Protein AF-A0A1F8J3M6-F1 (afdb_monomer_lite)

Sequence (562 aa):
MFRTFSRLFLPNRFDWLLKKTAERGGKKVLLGWNRGLGDIPLGLFAMVHRIRERIPNADITFMTRENLKEGFSLLDGVKVITDPAWQRGQEMFIPASLQKSYDLVIEKPNPTDWVYWQRGKITPRLKWNPENESLFEKFSLPKEGPMIGVQVAAETNYGLWRNWPLSHWQELIRQLEQMDVTVLLFGFDQKEQLKGSNVIDLRGKTSLFELLSIIKNRVYGLVLPDSGISSTVYYLDERFPLRHVTLWAHPNHGILKQNVPSPNPLLEHIPLIGQHKDLSSVKVEKVIEALFPIEKAAAILLAGGDGTRLGFDGPKGLFEVAGKTLFQWKCEKIPKHLPLAVMTSPVNHDAIVRYFEKNNYFGLNVHFFPQEMQRYLDENQRPIELKGPNGNGSVFASFVKAGLDRLFIRMGMESLVVSNIENPLGHPLDPALVYLAKHHDAAVLCIEKEKHDHPMGMVVQEGGRAKVVEYIHLDANKEYRLAYSGQMSFSLSFFCKMAKKDLPIHWIQKKMGGRLLYKGEKFLFDALDEAKSVKVFCREKKTCYAPIKTIENISSVETILR

Secondary structure (DSSP, 8-state):
-HHHHGGGTS--HHHHHHHHHHHTT--EEEEEE-S-TTHIIIIIHHHHHHHHHHSTT-EEEEEE-GGGHHHHHTSTTEEEEE-TT--TTS-----HHHHTT-SEEESS--HHHHSGGGTTT----BPPPGGGGGGGGGS---SSS-EEEE-SS-SS---TTT---HHHHHHHHHHHHHTT-EEEE-SS---S----TTEEE-TTS--HHHHHHHHHHH-SEEEEES-HHHHHHHTB-S---EEEEEEES-SSSHHHHH----S-TTEEEEEEE-GGG-GGGS-HHHHHHHHS---SEEEEEE---BSGGGT--SBGGG-EETTEEHHHHHHTTS-TTSEEEEEE-TTTHHHHHHHHHHTGGGGSEEEEEEPPEEEEE-TTS-EEEEEEE--GGGHHHHHHHTTHHHHHHHTT--EEEEEETT-TTS-TT-HHHHHHHHHSSEEEEEEEPPTTPPP--EEEEETTEEEEE-GGG--TTS---EEEEEEEEEEHHHHHHHTTS-PPPEEEEEEETTEEEEEEE--GGGGGGG-S-EEEEE--HHHH-----SGGGHHHHHHHH-

pLDDT: mean 91.89, std 8.58, range [40.06, 98.81]

Foldseek 3Di:
DVLVVVLVPDPQPLLVLLQVLVVVVFQEEEEEDQDALLCCQVFVQLSVVSSCVSHPNHAAEYEYAPLNLVSNLLHPRHHYDYDPPDDHPDDDDDDPVVVVVGSYYHYDDDRVRNVLVLFPPDQGEGEDDVVLQCLLVVPPDDPDAAEEEEEQDAPDPDPQLFGADPVQVLVLQQQCLLLVYAYEYEEADPPDDRDDPRYDYCHNVDRLSNVLSCQQPGHAEYEEEQYSNLSSNQAHQDAGAYQYEYQGCDQCDRPSVSNDGHNHPNYHYHYDYAPPSGSNRRHSLNVLCSSFPQPLEEFEEEFADCCVQAVDDAGQQQDDALHDGLVVLALVLDDLLHEYEYEYAPVRQVVVVVVCVVCVVVNHHYHYWYFDWDFWAAPVRHGDPDIDHQAPLSCLQRCVVSVVLVVSVVVSHFKYKYAYSQWSLAHRRRSSQSSSQNPWQKEFEKEFDDPPDDFAFAWDADPNFTATHGSVRDDPPDDTTIGGQRMMMGTSVLSNVSSPDDADWDWDWDQDPNGTITRTHGYNRSSSVVIPGYGYRYDYCLNHHQGDRHNVSSVVSSVSVD

Structure (mmCIF, N/CA/C/O backbone):
data_AF-A0A1F8J3M6-F1
#
_entry.id   AF-A0A1F8J3M6-F1
#
loop_
_atom_site.group_PDB
_atom_site.id
_atom_site.type_symbol
_atom_site.label_atom_id
_atom_site.label_alt_id
_atom_site.label_comp_id
_atom_site.label_asym_id
_atom_site.label_entity_id
_atom_site.label_seq_id
_atom_site.pdbx_PDB_ins_code
_atom_site.Cartn_x
_atom_site.Cartn_y
_atom_site.Cartn_z
_atom_site.occupancy
_atom_site.B_iso_or_equiv
_atom_site.auth_seq_id
_atom_site.auth_comp_id
_atom_site.auth_asym_id
_atom_site.auth_atom_id
_atom_site.pdbx_PDB_model_num
ATOM 1 N N . MET A 1 1 ? -1.850 14.837 -36.000 1.00 42.16 1 MET A N 1
ATOM 2 C CA . MET A 1 1 ? -2.867 14.183 -36.849 1.00 42.16 1 MET A CA 1
ATOM 3 C C . MET A 1 1 ? -2.295 13.813 -38.224 1.00 42.16 1 MET A C 1
ATOM 5 O O . MET A 1 1 ? -2.215 12.627 -38.508 1.00 42.16 1 MET A O 1
ATOM 9 N N . PHE A 1 2 ? -1.738 14.759 -38.998 1.00 40.06 2 PHE A N 1
ATOM 10 C CA . PHE A 1 2 ? -1.073 14.488 -40.295 1.00 40.06 2 PHE A CA 1
ATOM 11 C C . PHE A 1 2 ? 0.063 13.440 -40.255 1.00 40.06 2 PHE A C 1
ATOM 13 O O . PHE A 1 2 ? 0.095 12.533 -41.080 1.00 40.06 2 PHE A O 1
ATOM 20 N N . ARG A 1 3 ? 0.956 13.492 -39.250 1.00 51.72 3 ARG A N 1
ATOM 21 C CA . ARG A 1 3 ? 2.058 12.514 -39.070 1.00 51.72 3 ARG A CA 1
ATOM 22 C C . ARG A 1 3 ? 1.613 11.084 -38.750 1.00 51.72 3 ARG A C 1
ATOM 24 O O . ARG A 1 3 ? 2.433 10.179 -38.847 1.00 51.72 3 ARG A O 1
ATOM 31 N N . THR A 1 4 ? 0.385 10.884 -38.278 1.00 53.84 4 THR A N 1
ATOM 32 C CA . THR A 1 4 ? -0.140 9.555 -37.923 1.00 53.84 4 THR A CA 1
ATOM 33 C C . THR A 1 4 ? -0.791 8.903 -39.139 1.00 53.84 4 THR A C 1
ATOM 35 O O . THR A 1 4 ? -0.628 7.707 -39.344 1.00 53.84 4 THR A O 1
ATOM 38 N N . PHE A 1 5 ? -1.456 9.708 -39.974 1.00 50.44 5 PHE A N 1
ATOM 39 C CA . PHE A 1 5 ? -2.127 9.263 -41.194 1.00 50.44 5 PHE A CA 1
ATOM 40 C C . PHE A 1 5 ? -1.126 8.886 -42.298 1.00 50.44 5 PHE A C 1
ATOM 42 O O . PHE A 1 5 ? -1.283 7.863 -42.952 1.00 50.44 5 PHE A O 1
ATOM 49 N N . SER A 1 6 ? -0.020 9.629 -42.438 1.00 54.00 6 SER A N 1
ATOM 50 C CA . SER A 1 6 ? 1.032 9.313 -43.420 1.00 54.00 6 SER A CA 1
ATOM 51 C C . SER A 1 6 ? 1.776 7.991 -43.156 1.00 54.00 6 SER A C 1
ATOM 53 O O . SER A 1 6 ? 2.351 7.424 -44.082 1.00 54.00 6 SER A O 1
ATOM 55 N N . ARG A 1 7 ? 1.738 7.458 -41.922 1.00 61.88 7 ARG A N 1
ATOM 56 C CA . ARG A 1 7 ? 2.379 6.178 -41.538 1.00 61.88 7 ARG A CA 1
ATOM 57 C C . ARG A 1 7 ? 1.703 4.942 -42.124 1.00 61.88 7 ARG A C 1
ATOM 59 O O . ARG A 1 7 ? 2.328 3.887 -42.153 1.00 61.88 7 ARG A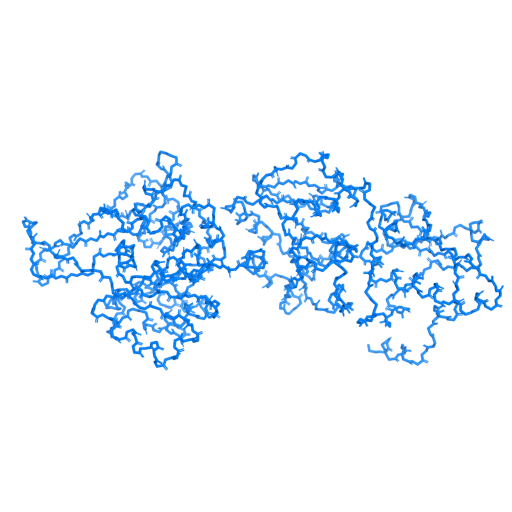 O 1
ATOM 66 N N . LEU A 1 8 ? 0.439 5.070 -42.528 1.00 56.25 8 LEU A N 1
ATOM 67 C CA . LEU A 1 8 ? -0.351 3.983 -43.108 1.00 56.25 8 LEU A CA 1
ATOM 68 C C . LEU A 1 8 ? -0.089 3.814 -44.611 1.00 56.25 8 LEU A C 1
ATOM 70 O O . LEU A 1 8 ? -0.303 2.729 -45.136 1.00 56.25 8 LEU A O 1
ATOM 74 N N . PHE A 1 9 ? 0.392 4.865 -45.284 1.00 59.22 9 PHE A N 1
ATOM 75 C CA . PHE A 1 9 ? 0.500 4.905 -46.747 1.00 59.22 9 PHE A CA 1
ATOM 76 C C . PHE A 1 9 ? 1.940 5.024 -47.267 1.00 59.22 9 PHE A C 1
ATOM 78 O O . PHE A 1 9 ? 2.194 4.681 -48.418 1.00 59.22 9 PHE A O 1
ATOM 85 N N . LEU A 1 10 ? 2.897 5.485 -46.450 1.00 65.38 10 LEU A N 1
ATOM 86 C CA . LEU A 1 10 ? 4.306 5.565 -46.850 1.00 65.38 10 LEU A CA 1
ATOM 87 C C . LEU A 1 10 ? 5.075 4.289 -46.469 1.00 65.38 10 LEU A C 1
ATOM 89 O O . LEU A 1 10 ? 4.953 3.825 -45.331 1.00 65.38 10 LEU A O 1
ATOM 93 N N . PRO A 1 11 ? 5.921 3.745 -47.366 1.00 73.19 11 PRO A N 1
ATOM 94 C CA . PRO A 1 11 ? 6.757 2.596 -47.050 1.00 73.19 11 PRO A CA 1
ATOM 95 C C . PRO A 1 11 ? 7.715 2.924 -45.900 1.00 73.19 11 PRO A C 1
ATOM 97 O O . PRO A 1 11 ? 8.351 3.981 -45.861 1.00 73.19 11 PRO A O 1
ATOM 100 N N . ASN A 1 12 ? 7.828 1.999 -44.949 1.00 88.00 12 ASN A N 1
ATOM 101 C CA . ASN A 1 12 ? 8.714 2.147 -43.804 1.00 88.00 12 ASN A CA 1
ATOM 102 C C . ASN A 1 12 ? 10.175 2.226 -44.277 1.00 88.00 12 ASN A C 1
ATOM 104 O O . ASN A 1 12 ? 10.724 1.260 -44.808 1.00 88.00 12 ASN A O 1
ATOM 108 N N . ARG A 1 13 ? 10.819 3.383 -44.065 1.00 90.50 13 ARG A N 1
ATOM 109 C CA . ARG A 1 13 ? 12.213 3.625 -44.475 1.00 90.50 13 ARG A CA 1
ATOM 110 C C . ARG A 1 13 ? 13.171 2.573 -43.920 1.00 90.50 13 ARG A C 1
ATOM 112 O O . ARG A 1 13 ? 14.127 2.216 -44.602 1.00 90.50 13 ARG A O 1
ATOM 119 N N . PHE A 1 14 ? 12.926 2.086 -42.706 1.00 94.50 14 PHE A N 1
ATOM 120 C CA . PHE A 1 14 ? 13.772 1.067 -42.101 1.00 94.50 14 PHE A CA 1
ATOM 121 C C . PHE A 1 14 ? 13.681 -0.256 -42.862 1.00 94.50 14 PHE A C 1
ATOM 123 O O . PHE A 1 14 ? 14.708 -0.782 -43.276 1.00 94.50 14 PHE A O 1
ATOM 130 N N . ASP A 1 15 ? 12.466 -0.729 -43.153 1.00 93.81 15 ASP A N 1
ATOM 131 C CA . ASP A 1 15 ? 12.257 -1.941 -43.954 1.00 93.81 15 ASP A CA 1
ATOM 132 C C . ASP A 1 15 ? 12.876 -1.820 -45.353 1.00 93.81 15 ASP A C 1
ATOM 134 O O . ASP A 1 15 ? 13.489 -2.767 -45.843 1.00 93.81 15 ASP A O 1
ATOM 138 N N . TRP A 1 16 ? 12.779 -0.645 -45.982 1.00 94.12 16 TRP A N 1
ATOM 139 C CA . TRP A 1 16 ? 13.408 -0.389 -47.281 1.00 94.12 16 TRP A CA 1
ATOM 140 C C . TRP A 1 16 ? 14.942 -0.475 -47.228 1.00 94.12 16 TRP A C 1
ATOM 142 O O . TRP A 1 16 ? 15.548 -1.106 -48.096 1.00 94.12 16 TRP A O 1
ATOM 152 N N . LEU A 1 17 ? 15.577 0.112 -46.203 1.00 95.88 17 LEU A N 1
ATOM 153 C CA . LEU A 1 17 ? 17.034 0.040 -46.006 1.00 95.88 17 LEU A CA 1
ATOM 154 C C . LEU A 1 17 ? 17.506 -1.400 -45.772 1.00 95.88 17 LEU A C 1
ATOM 156 O O . LEU A 1 17 ? 18.532 -1.813 -46.321 1.00 95.88 17 LEU A O 1
ATOM 160 N N . LEU A 1 18 ? 16.750 -2.166 -44.980 1.00 96.62 18 LEU A N 1
ATOM 161 C CA . LEU A 1 18 ? 17.045 -3.571 -44.709 1.00 96.62 18 LEU A CA 1
ATOM 162 C C . LEU A 1 18 ? 16.889 -4.422 -45.966 1.00 96.62 18 LEU A C 1
ATOM 164 O O . LEU A 1 18 ? 17.791 -5.192 -46.276 1.00 96.62 18 LEU A O 1
ATOM 168 N N . LYS A 1 19 ? 15.807 -4.225 -46.732 1.00 95.56 19 LYS A N 1
ATOM 169 C CA . LYS A 1 19 ? 15.577 -4.922 -48.003 1.00 95.56 19 LYS A CA 1
ATOM 170 C C . LYS A 1 19 ? 16.735 -4.700 -48.977 1.00 95.56 19 LYS A C 1
ATOM 172 O O . LYS A 1 19 ? 17.336 -5.670 -49.424 1.00 95.56 19 LYS A O 1
ATOM 177 N N . LYS A 1 20 ? 17.112 -3.441 -49.230 1.00 96.19 20 LYS A N 1
ATOM 178 C CA . LYS A 1 20 ? 18.252 -3.122 -50.109 1.00 96.19 20 LYS A CA 1
ATOM 179 C C . LYS A 1 20 ? 19.565 -3.722 -49.621 1.00 96.19 20 LYS A C 1
ATOM 181 O O . LYS A 1 20 ? 20.413 -4.093 -50.425 1.00 96.19 20 LYS A O 1
ATOM 186 N N . THR A 1 21 ? 19.760 -3.786 -48.306 1.00 96.88 21 THR A N 1
ATOM 187 C CA . THR A 1 21 ? 20.979 -4.365 -47.733 1.00 96.88 21 THR A CA 1
ATOM 188 C C . THR A 1 21 ? 21.016 -5.880 -47.889 1.00 96.88 21 THR A C 1
ATOM 190 O O . THR A 1 21 ? 22.061 -6.412 -48.255 1.00 96.88 21 THR A O 1
ATOM 193 N N . ALA A 1 22 ? 19.879 -6.547 -47.696 1.00 95.88 22 ALA A N 1
ATOM 194 C CA . ALA A 1 22 ? 19.735 -7.977 -47.926 1.00 95.88 22 ALA A CA 1
ATOM 195 C C . ALA A 1 22 ? 19.955 -8.347 -49.403 1.00 95.88 22 ALA A C 1
ATOM 197 O O . ALA A 1 22 ? 20.681 -9.294 -49.686 1.00 95.88 22 ALA A O 1
ATOM 198 N N . GLU A 1 23 ? 19.398 -7.572 -50.343 1.00 96.00 23 GLU A N 1
ATOM 199 C CA . GLU A 1 23 ? 19.517 -7.812 -51.795 1.00 96.00 23 GLU A CA 1
ATOM 200 C C . GLU A 1 23 ? 20.971 -7.805 -52.296 1.00 96.00 23 GLU A C 1
ATOM 202 O O . GLU A 1 23 ? 21.302 -8.535 -53.225 1.00 96.00 23 GLU A O 1
ATOM 207 N N . ARG A 1 24 ? 21.859 -7.033 -51.656 1.00 96.19 24 ARG A N 1
ATOM 208 C CA . ARG A 1 24 ? 23.307 -7.021 -51.951 1.00 96.19 24 ARG A CA 1
ATOM 209 C C . ARG A 1 24 ? 24.134 -7.987 -51.090 1.00 96.19 24 ARG A C 1
ATOM 211 O O . ARG A 1 24 ? 25.357 -7.903 -51.101 1.00 96.19 24 ARG A O 1
ATOM 218 N N . GLY A 1 25 ? 23.493 -8.849 -50.297 1.00 95.31 25 GLY A N 1
ATOM 219 C CA . GLY A 1 25 ? 24.164 -9.820 -49.424 1.00 95.31 25 GLY A CA 1
ATOM 220 C C . GLY A 1 25 ? 24.852 -9.230 -48.185 1.00 95.31 25 GLY A C 1
ATOM 221 O O . GLY A 1 25 ? 25.648 -9.923 -47.551 1.00 95.31 25 GLY A O 1
ATOM 222 N N . GLY A 1 26 ? 24.563 -7.974 -47.826 1.00 96.50 26 GLY A N 1
ATOM 223 C CA . GLY A 1 26 ? 25.164 -7.308 -46.670 1.00 96.50 26 GLY A CA 1
ATOM 224 C C . GLY A 1 26 ? 24.681 -7.894 -45.341 1.00 96.50 26 GLY A C 1
ATOM 225 O O . GLY A 1 26 ? 23.505 -8.225 -45.193 1.00 96.50 26 GLY A O 1
ATOM 226 N N . LYS A 1 27 ? 25.582 -7.999 -44.360 1.00 96.56 27 LYS A N 1
ATOM 227 C CA . LYS A 1 27 ? 25.314 -8.597 -43.038 1.00 96.56 27 LYS A CA 1
ATOM 228 C C . LYS A 1 27 ? 25.761 -7.732 -41.864 1.00 96.56 27 LYS A C 1
ATOM 230 O O . LYS A 1 27 ? 25.237 -7.907 -40.770 1.00 96.56 27 LYS A O 1
ATOM 235 N N . LYS A 1 28 ? 26.705 -6.812 -42.061 1.00 97.94 28 LYS A N 1
ATOM 236 C CA . LYS A 1 28 ? 27.235 -5.932 -41.016 1.00 97.94 28 LYS A CA 1
ATOM 237 C C . LYS A 1 28 ? 26.399 -4.662 -40.935 1.00 97.94 28 LYS A C 1
ATOM 239 O O . LYS A 1 28 ? 26.390 -3.858 -41.868 1.00 97.94 28 LYS A O 1
ATOM 244 N N . VAL A 1 29 ? 25.716 -4.462 -39.814 1.00 98.00 29 VAL A N 1
ATOM 245 C CA . VAL A 1 29 ? 24.828 -3.315 -39.596 1.00 98.00 29 VAL A CA 1
ATOM 246 C C . VAL A 1 29 ? 25.344 -2.482 -38.430 1.00 98.00 29 VAL A C 1
ATOM 248 O O . VAL A 1 29 ? 25.470 -2.988 -37.321 1.00 98.00 29 VAL A O 1
ATOM 251 N N . LEU A 1 30 ? 25.602 -1.197 -38.670 1.00 97.56 30 LEU A N 1
ATOM 252 C CA . LEU A 1 30 ? 25.998 -0.226 -37.654 1.00 97.56 30 LEU A CA 1
ATOM 253 C C . LEU A 1 30 ? 24.879 0.785 -37.422 1.00 97.56 30 LEU A C 1
ATOM 255 O O . LEU A 1 30 ? 24.413 1.433 -38.361 1.00 97.56 30 LEU A O 1
ATOM 259 N N . LEU A 1 31 ? 24.477 0.966 -36.167 1.00 95.69 31 LEU A N 1
ATOM 260 C CA . LEU A 1 31 ? 23.496 1.979 -35.786 1.00 95.69 31 LEU A CA 1
ATOM 261 C C . LEU A 1 31 ? 24.056 2.911 -34.709 1.00 95.69 31 LEU A C 1
ATOM 263 O O . LEU A 1 31 ? 24.565 2.457 -33.688 1.00 95.69 31 LEU A O 1
ATOM 267 N N . GLY A 1 32 ? 23.918 4.219 -34.905 1.00 93.19 32 GLY A N 1
ATOM 268 C CA . GLY A 1 32 ? 24.182 5.211 -33.863 1.00 93.19 32 GLY A 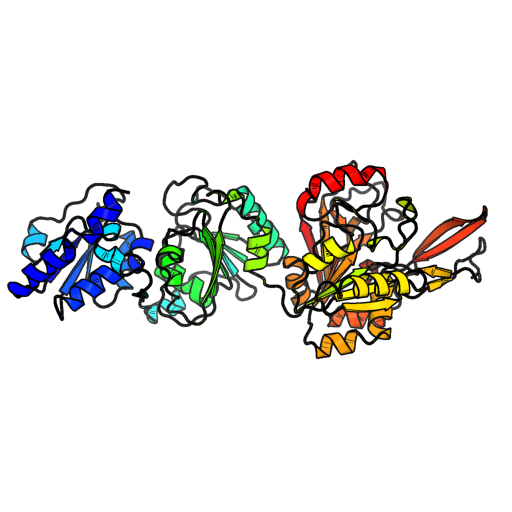CA 1
ATOM 269 C C . GLY A 1 32 ? 22.996 5.326 -32.907 1.00 93.19 32 GLY A C 1
ATOM 270 O O . GLY A 1 32 ? 21.846 5.267 -33.335 1.00 93.19 32 GLY A O 1
ATOM 271 N N . TRP A 1 33 ? 23.231 5.498 -31.606 1.00 90.88 33 TRP A N 1
ATOM 272 C CA . TRP A 1 33 ? 22.145 5.638 -30.634 1.00 90.88 33 TRP A CA 1
ATOM 273 C C . TRP A 1 33 ? 22.445 6.653 -29.531 1.00 90.88 33 TRP A C 1
ATOM 275 O O . TRP A 1 33 ? 23.297 6.418 -28.678 1.00 90.88 33 TRP A O 1
ATOM 285 N N . ASN A 1 34 ? 21.676 7.751 -29.493 1.00 86.75 34 ASN A N 1
ATOM 286 C CA . ASN A 1 34 ? 21.750 8.764 -28.421 1.00 86.75 34 ASN A CA 1
ATOM 287 C C . ASN A 1 34 ? 20.531 8.804 -27.491 1.00 86.75 34 ASN A C 1
ATOM 289 O O . ASN A 1 34 ? 20.328 9.780 -26.763 1.00 86.75 34 ASN A O 1
ATOM 293 N N . ARG A 1 35 ? 19.628 7.828 -27.587 1.00 87.12 35 ARG A N 1
ATOM 294 C CA . ARG A 1 35 ? 18.339 7.905 -26.882 1.00 87.12 35 ARG A CA 1
ATOM 295 C C . ARG A 1 35 ? 18.472 7.479 -25.414 1.00 87.12 35 ARG A C 1
ATOM 297 O O . ARG A 1 35 ? 19.584 7.274 -24.931 1.00 87.12 35 ARG A O 1
ATOM 304 N N . GLY A 1 36 ? 17.368 7.462 -24.667 1.00 87.88 36 GLY A N 1
ATOM 305 C CA . GLY A 1 36 ? 17.387 7.118 -23.242 1.00 87.88 36 GLY A CA 1
ATOM 306 C C . GLY A 1 36 ? 17.470 5.610 -23.003 1.00 87.88 36 GLY A C 1
ATOM 307 O O . GLY A 1 36 ? 17.208 4.823 -23.912 1.00 87.88 36 GLY A O 1
ATOM 308 N N . LEU A 1 37 ? 17.771 5.213 -21.763 1.00 90.56 37 LEU A N 1
ATOM 309 C CA . LEU A 1 37 ? 17.806 3.807 -21.343 1.00 90.56 37 LEU A CA 1
ATOM 310 C C . LEU A 1 37 ? 16.478 3.084 -21.639 1.00 90.56 37 LEU A C 1
ATOM 312 O O . LEU A 1 37 ? 16.479 1.982 -22.173 1.00 90.56 37 LEU A O 1
ATOM 316 N N . GLY A 1 38 ? 15.337 3.739 -21.397 1.00 90.38 38 GLY A N 1
ATOM 317 C CA . GLY A 1 38 ? 14.017 3.144 -21.648 1.00 90.38 38 GLY A CA 1
ATOM 318 C C . GLY A 1 38 ? 13.714 2.868 -23.125 1.00 90.38 38 GLY A C 1
ATOM 319 O O . GLY A 1 38 ? 12.922 1.982 -23.430 1.00 90.38 38 GLY A O 1
ATOM 320 N N . ASP A 1 39 ? 14.366 3.566 -24.063 1.00 91.62 39 ASP A N 1
ATOM 321 C CA . ASP A 1 39 ? 14.191 3.293 -25.493 1.00 91.62 39 ASP A CA 1
ATOM 322 C C . ASP A 1 39 ? 14.848 1.960 -25.916 1.00 91.62 39 ASP A C 1
ATOM 324 O O . ASP A 1 39 ? 14.554 1.471 -27.010 1.00 91.62 39 ASP A O 1
ATOM 328 N N . ILE A 1 40 ? 15.712 1.360 -25.080 1.00 94.38 40 ILE A N 1
ATOM 329 C CA . ILE A 1 40 ? 16.326 0.052 -25.353 1.00 94.38 40 ILE A CA 1
ATOM 330 C C . ILE A 1 40 ? 15.239 -1.032 -25.468 1.00 94.38 40 ILE A C 1
ATOM 332 O O . ILE A 1 40 ? 15.037 -1.555 -26.567 1.00 94.38 40 ILE A O 1
ATOM 336 N N . PRO A 1 41 ? 14.456 -1.339 -24.418 1.00 95.44 41 PRO A N 1
ATOM 337 C CA . PRO A 1 41 ? 13.367 -2.297 -24.566 1.00 95.44 41 PRO A CA 1
ATOM 338 C C . PRO A 1 41 ? 12.226 -1.768 -25.450 1.00 95.44 41 PRO A C 1
ATOM 340 O O . PRO A 1 41 ? 11.655 -2.529 -26.222 1.00 95.44 41 PRO A O 1
ATOM 343 N N . LEU A 1 42 ? 11.902 -0.469 -25.400 1.00 93.44 42 LEU A N 1
ATOM 344 C CA . LEU A 1 42 ? 10.708 0.077 -26.073 1.00 93.44 42 LEU A CA 1
ATOM 345 C C . LEU A 1 42 ? 10.870 0.328 -27.582 1.00 93.44 42 LEU A C 1
ATOM 347 O O . LEU A 1 42 ? 9.897 0.627 -28.278 1.00 93.44 42 LEU A O 1
ATOM 351 N N . GLY A 1 43 ? 12.088 0.266 -28.112 1.00 93.56 43 GLY A N 1
ATOM 352 C CA . GLY A 1 43 ? 12.362 0.586 -29.512 1.00 93.56 43 GLY A CA 1
ATOM 353 C C . GLY A 1 43 ? 13.497 -0.234 -30.091 1.00 93.56 43 GLY A C 1
ATOM 354 O O . GLY A 1 43 ? 13.323 -0.889 -31.119 1.00 93.56 43 GLY A O 1
ATOM 355 N N . LEU A 1 44 ? 14.650 -0.211 -29.426 1.00 94.69 44 LEU A N 1
ATOM 356 C CA . LEU A 1 44 ? 15.860 -0.861 -29.914 1.00 94.69 44 LEU A CA 1
ATOM 357 C C . LEU A 1 44 ? 15.687 -2.373 -30.071 1.00 94.69 44 LEU A C 1
ATOM 359 O O . LEU A 1 44 ? 16.084 -2.925 -31.095 1.00 94.69 44 LEU A O 1
ATOM 363 N N . PHE A 1 45 ? 15.029 -3.023 -29.109 1.00 96.56 45 PHE A N 1
ATOM 364 C CA . PHE A 1 45 ? 14.726 -4.452 -29.164 1.00 96.56 45 PHE A CA 1
ATOM 365 C C . PHE A 1 45 ? 13.983 -4.833 -30.455 1.00 96.56 45 PHE A C 1
ATOM 367 O O . PHE A 1 45 ? 14.404 -5.732 -31.184 1.00 96.56 45 PHE A O 1
ATOM 374 N N . ALA A 1 46 ? 12.919 -4.101 -30.802 1.00 95.62 46 ALA A N 1
ATOM 375 C CA . ALA A 1 46 ? 12.159 -4.353 -32.025 1.00 95.62 46 ALA A CA 1
ATOM 376 C C . ALA A 1 46 ? 12.958 -4.047 -33.300 1.00 95.62 46 ALA A C 1
ATOM 378 O O . ALA A 1 46 ? 12.738 -4.689 -34.329 1.00 95.62 46 ALA A O 1
ATOM 379 N N . MET A 1 47 ? 13.898 -3.097 -33.250 1.00 95.69 47 MET A N 1
ATOM 380 C CA . MET A 1 47 ? 14.816 -2.862 -34.365 1.00 95.69 47 MET A CA 1
ATOM 381 C C . MET A 1 47 ? 15.747 -4.055 -34.576 1.00 95.69 47 MET A C 1
ATOM 383 O O . MET A 1 47 ? 15.835 -4.540 -35.699 1.00 95.69 47 MET A O 1
ATOM 387 N N . VAL A 1 48 ? 16.382 -4.565 -33.516 1.00 96.38 48 VAL A N 1
ATOM 388 C CA . VAL A 1 48 ? 17.232 -5.768 -33.576 1.00 96.38 48 VAL A CA 1
ATOM 389 C C . VAL A 1 48 ? 16.443 -6.963 -34.111 1.00 96.38 48 VAL A C 1
ATOM 391 O O . VAL A 1 48 ? 16.904 -7.643 -35.028 1.00 96.38 48 VAL A O 1
ATOM 394 N N . HIS A 1 49 ? 15.226 -7.169 -33.602 1.00 95.19 49 HIS A N 1
ATOM 395 C CA . HIS A 1 49 ? 14.316 -8.209 -34.079 1.00 95.19 49 HIS A CA 1
ATOM 396 C C . HIS A 1 49 ? 14.047 -8.087 -35.587 1.00 95.19 49 HIS A C 1
ATOM 398 O O . HIS A 1 49 ? 14.238 -9.047 -36.331 1.00 95.19 49 HIS A O 1
ATOM 404 N N . ARG A 1 50 ? 13.686 -6.889 -36.063 1.00 95.94 50 ARG A N 1
ATOM 405 C CA . ARG A 1 50 ? 13.391 -6.637 -37.481 1.00 95.94 50 ARG A CA 1
ATOM 406 C C . ARG A 1 50 ? 14.620 -6.772 -38.385 1.00 95.94 50 ARG A C 1
ATOM 408 O O . ARG A 1 50 ? 14.484 -7.248 -39.508 1.00 95.94 50 ARG A O 1
ATOM 415 N N . ILE A 1 51 ? 15.810 -6.376 -37.920 1.00 97.00 51 ILE A N 1
ATOM 416 C CA . ILE A 1 51 ? 17.060 -6.581 -38.673 1.00 97.00 51 ILE A CA 1
ATOM 417 C C . ILE A 1 51 ? 17.269 -8.074 -38.906 1.00 97.00 51 ILE A C 1
ATOM 419 O O . ILE A 1 51 ? 17.487 -8.472 -40.043 1.00 97.00 51 ILE A O 1
ATOM 423 N N . ARG A 1 52 ? 17.146 -8.896 -37.859 1.00 96.19 52 ARG A N 1
ATOM 424 C CA . ARG A 1 52 ? 17.345 -10.351 -37.951 1.00 96.19 52 ARG A CA 1
ATOM 425 C C . ARG A 1 52 ? 16.283 -11.052 -38.790 1.00 96.19 52 ARG A C 1
ATOM 427 O O . ARG A 1 52 ? 16.603 -12.012 -39.479 1.00 96.19 52 ARG A O 1
ATOM 434 N N . GLU A 1 53 ? 15.050 -10.553 -38.772 1.00 95.31 53 GLU A N 1
ATOM 435 C CA . GLU A 1 53 ? 13.971 -11.044 -39.636 1.00 95.31 53 GLU A CA 1
ATOM 436 C C . GLU A 1 53 ? 14.284 -10.822 -41.127 1.00 95.31 53 GLU A C 1
ATOM 438 O O . GLU A 1 53 ? 13.986 -11.672 -41.961 1.00 95.31 53 GLU A O 1
ATOM 443 N N . ARG A 1 54 ? 14.888 -9.679 -41.481 1.00 96.00 54 ARG A N 1
ATOM 444 C CA . ARG A 1 54 ? 15.186 -9.310 -42.879 1.00 96.00 54 ARG A CA 1
ATOM 445 C C . ARG A 1 54 ? 16.563 -9.763 -43.359 1.00 96.00 54 ARG A C 1
ATOM 447 O O . ARG A 1 54 ? 16.742 -9.999 -44.548 1.00 96.00 54 ARG A O 1
ATOM 454 N N . ILE A 1 55 ? 17.528 -9.835 -42.450 1.00 96.81 55 ILE A N 1
ATOM 455 C CA . ILE A 1 55 ? 18.924 -10.195 -42.692 1.00 96.81 55 ILE A CA 1
ATOM 456 C C . ILE A 1 55 ? 19.296 -11.262 -41.650 1.00 96.81 55 ILE A C 1
ATOM 458 O O . ILE A 1 55 ? 19.799 -10.934 -40.568 1.00 96.81 55 ILE A O 1
ATOM 462 N N . PRO A 1 56 ? 19.025 -12.549 -41.934 1.00 94.31 56 PRO A N 1
ATOM 463 C CA . PRO A 1 56 ? 19.399 -13.636 -41.037 1.00 94.31 56 PRO A CA 1
ATOM 464 C C . PRO A 1 56 ? 20.906 -13.626 -40.744 1.00 94.31 56 PRO A C 1
ATOM 466 O O . PRO A 1 56 ? 21.720 -13.423 -41.646 1.00 94.31 56 PRO A O 1
ATOM 469 N N . ASN A 1 57 ? 21.283 -13.863 -39.484 1.00 92.25 57 ASN A N 1
ATOM 470 C CA . ASN A 1 57 ? 22.673 -13.820 -39.001 1.00 92.25 57 ASN A CA 1
ATOM 471 C C . ASN A 1 57 ? 23.376 -12.457 -39.177 1.00 92.25 57 ASN A C 1
ATOM 473 O O . ASN A 1 57 ? 24.598 -12.413 -39.323 1.00 92.25 57 ASN A O 1
ATOM 477 N N . ALA A 1 58 ? 22.626 -11.348 -39.182 1.00 96.69 58 ALA A N 1
ATOM 478 C CA . ALA A 1 58 ? 23.212 -10.009 -39.182 1.00 96.69 58 ALA A CA 1
ATOM 479 C C . ALA A 1 58 ? 24.156 -9.795 -37.984 1.00 96.69 58 ALA A C 1
ATOM 481 O O . ALA A 1 58 ? 23.800 -10.081 -36.839 1.00 96.69 58 ALA A O 1
ATOM 482 N N . ASP A 1 59 ? 25.329 -9.226 -38.262 1.00 97.31 59 ASP A N 1
ATOM 483 C CA . ASP A 1 59 ? 26.284 -8.744 -37.267 1.00 97.31 59 ASP A CA 1
ATOM 484 C C . ASP A 1 59 ? 25.925 -7.295 -36.923 1.00 97.31 59 ASP A C 1
ATOM 486 O O . ASP A 1 59 ? 26.167 -6.375 -37.711 1.00 97.31 59 ASP A O 1
ATOM 490 N N . ILE A 1 60 ? 25.248 -7.109 -35.788 1.00 97.88 60 ILE A N 1
ATOM 491 C CA . ILE A 1 60 ? 24.661 -5.827 -35.391 1.00 97.88 60 ILE A CA 1
ATOM 492 C C . ILE A 1 60 ? 25.581 -5.149 -34.383 1.00 97.88 60 ILE A C 1
ATOM 494 O O . ILE A 1 60 ? 25.748 -5.638 -33.265 1.00 97.88 60 ILE A O 1
ATOM 498 N N . THR A 1 61 ? 26.101 -3.982 -34.752 1.00 97.50 61 THR A N 1
ATOM 499 C CA . THR A 1 61 ? 26.875 -3.112 -33.868 1.00 97.50 61 THR A CA 1
ATOM 500 C C . THR A 1 61 ? 26.113 -1.825 -33.587 1.00 97.50 61 THR A C 1
ATOM 502 O O . THR A 1 61 ? 25.583 -1.176 -34.490 1.00 97.50 61 THR A O 1
ATOM 505 N N . PHE A 1 62 ? 26.114 -1.410 -32.328 1.00 95.62 62 PHE A N 1
ATOM 506 C CA . PHE A 1 62 ? 25.652 -0.098 -31.908 1.00 95.62 62 PHE A CA 1
ATOM 507 C C . PHE A 1 62 ? 26.822 0.785 -31.507 1.00 95.62 62 PHE A C 1
ATOM 509 O O . PHE A 1 62 ? 27.710 0.337 -30.791 1.00 95.62 62 PHE A O 1
ATOM 516 N N . MET A 1 63 ? 26.800 2.045 -31.931 1.00 94.38 63 MET A N 1
ATOM 517 C CA . MET A 1 63 ? 27.649 3.092 -31.369 1.00 94.38 63 MET A CA 1
ATOM 518 C C . MET A 1 63 ? 26.801 3.941 -30.418 1.00 94.38 63 MET A C 1
ATOM 520 O O . MET A 1 63 ? 25.719 4.390 -30.806 1.00 94.38 63 MET A O 1
ATOM 524 N N . THR A 1 64 ? 27.224 4.117 -29.165 1.00 93.00 64 THR A N 1
ATOM 525 C CA . THR A 1 64 ? 26.436 4.834 -28.147 1.00 93.00 64 THR A CA 1
ATOM 526 C C . THR A 1 64 ? 27.307 5.471 -27.054 1.00 93.00 64 THR A C 1
ATOM 528 O O . THR A 1 64 ? 28.530 5.490 -27.140 1.00 93.00 64 THR A O 1
ATOM 531 N N . ARG A 1 65 ? 26.666 6.035 -26.028 1.00 90.94 65 ARG A N 1
ATOM 532 C CA . ARG A 1 65 ? 27.305 6.660 -24.862 1.00 90.94 65 ARG A CA 1
ATOM 533 C C . ARG A 1 65 ? 27.760 5.600 -23.860 1.00 90.94 65 ARG A C 1
ATOM 535 O O . ARG A 1 65 ? 27.050 4.614 -23.667 1.00 90.94 65 ARG A O 1
ATOM 542 N N . GLU A 1 66 ? 28.871 5.839 -23.159 1.00 88.94 66 GLU A N 1
ATOM 543 C CA . GLU A 1 66 ? 29.428 4.881 -22.180 1.00 88.94 66 GLU A CA 1
ATOM 544 C C . GLU A 1 66 ? 28.389 4.437 -21.138 1.00 88.94 66 GLU A C 1
ATOM 546 O O . GLU A 1 66 ? 28.220 3.250 -20.878 1.00 88.94 66 GLU A O 1
ATOM 551 N N . ASN A 1 67 ? 27.590 5.376 -20.627 1.00 85.81 67 ASN A N 1
ATOM 552 C CA . ASN A 1 67 ? 26.593 5.117 -19.588 1.00 85.81 67 ASN A CA 1
ATOM 553 C C . ASN A 1 67 ? 25.408 4.229 -20.034 1.00 85.81 67 ASN A C 1
ATOM 555 O O . ASN A 1 67 ? 24.568 3.882 -19.209 1.00 85.81 67 ASN A O 1
ATOM 559 N N . LEU A 1 68 ? 25.283 3.915 -21.330 1.00 90.44 68 LEU A N 1
ATOM 560 C CA . LEU A 1 68 ? 24.257 3.009 -21.857 1.00 90.44 68 LEU A CA 1
ATOM 561 C C . LEU A 1 68 ? 24.793 1.613 -22.170 1.00 90.44 68 LEU A C 1
ATOM 563 O O . LEU A 1 68 ? 23.989 0.719 -22.423 1.00 90.44 68 LEU A O 1
ATOM 567 N N . LYS A 1 69 ? 26.115 1.412 -22.149 1.00 92.50 69 LYS A N 1
ATOM 568 C CA . LYS A 1 69 ? 26.774 0.166 -22.561 1.00 92.50 69 LYS A CA 1
ATOM 569 C C . LYS A 1 69 ? 26.158 -1.075 -21.917 1.00 92.50 69 LYS A C 1
ATOM 571 O O . LYS A 1 69 ? 25.805 -2.010 -22.628 1.00 92.50 69 LYS A O 1
ATOM 576 N N . GLU A 1 70 ? 25.958 -1.041 -20.601 1.00 94.00 70 GLU A N 1
ATOM 577 C CA . GLU A 1 70 ? 25.340 -2.138 -19.844 1.00 94.00 70 GLU A CA 1
ATOM 578 C C . GLU A 1 70 ? 23.889 -2.407 -20.260 1.00 94.00 70 GLU A C 1
ATOM 580 O O . GLU A 1 70 ? 23.451 -3.549 -20.311 1.00 94.00 70 GLU A O 1
ATOM 585 N N . GLY A 1 71 ? 23.128 -1.369 -20.616 1.00 94.06 71 GLY A N 1
ATOM 586 C CA . GLY A 1 71 ? 21.764 -1.547 -21.112 1.00 94.06 71 GLY A CA 1
ATOM 587 C C . GLY A 1 71 ? 21.730 -2.256 -22.466 1.00 94.06 71 GLY A C 1
ATOM 588 O O . GLY A 1 71 ? 20.825 -3.042 -22.730 1.00 94.06 71 GLY A O 1
ATOM 589 N N . PHE A 1 72 ? 22.720 -2.002 -23.326 1.00 95.00 72 PHE A N 1
ATOM 590 C CA . PHE A 1 72 ? 22.821 -2.662 -24.627 1.00 95.00 72 PHE A CA 1
ATOM 591 C C . PHE A 1 72 ? 23.287 -4.109 -24.524 1.00 95.00 72 PHE A C 1
ATOM 593 O O . PHE A 1 72 ? 22.837 -4.925 -25.322 1.00 95.00 72 PHE A O 1
ATOM 600 N N . SER A 1 73 ? 24.149 -4.449 -23.565 1.00 93.44 73 SER A N 1
ATOM 601 C CA . SER A 1 73 ? 24.585 -5.837 -23.371 1.00 93.44 73 SER A CA 1
ATOM 602 C C . SER A 1 73 ? 23.482 -6.752 -22.831 1.00 93.44 73 SER A C 1
ATOM 604 O O . SER A 1 73 ? 23.623 -7.967 -22.916 1.00 93.44 73 SER A O 1
ATOM 606 N N . LEU A 1 74 ? 22.353 -6.196 -22.371 1.00 95.44 74 LEU A N 1
ATOM 607 C CA . LEU A 1 74 ? 21.127 -6.961 -22.114 1.00 95.44 74 LEU A CA 1
ATOM 608 C C . LEU A 1 74 ? 20.421 -7.421 -23.408 1.00 95.44 74 LEU A C 1
ATOM 610 O O . LEU A 1 74 ? 19.517 -8.256 -23.356 1.00 95.44 74 LEU A O 1
ATOM 614 N N . LEU A 1 75 ? 20.770 -6.870 -24.577 1.00 95.38 75 LEU A N 1
ATOM 615 C CA . LEU A 1 75 ? 20.244 -7.334 -25.860 1.00 95.38 75 LEU A CA 1
ATOM 616 C C . LEU A 1 75 ? 21.054 -8.524 -26.366 1.00 95.38 75 LEU A C 1
ATOM 618 O O . LEU A 1 75 ? 22.282 -8.527 -26.362 1.00 95.38 75 LEU A O 1
ATOM 622 N N . ASP A 1 76 ? 20.349 -9.522 -26.882 1.00 90.44 76 ASP A N 1
ATOM 623 C CA . ASP A 1 76 ? 20.982 -10.738 -27.367 1.00 90.44 76 ASP A CA 1
ATOM 624 C C . ASP A 1 76 ? 21.848 -10.489 -28.604 1.00 90.44 76 ASP A C 1
ATOM 626 O O . ASP A 1 76 ? 21.338 -9.974 -29.600 1.00 90.44 76 ASP A O 1
ATOM 630 N N . GLY A 1 77 ? 23.115 -10.911 -28.577 1.00 89.19 77 GLY A N 1
ATOM 631 C CA . GLY A 1 77 ? 23.992 -11.002 -29.750 1.00 89.19 77 GLY A CA 1
ATOM 632 C C . GLY A 1 77 ? 24.257 -9.680 -30.478 1.00 89.19 77 GLY A C 1
ATOM 633 O O . GLY A 1 77 ? 24.301 -9.672 -31.710 1.00 89.19 77 GLY A O 1
ATOM 634 N N . VAL A 1 78 ? 24.363 -8.564 -29.752 1.00 95.25 78 VAL A N 1
ATOM 635 C CA . VAL A 1 78 ? 24.731 -7.254 -30.314 1.00 95.25 78 VAL A CA 1
ATOM 636 C C . VAL A 1 78 ? 26.122 -6.838 -29.841 1.00 95.25 78 VAL A C 1
ATOM 638 O O . VAL A 1 78 ? 26.524 -7.135 -28.719 1.00 95.25 78 VAL A O 1
ATOM 641 N N . LYS A 1 79 ? 26.857 -6.120 -30.688 1.00 96.56 79 LYS A N 1
ATOM 642 C CA . LYS A 1 79 ? 28.132 -5.487 -30.333 1.00 96.56 79 LYS A CA 1
ATOM 643 C C . LYS A 1 79 ? 27.896 -4.029 -29.969 1.00 96.56 79 LYS A C 1
ATOM 645 O O . LYS A 1 79 ? 27.010 -3.380 -30.526 1.00 96.56 79 LYS A O 1
ATOM 650 N N . VAL A 1 80 ? 28.707 -3.497 -29.063 1.00 95.38 80 VAL A N 1
ATOM 651 C CA . VAL A 1 80 ? 28.596 -2.108 -28.610 1.00 95.38 80 VAL A CA 1
ATOM 652 C C . VAL A 1 80 ? 29.961 -1.446 -28.680 1.00 95.38 80 VAL A C 1
ATOM 654 O O . VAL A 1 80 ? 30.932 -1.947 -28.120 1.00 95.38 80 VAL A O 1
ATOM 657 N N . ILE A 1 81 ? 30.011 -0.314 -29.366 1.00 94.38 81 ILE A N 1
ATOM 658 C CA . ILE A 1 81 ? 31.126 0.625 -29.382 1.00 94.38 81 ILE A CA 1
ATOM 659 C C . ILE A 1 81 ? 30.658 1.858 -28.617 1.00 94.38 81 ILE A C 1
ATOM 661 O O . ILE A 1 81 ? 29.553 2.358 -28.845 1.00 94.38 81 ILE A O 1
ATOM 665 N N . THR A 1 82 ? 31.479 2.348 -27.702 1.00 93.25 82 THR A N 1
ATOM 666 C CA . THR A 1 82 ? 31.178 3.554 -26.937 1.00 93.25 82 THR A CA 1
ATOM 667 C C . THR A 1 82 ? 32.128 4.680 -27.299 1.00 93.25 82 THR A C 1
ATOM 669 O O . THR A 1 82 ? 33.280 4.447 -27.660 1.00 93.25 82 THR A O 1
ATOM 672 N N . ASP A 1 83 ? 31.620 5.905 -27.224 1.00 87.88 83 ASP A N 1
ATOM 673 C CA . ASP A 1 83 ? 32.416 7.118 -27.372 1.00 87.88 83 ASP A CA 1
ATOM 674 C C . ASP A 1 83 ? 32.159 8.031 -26.159 1.00 87.88 83 ASP A C 1
ATOM 676 O O . ASP A 1 83 ? 31.026 8.495 -25.975 1.00 87.88 83 ASP A O 1
ATOM 680 N N . PRO A 1 84 ? 33.173 8.285 -25.307 1.00 84.12 84 PRO A N 1
ATOM 681 C CA . PRO A 1 84 ? 33.044 9.166 -24.147 1.00 84.12 84 PRO A CA 1
ATOM 682 C C . PRO A 1 84 ? 32.645 10.606 -24.496 1.00 84.12 84 PRO A C 1
ATOM 684 O O . PRO A 1 84 ? 32.094 11.303 -23.644 1.00 84.12 84 PRO A O 1
ATOM 687 N N . ALA A 1 85 ? 32.897 11.062 -25.728 1.00 85.06 85 ALA A N 1
ATOM 688 C CA . ALA A 1 85 ? 32.513 12.397 -26.177 1.00 85.06 85 ALA A CA 1
ATOM 689 C C . ALA A 1 85 ? 31.009 12.515 -26.477 1.00 85.06 85 ALA A C 1
ATOM 691 O O . ALA A 1 85 ? 30.480 13.624 -26.560 1.00 85.06 85 ALA A O 1
ATOM 692 N N . TRP A 1 86 ? 30.292 11.398 -26.640 1.00 86.56 86 TRP A N 1
ATOM 693 C CA . TRP A 1 86 ? 28.870 11.428 -26.970 1.00 86.56 86 TRP A CA 1
ATOM 694 C C . TRP A 1 86 ? 28.027 11.827 -25.754 1.00 86.56 86 TRP A C 1
ATOM 696 O O . TRP A 1 86 ? 27.993 11.142 -24.730 1.00 86.56 86 TRP A O 1
ATOM 706 N N . GLN A 1 87 ? 27.265 12.914 -25.889 1.00 80.75 87 GLN A N 1
ATOM 707 C CA . GLN A 1 87 ? 26.371 13.421 -24.846 1.00 80.75 87 GLN A CA 1
ATOM 708 C C . GLN A 1 87 ? 24.912 13.412 -25.298 1.00 80.75 87 GLN A C 1
ATOM 710 O O . GLN A 1 87 ? 24.589 13.616 -26.470 1.00 80.75 87 GLN A O 1
ATOM 715 N N . ARG A 1 88 ? 23.995 13.189 -24.348 1.00 79.69 88 ARG A N 1
ATOM 716 C CA . ARG A 1 88 ? 22.556 13.129 -24.635 1.00 79.69 88 ARG A CA 1
ATOM 717 C C . ARG A 1 88 ? 22.068 14.457 -25.210 1.00 79.69 88 ARG A C 1
ATOM 719 O O . ARG A 1 88 ? 22.289 15.505 -24.620 1.00 79.69 88 ARG A O 1
ATOM 726 N N . GLY A 1 89 ? 21.326 14.391 -26.311 1.00 71.44 89 GLY A N 1
ATOM 727 C CA . GLY A 1 89 ? 20.693 15.568 -26.918 1.00 71.44 89 GLY A CA 1
ATOM 728 C C . GLY A 1 89 ? 21.622 16.413 -27.792 1.00 71.44 89 GLY A C 1
ATOM 729 O O . GLY A 1 89 ? 21.134 17.330 -28.442 1.00 71.44 89 GLY A O 1
ATOM 730 N N . GLN A 1 90 ? 22.912 16.080 -27.860 1.00 79.62 90 GLN A N 1
ATOM 731 C CA . GLN A 1 90 ? 23.841 16.671 -28.818 1.00 79.62 90 GLN A CA 1
ATOM 732 C C . GLN A 1 90 ? 23.835 15.896 -30.138 1.00 79.62 90 GLN A C 1
ATOM 734 O O . GLN A 1 90 ? 23.443 14.721 -30.198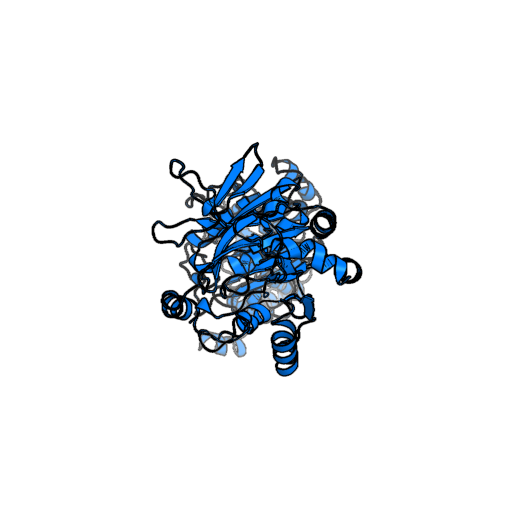 1.00 79.62 90 GLN A O 1
ATOM 739 N N . GLU A 1 91 ? 24.244 16.575 -31.210 1.00 78.31 91 GLU A N 1
ATOM 740 C CA . GLU A 1 91 ? 24.510 15.913 -32.480 1.00 78.31 91 GLU A CA 1
ATOM 741 C C . GLU A 1 91 ? 25.703 14.972 -32.346 1.00 78.31 91 GLU A C 1
ATOM 743 O O . GLU A 1 91 ? 26.653 15.235 -31.617 1.00 78.31 91 GLU A O 1
ATOM 748 N N . MET A 1 92 ? 25.627 13.849 -33.046 1.00 81.44 92 MET A N 1
ATOM 749 C CA . MET A 1 92 ? 26.647 12.816 -33.005 1.00 81.44 92 MET A CA 1
ATOM 750 C C . MET A 1 92 ? 26.870 12.302 -34.411 1.00 81.44 92 MET A C 1
ATOM 752 O O . MET A 1 92 ? 25.922 12.201 -35.198 1.00 81.44 92 MET A O 1
ATOM 756 N N . PHE A 1 93 ? 28.114 11.934 -34.680 1.00 86.12 93 PHE A N 1
ATOM 757 C CA . PHE A 1 93 ? 28.553 11.457 -35.977 1.00 86.12 93 PHE A CA 1
ATOM 758 C C . PHE A 1 93 ? 29.327 10.166 -35.792 1.00 86.12 93 PHE A C 1
ATOM 760 O O . PHE A 1 93 ? 30.143 10.035 -34.881 1.00 86.12 93 PHE A O 1
ATOM 767 N N . ILE A 1 94 ? 29.068 9.209 -36.673 1.00 88.88 94 ILE A N 1
ATOM 768 C CA . ILE A 1 94 ? 29.849 7.982 -36.731 1.00 88.88 94 ILE A CA 1
ATOM 769 C C . ILE A 1 94 ? 31.086 8.282 -37.588 1.00 88.88 94 ILE A C 1
ATOM 771 O O . ILE A 1 94 ? 30.916 8.718 -38.728 1.00 88.88 94 ILE A O 1
ATOM 775 N N . PRO A 1 95 ? 32.321 8.052 -37.108 1.00 90.06 95 PRO A N 1
ATOM 776 C CA . PRO A 1 95 ? 33.522 8.342 -37.886 1.00 90.06 95 PRO A CA 1
ATOM 777 C C . PRO A 1 95 ? 33.513 7.643 -39.250 1.00 90.06 95 PRO A C 1
ATOM 779 O O . PRO A 1 95 ? 33.241 6.446 -39.335 1.00 90.06 95 PRO A O 1
ATOM 782 N N . ALA A 1 96 ? 33.857 8.361 -40.324 1.00 90.56 96 ALA A N 1
ATOM 783 C CA . ALA A 1 96 ? 33.836 7.817 -41.686 1.00 90.56 96 ALA A CA 1
ATOM 784 C C . ALA A 1 96 ? 34.725 6.567 -41.853 1.00 90.56 96 ALA A C 1
ATOM 786 O O . ALA A 1 96 ? 34.401 5.670 -42.630 1.00 90.56 96 ALA A O 1
ATOM 787 N N . SER A 1 97 ? 35.828 6.482 -41.103 1.00 91.69 97 SER A N 1
ATOM 788 C CA . SER A 1 97 ? 36.690 5.294 -41.040 1.00 91.69 97 SER A CA 1
ATOM 789 C C . SER A 1 97 ? 35.939 4.059 -40.538 1.00 91.69 97 SER A C 1
ATOM 791 O O . SER A 1 97 ? 36.076 2.980 -41.112 1.00 91.69 97 SER A O 1
ATOM 793 N N . LEU A 1 98 ? 35.099 4.228 -39.516 1.00 92.00 98 LEU A N 1
ATOM 794 C CA . LEU A 1 98 ? 34.276 3.162 -38.960 1.00 92.00 98 LEU A CA 1
ATOM 795 C C . LEU A 1 98 ? 33.162 2.766 -39.934 1.00 92.00 98 LEU A C 1
ATOM 797 O O . LEU A 1 98 ? 32.940 1.577 -40.147 1.00 92.00 98 LEU A O 1
ATOM 801 N N . GLN A 1 99 ? 32.514 3.743 -40.578 1.00 92.62 99 GLN A N 1
ATOM 802 C CA . GLN A 1 99 ? 31.412 3.499 -41.518 1.00 92.62 99 GLN A CA 1
ATOM 803 C C . GLN A 1 99 ? 31.798 2.556 -42.667 1.00 92.62 99 GLN A C 1
ATOM 805 O O . GLN A 1 99 ? 31.008 1.690 -43.034 1.00 92.62 99 GLN A O 1
ATOM 810 N N . LYS A 1 100 ? 33.027 2.667 -43.193 1.00 92.69 100 LYS A N 1
ATOM 811 C CA . LYS A 1 100 ? 33.530 1.839 -44.309 1.00 92.69 100 LYS A CA 1
ATOM 812 C C . LYS A 1 100 ? 33.559 0.333 -44.020 1.00 92.69 100 LYS A C 1
ATOM 814 O O . LYS A 1 100 ? 33.643 -0.454 -44.955 1.00 92.69 100 LYS A O 1
ATOM 819 N N . SER A 1 101 ? 33.508 -0.069 -42.750 1.00 94.19 101 SER A N 1
ATOM 820 C CA . SER A 1 101 ? 33.576 -1.479 -42.337 1.00 94.19 101 SER A CA 1
ATOM 821 C C . SER A 1 101 ? 32.209 -2.174 -42.268 1.00 94.19 101 SER A C 1
ATOM 823 O O . SER A 1 101 ? 32.152 -3.360 -41.932 1.00 94.19 101 SER A O 1
ATOM 825 N N . TYR A 1 102 ? 31.120 -1.453 -42.552 1.00 97.19 102 TYR A N 1
ATOM 826 C CA . TYR A 1 102 ? 29.746 -1.932 -42.407 1.00 97.19 102 TYR A CA 1
ATOM 827 C C . TYR A 1 102 ? 28.968 -1.821 -43.714 1.00 97.19 102 TYR A C 1
ATOM 829 O O . TYR A 1 102 ? 29.134 -0.876 -44.481 1.00 97.19 102 TYR A O 1
ATOM 837 N N . ASP A 1 103 ? 28.065 -2.772 -43.935 1.00 97.31 103 ASP A N 1
ATOM 838 C CA . ASP A 1 103 ? 27.230 -2.803 -45.130 1.00 97.31 103 ASP A CA 1
ATOM 839 C C . ASP A 1 103 ? 26.117 -1.756 -45.027 1.00 97.31 103 ASP A C 1
ATOM 841 O O . ASP A 1 103 ? 25.841 -1.030 -45.982 1.00 97.31 103 ASP A O 1
ATOM 845 N N . LEU A 1 104 ? 25.484 -1.636 -43.857 1.00 97.50 104 LEU A N 1
ATOM 846 C CA . LEU A 1 104 ? 24.433 -0.658 -43.575 1.00 97.50 104 LEU A CA 1
ATOM 847 C C . LEU A 1 104 ? 24.810 0.198 -42.370 1.00 97.50 104 LEU A C 1
ATOM 849 O O . LEU A 1 104 ? 25.002 -0.327 -41.278 1.00 97.50 104 LEU A O 1
ATOM 853 N N . VAL A 1 105 ? 24.833 1.517 -42.559 1.00 96.94 105 VAL A N 1
ATOM 854 C CA . VAL A 1 105 ? 25.045 2.494 -41.487 1.00 96.94 105 VAL A CA 1
ATOM 855 C C . VAL A 1 105 ? 23.785 3.335 -41.308 1.00 96.94 105 VAL A C 1
ATOM 857 O O . VAL A 1 105 ? 23.259 3.907 -42.264 1.00 96.94 105 VAL A O 1
ATOM 860 N N . ILE A 1 106 ? 23.293 3.412 -40.074 1.00 94.81 106 ILE A N 1
ATOM 861 C CA . ILE A 1 106 ? 22.159 4.250 -39.682 1.00 94.81 106 ILE A CA 1
ATOM 862 C C . ILE A 1 106 ? 22.602 5.145 -38.526 1.00 94.81 106 ILE A C 1
ATOM 864 O O . ILE A 1 106 ? 22.548 4.751 -37.366 1.00 94.81 106 ILE A O 1
ATOM 868 N N . GLU A 1 107 ? 23.012 6.374 -38.826 1.00 90.69 107 GLU A N 1
ATOM 869 C CA . GLU A 1 107 ? 23.515 7.303 -37.802 1.00 90.69 107 GLU A CA 1
ATOM 870 C C . GLU A 1 107 ? 22.430 7.768 -36.819 1.00 90.69 107 GLU A C 1
ATOM 872 O O . GLU A 1 107 ? 22.666 7.856 -35.617 1.00 90.69 107 GLU A O 1
ATOM 877 N N . LYS A 1 108 ? 21.225 8.060 -37.328 1.00 88.75 108 LYS A N 1
ATOM 878 C CA . LYS A 1 108 ? 20.109 8.638 -36.560 1.00 88.75 108 LYS A CA 1
ATOM 879 C C . LYS A 1 108 ? 18.845 7.773 -36.707 1.00 88.75 108 LYS A C 1
ATOM 881 O O . LYS A 1 108 ? 17.952 8.119 -37.487 1.00 88.75 108 LYS A O 1
ATOM 886 N N . PRO A 1 109 ? 18.746 6.627 -36.010 1.00 90.50 109 PRO A N 1
ATOM 887 C CA . PRO A 1 109 ? 17.568 5.776 -36.071 1.00 90.50 109 PRO A CA 1
ATOM 888 C C . PRO A 1 109 ? 16.339 6.455 -35.456 1.00 90.50 109 PRO A C 1
ATOM 890 O O . PRO A 1 109 ? 16.431 7.137 -34.433 1.00 90.50 109 PRO A O 1
ATOM 893 N N . ASN A 1 110 ? 15.166 6.235 -36.059 1.00 89.25 110 ASN A N 1
ATOM 894 C CA . ASN A 1 110 ? 13.888 6.766 -35.575 1.00 89.25 110 ASN A CA 1
ATOM 895 C C . ASN A 1 110 ? 12.949 5.634 -35.112 1.00 89.25 110 ASN A C 1
ATOM 897 O O . ASN A 1 110 ? 11.990 5.294 -35.811 1.00 89.25 110 ASN A O 1
ATOM 901 N N . PRO A 1 111 ? 13.186 5.041 -33.927 1.00 87.12 111 PRO A N 1
ATOM 902 C CA . PRO A 1 111 ? 12.388 3.915 -33.440 1.00 87.12 111 PRO A CA 1
ATOM 903 C C . PRO A 1 111 ? 10.914 4.286 -33.208 1.00 87.12 111 PRO A C 1
ATOM 905 O O . PRO A 1 111 ? 10.025 3.464 -33.419 1.00 87.12 111 PRO A O 1
ATOM 908 N N . THR A 1 112 ? 10.621 5.539 -32.847 1.00 84.62 112 THR A N 1
ATOM 909 C CA . THR A 1 112 ? 9.246 6.018 -32.627 1.00 84.62 112 THR A CA 1
ATOM 910 C C . THR A 1 112 ? 8.341 5.781 -33.837 1.00 84.62 112 THR A C 1
ATOM 912 O O . THR A 1 112 ? 7.155 5.468 -33.665 1.00 84.62 112 THR A O 1
ATOM 915 N N . ASP A 1 113 ? 8.907 5.934 -35.037 1.00 85.19 113 ASP A N 1
ATOM 916 C CA . ASP A 1 113 ? 8.187 5.867 -36.306 1.00 85.19 113 ASP A CA 1
ATOM 917 C C . ASP A 1 113 ? 8.475 4.587 -37.087 1.00 85.19 113 ASP A C 1
ATOM 919 O O . ASP A 1 113 ? 7.616 4.146 -37.837 1.00 85.19 113 ASP A O 1
ATOM 923 N N . TRP A 1 114 ? 9.647 3.973 -36.932 1.00 92.25 114 TRP A N 1
ATOM 924 C CA . TRP A 1 114 ? 10.026 2.794 -37.721 1.00 92.25 114 TRP A CA 1
ATOM 925 C C . TRP A 1 114 ? 9.575 1.474 -37.114 1.00 92.25 114 TRP A C 1
ATOM 927 O O . TRP A 1 114 ? 9.414 0.492 -37.838 1.00 92.25 114 TRP A O 1
ATOM 937 N N . VAL A 1 115 ? 9.356 1.434 -35.799 1.00 91.75 115 VAL A N 1
ATOM 938 C CA . VAL A 1 115 ? 8.930 0.216 -35.099 1.00 91.75 115 VAL A CA 1
ATOM 939 C C . VAL A 1 115 ? 7.602 0.393 -34.374 1.00 91.75 115 VAL A C 1
ATOM 941 O O . VAL A 1 115 ? 7.322 -0.307 -33.413 1.00 91.75 115 VAL A O 1
ATOM 944 N N . TYR A 1 116 ? 6.736 1.305 -34.832 1.00 89.50 116 TYR A N 1
ATOM 945 C CA . TYR A 1 116 ? 5.410 1.495 -34.222 1.00 89.50 116 TYR A CA 1
ATOM 946 C C . TYR A 1 116 ? 4.526 0.239 -34.291 1.00 89.50 116 TYR A C 1
ATOM 948 O O . TYR A 1 116 ? 3.669 0.056 -33.430 1.00 89.50 116 TYR A O 1
ATOM 956 N N . TRP A 1 117 ? 4.754 -0.616 -35.294 1.00 91.38 117 TRP A N 1
ATOM 957 C CA . TRP A 1 117 ? 4.048 -1.878 -35.521 1.00 91.38 117 TRP A CA 1
ATOM 958 C C . TRP A 1 117 ? 4.274 -2.913 -34.410 1.00 91.38 117 TRP A C 1
ATOM 960 O O . TRP A 1 117 ? 3.512 -3.871 -34.335 1.00 91.38 117 TRP A O 1
ATOM 970 N N . GLN A 1 118 ? 5.297 -2.738 -33.564 1.00 93.56 118 GLN A N 1
ATOM 971 C CA . GLN A 1 118 ? 5.626 -3.675 -32.485 1.00 93.56 118 GLN A CA 1
ATOM 972 C C . GLN A 1 118 ? 4.601 -3.654 -31.339 1.00 93.56 118 GLN A C 1
ATOM 974 O O . GLN A 1 118 ? 4.489 -4.622 -30.590 1.00 93.56 118 GLN A O 1
ATOM 979 N N . ARG A 1 119 ? 3.909 -2.521 -31.156 1.00 93.56 119 ARG A N 1
ATOM 980 C CA . ARG A 1 119 ? 3.084 -2.255 -29.972 1.00 93.56 119 ARG A CA 1
ATOM 981 C C . ARG A 1 119 ? 1.931 -3.250 -29.910 1.00 93.56 119 ARG A C 1
ATOM 983 O O . ARG A 1 119 ? 1.269 -3.478 -30.920 1.00 93.56 119 ARG A O 1
ATOM 990 N N . GLY A 1 120 ? 1.717 -3.838 -28.739 1.00 95.00 120 GLY A N 1
ATOM 991 C CA . GLY A 1 120 ? 0.734 -4.893 -28.508 1.00 95.00 120 GLY A CA 1
ATOM 992 C C . GLY A 1 120 ? 1.067 -6.238 -29.159 1.00 95.00 120 GLY A C 1
ATOM 993 O O . GLY A 1 120 ? 0.221 -7.123 -29.146 1.00 95.00 120 GLY A O 1
ATOM 994 N N . LYS A 1 121 ? 2.252 -6.398 -29.770 1.00 94.88 121 LYS A N 1
ATOM 995 C CA . LYS A 1 121 ? 2.616 -7.607 -30.532 1.00 94.88 121 LYS A CA 1
ATOM 996 C C . LYS A 1 121 ? 3.926 -8.237 -30.084 1.00 94.88 121 LYS A C 1
ATOM 998 O O . LYS A 1 121 ? 4.004 -9.451 -29.962 1.00 94.88 121 LYS A O 1
ATOM 1003 N N . ILE A 1 122 ? 4.959 -7.423 -29.882 1.00 94.94 122 ILE A N 1
ATOM 1004 C CA . ILE A 1 122 ? 6.294 -7.897 -29.517 1.00 94.94 122 ILE A CA 1
ATOM 1005 C C . ILE A 1 122 ? 6.552 -7.548 -28.059 1.00 94.94 122 ILE A C 1
ATOM 1007 O O . ILE A 1 122 ? 6.581 -6.366 -27.708 1.00 94.94 122 ILE A O 1
ATOM 1011 N N . THR A 1 123 ? 6.771 -8.575 -27.238 1.00 97.06 123 THR A N 1
ATOM 1012 C CA . THR A 1 123 ? 7.267 -8.435 -25.866 1.00 97.06 123 THR A CA 1
ATOM 1013 C C . THR A 1 123 ? 8.793 -8.325 -25.884 1.00 97.06 123 THR A C 1
ATOM 1015 O O . THR A 1 123 ? 9.454 -9.295 -26.267 1.00 97.06 123 THR A O 1
ATOM 1018 N N . PRO A 1 124 ? 9.372 -7.175 -25.491 1.00 97.50 124 PRO A N 1
ATOM 1019 C CA . PRO A 1 124 ? 10.807 -7.053 -25.278 1.00 97.50 124 PRO A CA 1
ATOM 1020 C C . PRO A 1 124 ? 11.306 -8.030 -24.212 1.00 97.50 124 PRO A C 1
ATOM 1022 O O . PRO A 1 124 ? 10.644 -8.230 -23.195 1.00 97.50 124 PRO A O 1
ATOM 1025 N N . ARG A 1 125 ? 12.478 -8.617 -24.458 1.00 97.56 125 ARG A N 1
ATOM 1026 C CA . ARG A 1 125 ? 13.144 -9.576 -23.567 1.00 97.56 125 ARG A CA 1
ATOM 1027 C C . ARG A 1 125 ? 14.604 -9.180 -23.394 1.00 97.56 125 ARG A C 1
ATOM 1029 O O . ARG A 1 125 ? 15.398 -9.314 -24.325 1.00 97.56 125 ARG A O 1
ATOM 1036 N N . LEU A 1 126 ? 14.932 -8.633 -22.230 1.00 97.81 126 LEU A N 1
ATOM 1037 C CA . LEU A 1 126 ? 16.289 -8.246 -21.854 1.00 97.81 126 LEU A CA 1
ATOM 1038 C C . LEU A 1 126 ? 16.942 -9.407 -21.096 1.00 97.81 126 LEU A C 1
ATOM 1040 O O . LEU A 1 126 ? 16.403 -9.852 -20.086 1.00 97.81 126 LEU A O 1
ATOM 1044 N N . LYS A 1 127 ? 18.079 -9.905 -21.590 1.00 96.25 127 LYS A N 1
ATOM 1045 C CA . LYS A 1 127 ? 18.788 -11.055 -21.018 1.00 96.25 127 LYS A CA 1
ATOM 1046 C C . LYS A 1 127 ? 19.588 -10.647 -19.790 1.00 96.25 127 LYS A C 1
ATOM 1048 O O . LYS A 1 127 ? 20.382 -9.712 -19.854 1.00 96.25 127 LYS A O 1
ATOM 1053 N N . TRP A 1 128 ? 19.421 -11.385 -18.701 1.00 96.00 128 TRP A N 1
ATOM 1054 C CA . TRP A 1 128 ? 20.248 -11.255 -17.509 1.00 96.00 128 TRP A CA 1
ATOM 1055 C C . TRP A 1 128 ? 21.475 -12.170 -17.595 1.00 96.00 128 TRP A C 1
ATOM 1057 O O . TRP A 1 128 ? 21.383 -13.283 -18.111 1.00 96.00 128 TRP A O 1
ATOM 1067 N N . ASN A 1 129 ? 22.627 -11.706 -17.098 1.00 94.88 129 ASN A N 1
ATOM 1068 C CA . ASN A 1 129 ? 23.805 -12.557 -16.910 1.00 94.88 129 ASN A CA 1
ATOM 1069 C C . ASN A 1 129 ? 23.821 -13.057 -15.453 1.00 94.88 129 ASN A C 1
ATOM 1071 O O . ASN A 1 129 ? 23.954 -12.219 -14.558 1.00 94.88 129 ASN A O 1
ATOM 1075 N N . PRO A 1 130 ? 23.744 -14.376 -15.194 1.00 94.75 130 PRO A N 1
ATOM 1076 C CA . PRO A 1 130 ? 23.817 -14.935 -13.843 1.00 94.75 130 PRO A CA 1
ATOM 1077 C C . PRO A 1 130 ? 25.077 -14.553 -13.053 1.00 94.75 130 PRO A C 1
ATOM 1079 O O . PRO A 1 130 ? 25.038 -14.524 -11.828 1.00 94.75 130 PRO A O 1
ATOM 1082 N N . GLU A 1 131 ? 26.185 -14.206 -13.713 1.00 95.69 131 GLU A N 1
ATOM 1083 C CA . GLU A 1 131 ? 27.400 -13.726 -13.030 1.00 95.69 131 GLU A CA 1
ATOM 1084 C C . GLU A 1 131 ? 27.177 -12.404 -12.277 1.00 95.69 131 GLU A C 1
ATOM 1086 O O . GLU A 1 131 ? 27.900 -12.092 -11.334 1.00 95.69 131 GLU A O 1
ATOM 1091 N N . ASN A 1 132 ? 26.151 -11.637 -12.658 1.00 96.12 132 ASN A N 1
ATOM 1092 C CA . ASN A 1 132 ? 25.793 -10.381 -12.007 1.00 96.12 132 ASN A CA 1
ATOM 1093 C C . ASN A 1 132 ? 24.905 -10.579 -10.766 1.00 96.12 132 ASN A C 1
ATOM 1095 O O . ASN A 1 132 ? 24.536 -9.597 -10.118 1.00 96.12 132 ASN A O 1
ATOM 1099 N N . GLU A 1 133 ? 24.524 -11.815 -10.430 1.00 95.56 133 GLU A N 1
ATOM 1100 C CA . GLU A 1 133 ? 23.532 -12.088 -9.390 1.00 95.56 133 GLU A CA 1
ATOM 1101 C C . GLU A 1 133 ? 23.949 -11.539 -8.023 1.00 95.56 133 GLU A C 1
ATOM 1103 O O . GLU A 1 133 ? 23.155 -10.858 -7.381 1.00 95.56 133 GLU A O 1
ATOM 1108 N N . SER A 1 134 ? 25.203 -11.750 -7.616 1.00 96.38 134 SER A N 1
ATOM 1109 C CA . SER A 1 134 ? 25.730 -11.371 -6.296 1.00 96.38 134 SER A CA 1
ATOM 1110 C C . SER A 1 134 ? 26.227 -9.925 -6.198 1.00 96.38 134 SER A C 1
ATOM 1112 O O . SER A 1 134 ? 26.742 -9.516 -5.159 1.00 96.38 134 SER A O 1
ATOM 1114 N N . LEU A 1 135 ? 26.060 -9.098 -7.240 1.00 97.81 135 LEU A N 1
ATOM 1115 C CA . LEU A 1 135 ? 26.542 -7.710 -7.220 1.00 97.81 135 LEU A CA 1
ATOM 1116 C C . LEU A 1 135 ? 25.926 -6.868 -6.090 1.00 97.81 135 LEU A C 1
ATOM 1118 O O . LEU A 1 135 ? 26.575 -5.939 -5.605 1.00 97.81 135 LEU A O 1
ATOM 1122 N N . PHE A 1 136 ? 24.714 -7.201 -5.632 1.00 96.75 136 PHE A N 1
ATOM 1123 C CA . PHE A 1 136 ? 24.072 -6.528 -4.503 1.00 96.75 136 PHE A CA 1
ATOM 1124 C C . PHE A 1 136 ? 24.841 -6.690 -3.181 1.00 96.75 136 PHE A C 1
ATOM 1126 O O . PHE A 1 136 ? 24.676 -5.858 -2.294 1.00 96.75 136 PHE A O 1
ATOM 1133 N N . GLU A 1 137 ? 25.678 -7.723 -3.027 1.00 95.62 137 GLU A N 1
ATOM 1134 C CA . GLU A 1 137 ? 26.413 -8.000 -1.782 1.00 95.62 137 GLU A CA 1
ATOM 1135 C C . GLU A 1 137 ? 27.451 -6.921 -1.453 1.00 95.62 137 GLU A C 1
ATOM 1137 O O . GLU A 1 137 ? 27.806 -6.734 -0.291 1.00 95.62 137 GLU A O 1
ATOM 1142 N N . LYS A 1 138 ? 27.885 -6.151 -2.460 1.00 96.00 138 LYS A N 1
ATOM 1143 C CA . LYS A 1 138 ? 28.750 -4.976 -2.276 1.00 96.00 138 LYS A CA 1
ATOM 1144 C C . LYS A 1 138 ? 28.089 -3.887 -1.430 1.00 96.00 138 LYS A C 1
ATOM 1146 O O . LYS A 1 138 ? 28.774 -3.036 -0.865 1.00 96.00 138 LYS A O 1
ATOM 1151 N N . PHE A 1 139 ? 26.760 -3.885 -1.378 1.00 94.38 139 PHE A N 1
ATOM 1152 C CA . PHE A 1 139 ? 25.971 -2.913 -0.648 1.00 94.38 139 PHE A CA 1
ATOM 1153 C C . PHE A 1 139 ? 25.563 -3.545 0.682 1.00 94.38 139 PHE A C 1
ATOM 1155 O O . PHE A 1 139 ? 24.882 -4.570 0.711 1.00 94.38 139 PHE A O 1
ATOM 1162 N N . SER A 1 140 ? 25.962 -2.929 1.796 1.00 89.38 140 SER A N 1
ATOM 1163 C CA . SER A 1 140 ? 25.621 -3.360 3.160 1.00 89.38 140 SER A CA 1
ATOM 1164 C C . SER A 1 140 ? 24.131 -3.145 3.480 1.00 89.38 140 SER A C 1
ATOM 1166 O O . SER A 1 140 ? 23.776 -2.361 4.358 1.00 89.38 140 SER A O 1
ATOM 1168 N N . LEU A 1 141 ? 23.242 -3.803 2.731 1.00 95.12 141 LEU A N 1
ATOM 1169 C CA . LEU A 1 141 ? 21.791 -3.661 2.825 1.00 95.12 141 LEU A CA 1
ATOM 1170 C C . LEU A 1 141 ? 21.220 -4.513 3.979 1.00 95.12 141 LEU A C 1
ATOM 1172 O O . LEU A 1 141 ? 21.643 -5.668 4.138 1.00 95.12 141 LEU A O 1
ATOM 1176 N N . PRO A 1 142 ? 20.220 -4.016 4.740 1.00 92.81 142 PRO A N 1
ATOM 1177 C CA . PRO A 1 142 ? 19.617 -4.726 5.878 1.00 92.81 142 PRO A CA 1
ATOM 1178 C C . PRO A 1 142 ? 19.115 -6.132 5.536 1.00 92.81 142 PRO A C 1
ATOM 1180 O O . PRO A 1 142 ? 18.347 -6.306 4.601 1.00 92.81 142 PRO A O 1
ATOM 1183 N N . LYS A 1 143 ? 19.530 -7.169 6.267 1.00 88.88 143 LYS A N 1
ATOM 1184 C CA . LYS A 1 143 ? 19.184 -8.565 5.916 1.00 88.88 143 LYS A CA 1
ATOM 1185 C C . LYS A 1 143 ? 17.693 -8.894 6.043 1.00 88.88 143 LYS A C 1
ATOM 1187 O O . LYS A 1 143 ? 17.231 -9.818 5.383 1.00 88.88 143 LYS A O 1
ATOM 1192 N N . GLU A 1 144 ? 16.970 -8.141 6.861 1.00 88.25 144 GLU A N 1
ATOM 1193 C CA . GLU A 1 144 ? 15.560 -8.356 7.172 1.00 88.25 144 GLU A CA 1
ATOM 1194 C C . GLU A 1 144 ? 14.738 -7.092 6.910 1.00 88.25 144 GLU A C 1
ATOM 1196 O O . GLU A 1 144 ? 15.277 -5.986 6.835 1.00 88.25 144 GLU A O 1
ATOM 1201 N N . GLY A 1 145 ? 13.421 -7.276 6.811 1.00 89.12 145 GLY A N 1
ATOM 1202 C CA . GLY A 1 145 ? 12.461 -6.210 6.541 1.00 89.12 145 GLY A CA 1
ATOM 1203 C C . GLY A 1 145 ? 12.292 -5.919 5.046 1.00 89.12 145 GLY A C 1
ATOM 1204 O O . GLY A 1 145 ? 13.185 -6.189 4.238 1.00 89.12 145 GLY A O 1
ATOM 1205 N N . PRO A 1 146 ? 11.128 -5.391 4.634 1.00 94.88 146 PRO A N 1
ATOM 1206 C CA . PRO A 1 146 ? 10.911 -5.038 3.241 1.00 94.88 146 PRO A CA 1
ATOM 1207 C C . PRO A 1 146 ? 11.734 -3.808 2.854 1.00 94.88 146 PRO A C 1
ATOM 1209 O O . PRO A 1 146 ? 11.866 -2.843 3.614 1.00 94.88 146 PRO A O 1
ATOM 1212 N N . MET A 1 147 ? 12.225 -3.825 1.617 1.00 97.81 147 MET A N 1
ATOM 1213 C CA . MET A 1 147 ? 12.850 -2.666 0.989 1.00 97.81 147 MET A CA 1
ATOM 1214 C C . MET A 1 147 ? 12.018 -2.192 -0.190 1.00 97.81 147 MET A C 1
ATOM 1216 O O . MET A 1 147 ? 11.613 -2.998 -1.033 1.00 97.81 147 MET A O 1
ATOM 1220 N N . ILE A 1 148 ? 11.802 -0.883 -0.268 1.00 98.25 148 ILE A N 1
ATOM 1221 C CA . ILE A 1 148 ? 11.134 -0.235 -1.392 1.00 98.25 148 ILE A CA 1
ATOM 1222 C C . ILE A 1 148 ? 12.157 0.570 -2.175 1.00 98.25 148 ILE A C 1
ATOM 1224 O O . ILE A 1 148 ? 12.770 1.495 -1.646 1.00 98.25 148 ILE A O 1
ATOM 1228 N N . GLY A 1 149 ? 12.338 0.227 -3.446 1.00 97.38 149 GLY A N 1
ATOM 1229 C CA . GLY A 1 149 ? 13.155 1.026 -4.347 1.00 97.38 149 GLY A CA 1
ATOM 1230 C C . GLY A 1 149 ? 12.353 2.186 -4.928 1.00 97.38 149 GLY A C 1
ATOM 1231 O O . GLY A 1 149 ? 11.238 2.000 -5.417 1.00 97.38 149 GLY A O 1
ATOM 1232 N N . VAL A 1 150 ? 12.918 3.387 -4.888 1.00 95.44 150 VAL A N 1
ATOM 1233 C CA . VAL A 1 150 ? 12.251 4.623 -5.301 1.00 95.44 150 VAL A CA 1
ATOM 1234 C C . VAL A 1 150 ? 13.132 5.406 -6.262 1.00 95.44 150 VAL A C 1
ATOM 1236 O O . VAL A 1 150 ? 14.322 5.592 -6.020 1.00 95.44 150 VAL A O 1
ATOM 1239 N N . GLN A 1 151 ? 12.532 5.937 -7.325 1.00 91.06 151 GLN A N 1
ATOM 1240 C CA . GLN A 1 151 ? 13.173 6.918 -8.197 1.00 91.06 151 GLN A CA 1
ATOM 1241 C C . GLN A 1 151 ? 12.381 8.225 -8.170 1.00 91.06 151 GLN A C 1
ATOM 1243 O O . GLN A 1 151 ? 11.287 8.315 -8.716 1.00 91.06 151 GLN A O 1
ATOM 1248 N N . VAL A 1 152 ? 12.975 9.251 -7.567 1.00 82.19 152 VAL A N 1
ATOM 1249 C CA . VAL A 1 152 ? 12.334 10.550 -7.291 1.00 82.19 152 VAL A CA 1
ATOM 1250 C C . VAL A 1 152 ? 12.087 11.358 -8.565 1.00 82.19 152 VAL A C 1
ATOM 1252 O O . VAL A 1 152 ? 11.051 12.005 -8.716 1.00 82.19 152 VAL A O 1
ATOM 1255 N N . ALA A 1 153 ? 13.045 11.310 -9.492 1.00 72.38 153 ALA A N 1
ATOM 1256 C CA . ALA A 1 153 ? 13.002 12.044 -10.745 1.00 72.38 153 ALA A CA 1
ATOM 1257 C C . ALA A 1 153 ? 13.371 11.134 -11.918 1.00 72.38 153 ALA A C 1
ATOM 1259 O O . ALA A 1 153 ? 14.339 10.363 -11.866 1.00 72.38 153 ALA A O 1
ATOM 1260 N N . ALA A 1 154 ? 12.618 11.255 -13.011 1.00 63.09 154 ALA A N 1
ATOM 1261 C CA . ALA A 1 154 ? 13.058 10.720 -14.292 1.00 63.09 154 ALA A CA 1
ATOM 1262 C C . ALA A 1 154 ? 14.343 11.454 -14.735 1.00 63.09 154 ALA A C 1
ATOM 1264 O O . ALA A 1 154 ? 14.505 12.637 -14.458 1.00 63.09 154 ALA A O 1
ATOM 1265 N N . GLU A 1 155 ? 15.244 10.777 -15.457 1.00 58.66 155 GLU A N 1
ATOM 1266 C CA . GLU A 1 155 ? 16.594 11.244 -15.869 1.00 58.66 155 GLU A CA 1
ATOM 1267 C C . GLU A 1 155 ? 16.626 12.480 -16.807 1.00 58.66 155 GLU A C 1
ATOM 1269 O O . GLU A 1 155 ? 17.595 12.726 -17.524 1.00 58.66 155 GLU A O 1
ATOM 1274 N N . THR A 1 156 ? 15.538 13.232 -16.891 1.00 58.12 156 THR A N 1
ATOM 1275 C CA . THR A 1 156 ? 15.325 14.345 -17.815 1.00 58.12 156 THR A CA 1
ATOM 1276 C C . THR A 1 156 ? 14.471 15.382 -17.108 1.00 58.12 156 THR A C 1
ATOM 1278 O O . THR A 1 156 ? 13.442 15.020 -16.541 1.00 58.12 156 THR A O 1
ATOM 1281 N N . ASN A 1 157 ? 14.884 16.653 -17.167 1.00 50.62 157 ASN A N 1
ATOM 1282 C CA . ASN A 1 157 ? 14.168 17.787 -16.578 1.00 50.62 157 ASN A CA 1
ATOM 1283 C C . ASN A 1 157 ? 12.776 17.927 -17.210 1.00 50.62 157 ASN A C 1
ATOM 1285 O O . ASN A 1 157 ? 12.593 18.609 -18.216 1.00 50.62 157 ASN A O 1
ATOM 1289 N N . TYR A 1 158 ? 11.795 17.251 -16.632 1.00 54.94 158 TYR A N 1
ATOM 1290 C CA . TYR A 1 158 ? 10.395 17.346 -17.004 1.00 54.94 158 TYR A CA 1
ATOM 1291 C C . TYR A 1 158 ? 9.609 17.980 -15.849 1.00 54.94 158 TYR A C 1
ATOM 1293 O O . TYR A 1 158 ? 9.978 17.841 -14.687 1.00 54.94 158 TYR A O 1
ATOM 1301 N N . GLY A 1 159 ? 8.528 18.697 -16.159 1.00 57.06 159 GLY A N 1
ATOM 1302 C CA . GLY A 1 159 ? 7.620 19.233 -15.137 1.00 57.06 159 GLY A CA 1
ATOM 1303 C C . GLY A 1 159 ? 6.766 18.145 -14.464 1.00 57.06 159 GLY A C 1
ATOM 1304 O O . GLY A 1 159 ? 7.003 16.947 -14.636 1.00 57.06 159 GLY A O 1
ATOM 1305 N N . LEU A 1 160 ? 5.703 18.559 -13.767 1.00 57.06 160 LEU A N 1
ATOM 1306 C CA . LEU A 1 160 ? 4.752 17.682 -13.047 1.00 57.06 160 LEU A CA 1
ATOM 1307 C C . LEU A 1 160 ? 4.054 16.623 -13.928 1.00 57.06 160 LEU A C 1
ATOM 1309 O O . LEU A 1 160 ? 3.510 15.640 -13.439 1.00 57.06 160 LEU A O 1
ATOM 1313 N N . TRP A 1 161 ? 4.144 16.767 -15.250 1.00 57.56 161 TRP A N 1
ATOM 1314 C CA . TRP A 1 161 ? 3.764 15.752 -16.237 1.00 57.56 161 TRP A CA 1
ATOM 1315 C C . TRP A 1 161 ? 4.560 14.432 -16.127 1.00 57.56 161 TRP A C 1
ATOM 1317 O O . TRP A 1 161 ? 4.128 13.406 -16.647 1.00 57.56 161 TRP A O 1
ATOM 1327 N N . ARG A 1 162 ? 5.740 14.425 -15.495 1.00 68.50 162 ARG A N 1
ATOM 1328 C CA . ARG A 1 162 ? 6.537 13.195 -15.295 1.00 68.50 162 ARG A CA 1
ATOM 1329 C C . ARG A 1 162 ? 7.130 13.026 -13.905 1.00 68.50 162 ARG A C 1
ATOM 1331 O O . ARG A 1 162 ? 7.639 11.947 -13.618 1.00 68.50 162 ARG A O 1
ATOM 1338 N N . ASN A 1 163 ? 7.066 14.054 -13.067 1.00 80.06 163 ASN A N 1
ATOM 1339 C CA . ASN A 1 163 ? 7.609 14.007 -11.720 1.00 80.06 163 ASN A CA 1
ATOM 1340 C C . ASN A 1 163 ? 6.480 14.139 -10.701 1.00 80.06 163 ASN A C 1
ATOM 1342 O O . ASN A 1 163 ? 5.673 15.066 -10.768 1.00 80.06 163 ASN A O 1
ATOM 1346 N N . TRP A 1 164 ? 6.440 13.195 -9.765 1.00 89.31 164 TRP A N 1
ATOM 1347 C CA . TRP A 1 164 ? 5.565 13.268 -8.603 1.00 89.31 164 TRP A CA 1
ATOM 1348 C C . TRP A 1 164 ? 6.093 14.351 -7.646 1.00 89.31 164 TRP A C 1
ATOM 1350 O O . TRP A 1 164 ? 7.317 14.491 -7.541 1.00 89.31 164 TRP A O 1
ATOM 1360 N N . PRO A 1 165 ? 5.235 15.158 -6.990 1.00 90.00 165 PRO A N 1
ATOM 1361 C CA . PRO A 1 165 ? 5.716 16.288 -6.201 1.00 90.00 165 PRO A CA 1
ATOM 1362 C C . PRO A 1 165 ? 6.651 15.847 -5.072 1.00 90.00 165 PRO A C 1
ATOM 1364 O O . PRO A 1 165 ? 6.409 14.832 -4.420 1.00 90.00 165 PRO A O 1
ATOM 1367 N N . LEU A 1 166 ? 7.683 16.645 -4.783 1.00 88.75 166 LEU A N 1
ATOM 1368 C CA . LEU A 1 166 ? 8.643 16.343 -3.716 1.00 88.75 166 LEU A CA 1
ATOM 1369 C C . LEU A 1 166 ? 7.961 16.115 -2.359 1.00 88.75 166 LEU A C 1
ATOM 1371 O O . LEU A 1 166 ? 8.335 15.197 -1.635 1.00 88.75 166 LEU A O 1
ATOM 1375 N N . SER A 1 167 ? 6.920 16.893 -2.051 1.00 90.56 167 SER A N 1
ATOM 1376 C CA . SER A 1 167 ? 6.125 16.732 -0.829 1.00 90.56 167 SER A CA 1
ATOM 1377 C C . SER A 1 167 ? 5.475 15.350 -0.715 1.00 90.56 167 SER A C 1
ATOM 1379 O O . SER A 1 167 ? 5.394 14.803 0.379 1.00 90.56 167 SER A O 1
ATOM 1381 N N . HIS A 1 168 ? 5.067 14.748 -1.835 1.00 93.75 168 HIS A N 1
ATOM 1382 C CA . HIS A 1 168 ? 4.512 13.398 -1.844 1.00 93.75 168 HIS A CA 1
ATOM 1383 C C . HIS A 1 168 ? 5.594 12.337 -1.623 1.00 93.75 168 HIS A C 1
ATOM 1385 O O . HIS A 1 168 ? 5.363 11.378 -0.892 1.00 93.75 168 HIS A O 1
ATOM 1391 N N . TRP A 1 169 ? 6.791 12.521 -2.192 1.00 93.38 169 TRP A N 1
ATOM 1392 C CA . TRP A 1 169 ? 7.933 11.644 -1.913 1.00 93.38 169 TRP A CA 1
ATOM 1393 C C . TRP A 1 169 ? 8.349 11.691 -0.442 1.00 93.38 169 TRP A C 1
ATOM 1395 O O . TRP A 1 169 ? 8.591 10.647 0.160 1.00 93.38 169 TRP A O 1
ATOM 1405 N N . GLN A 1 170 ? 8.407 12.891 0.139 1.00 93.31 170 GLN A N 1
ATOM 1406 C CA . GLN A 1 170 ? 8.712 13.092 1.557 1.00 93.31 170 GLN A CA 1
ATOM 1407 C C . GLN A 1 170 ? 7.663 12.421 2.447 1.00 93.31 170 GLN A C 1
ATOM 1409 O O . GLN A 1 170 ? 8.019 11.695 3.373 1.00 93.31 170 GLN A O 1
ATOM 1414 N N . GLU A 1 171 ? 6.380 12.600 2.132 1.00 93.69 171 GLU A N 1
ATOM 1415 C CA . GLU A 1 171 ? 5.294 11.965 2.875 1.00 93.69 171 GLU A CA 1
ATOM 1416 C C . GLU A 1 171 ? 5.305 10.436 2.728 1.00 93.69 171 GLU A C 1
ATOM 1418 O O . GLU A 1 171 ? 5.136 9.731 3.722 1.00 93.69 171 GLU A O 1
ATOM 1423 N N . LEU A 1 172 ? 5.582 9.901 1.531 1.00 95.56 172 LEU A N 1
ATOM 1424 C CA . LEU A 1 172 ? 5.747 8.461 1.319 1.00 95.56 172 LEU A CA 1
ATOM 1425 C C . LEU A 1 172 ? 6.874 7.904 2.195 1.00 95.56 172 LEU A C 1
ATOM 1427 O O . LEU A 1 172 ? 6.659 6.938 2.920 1.00 95.56 172 LEU A O 1
ATOM 1431 N N . ILE A 1 173 ? 8.059 8.520 2.163 1.00 95.75 173 ILE A N 1
ATOM 1432 C CA . ILE A 1 173 ? 9.213 8.081 2.961 1.00 95.75 173 ILE A CA 1
ATOM 1433 C C . ILE A 1 173 ? 8.893 8.120 4.454 1.00 95.75 173 ILE A C 1
ATOM 1435 O O . ILE A 1 173 ? 9.176 7.149 5.153 1.00 95.75 173 ILE A O 1
ATOM 1439 N N . ARG A 1 174 ? 8.242 9.189 4.926 1.00 94.94 174 ARG A N 1
ATOM 1440 C CA . ARG A 1 174 ? 7.815 9.335 6.322 1.00 94.94 174 ARG A CA 1
ATOM 1441 C C . ARG A 1 174 ? 6.816 8.251 6.736 1.00 94.94 174 ARG A C 1
ATOM 1443 O O . ARG A 1 174 ? 6.898 7.733 7.848 1.00 94.94 174 ARG A O 1
ATOM 1450 N N . GLN A 1 175 ? 5.853 7.897 5.882 1.00 95.56 175 GLN A N 1
ATOM 1451 C CA . GLN A 1 175 ? 4.922 6.799 6.174 1.00 95.56 175 GLN A CA 1
ATOM 1452 C C . GLN A 1 175 ? 5.637 5.442 6.190 1.00 95.56 175 GLN A C 1
ATOM 1454 O O . GLN A 1 175 ? 5.421 4.664 7.115 1.00 95.56 175 GLN A O 1
ATOM 1459 N N . LEU A 1 176 ? 6.532 5.185 5.232 1.00 96.81 176 LEU A N 1
ATOM 1460 C CA . LEU A 1 176 ? 7.331 3.956 5.175 1.00 96.81 176 LEU A CA 1
ATOM 1461 C C . LEU A 1 176 ? 8.262 3.809 6.389 1.00 96.81 176 LEU A C 1
ATOM 1463 O O . LEU A 1 176 ? 8.405 2.710 6.918 1.00 96.81 176 LEU A O 1
ATOM 1467 N N . GLU A 1 177 ? 8.837 4.906 6.884 1.00 95.62 177 GLU A N 1
ATOM 1468 C CA . GLU A 1 177 ? 9.665 4.916 8.096 1.00 95.62 177 GLU A CA 1
ATOM 1469 C C . GLU A 1 177 ? 8.872 4.445 9.320 1.00 95.62 177 GLU A C 1
ATOM 1471 O O . GLU A 1 177 ? 9.318 3.572 10.060 1.00 95.62 177 GLU A O 1
ATOM 1476 N N . GLN A 1 178 ? 7.646 4.945 9.488 1.00 94.69 178 GLN A N 1
ATOM 1477 C CA . GLN A 1 178 ? 6.748 4.529 10.573 1.00 94.69 178 GLN A CA 1
ATOM 1478 C C . GLN A 1 178 ? 6.252 3.081 10.435 1.00 94.69 178 GLN A C 1
ATOM 1480 O O . GLN A 1 178 ? 5.740 2.513 11.399 1.00 94.69 178 GLN A O 1
ATOM 1485 N N . MET A 1 179 ? 6.396 2.493 9.245 1.00 95.69 179 MET A N 1
ATOM 1486 C CA . MET A 1 179 ? 6.102 1.091 8.945 1.00 95.69 179 MET A CA 1
ATOM 1487 C C . MET A 1 179 ? 7.341 0.186 9.063 1.00 95.69 179 MET A C 1
ATOM 1489 O O . MET A 1 179 ? 7.256 -0.986 8.715 1.00 95.69 179 MET A O 1
ATOM 1493 N N . ASP A 1 180 ? 8.485 0.691 9.538 1.00 94.44 180 ASP A N 1
ATOM 1494 C CA . ASP A 1 180 ? 9.756 -0.051 9.593 1.00 94.44 180 ASP A CA 1
ATOM 1495 C C . ASP A 1 180 ? 10.226 -0.556 8.209 1.00 94.44 180 ASP A C 1
ATOM 1497 O O . ASP A 1 180 ? 10.845 -1.613 8.081 1.00 94.44 180 ASP A O 1
ATOM 1501 N N . VAL A 1 181 ? 9.914 0.192 7.147 1.00 96.75 181 VAL A N 1
ATOM 1502 C CA . VAL A 1 181 ? 10.252 -0.152 5.760 1.00 96.75 181 VAL A CA 1
ATOM 1503 C C . VAL A 1 181 ? 11.475 0.645 5.314 1.00 96.75 181 VAL A C 1
ATOM 1505 O O . VAL A 1 181 ? 11.483 1.874 5.394 1.00 96.75 181 VAL A O 1
ATOM 1508 N N . THR A 1 182 ? 12.490 -0.037 4.780 1.00 97.50 182 THR A N 1
ATOM 1509 C CA . THR A 1 182 ? 13.689 0.621 4.235 1.00 97.50 182 THR A CA 1
ATOM 1510 C C . THR A 1 182 ? 13.419 1.154 2.828 1.00 97.50 182 THR A C 1
ATOM 1512 O O . THR A 1 182 ? 12.821 0.472 1.997 1.00 97.50 182 THR A O 1
ATOM 1515 N N . VAL A 1 183 ? 13.892 2.361 2.529 1.00 97.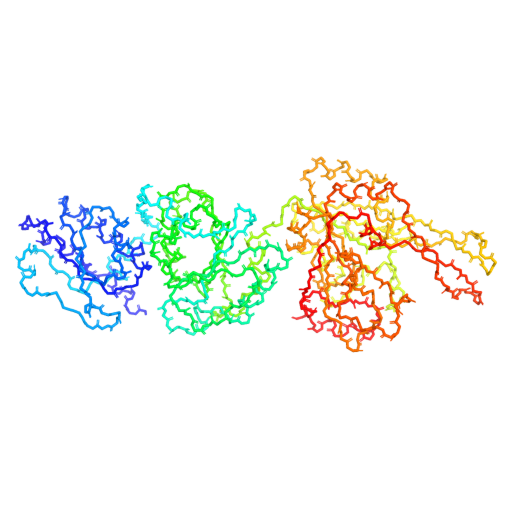81 183 VAL A N 1
ATOM 1516 C CA . VAL A 1 183 ? 13.779 3.002 1.215 1.00 97.81 183 VAL A CA 1
ATOM 1517 C C . VAL A 1 183 ? 15.150 3.040 0.549 1.00 97.81 183 VAL A C 1
ATOM 1519 O O . VAL A 1 183 ? 16.101 3.581 1.109 1.00 97.81 183 VAL A O 1
ATOM 1522 N N . LEU A 1 184 ? 15.248 2.511 -0.669 1.00 97.12 184 LEU A N 1
ATOM 1523 C CA . LEU A 1 184 ? 16.444 2.600 -1.506 1.00 97.12 184 LEU A CA 1
ATOM 1524 C C . LEU A 1 184 ? 16.223 3.666 -2.580 1.00 97.12 184 LEU A C 1
ATOM 1526 O O . LEU A 1 184 ? 15.308 3.536 -3.393 1.00 97.12 184 LEU A O 1
ATOM 1530 N N . LEU A 1 185 ? 17.045 4.715 -2.608 1.00 95.12 185 LEU A N 1
ATOM 1531 C CA . LEU A 1 185 ? 16.935 5.746 -3.646 1.00 95.12 185 LEU A CA 1
ATOM 1532 C C . LEU A 1 185 ? 17.766 5.373 -4.872 1.00 95.12 185 LEU A C 1
ATOM 1534 O O . LEU A 1 185 ? 18.976 5.179 -4.773 1.00 95.12 185 LEU A O 1
ATOM 1538 N N . PHE A 1 186 ? 17.122 5.339 -6.035 1.00 93.19 186 PHE A N 1
ATOM 1539 C CA . PHE A 1 186 ? 17.722 5.019 -7.327 1.00 93.19 186 PHE A CA 1
ATOM 1540 C C . PHE A 1 186 ? 17.756 6.221 -8.276 1.00 93.19 186 PHE A C 1
ATOM 1542 O O . PHE A 1 186 ? 16.969 7.165 -8.165 1.00 93.19 186 PHE A O 1
ATOM 1549 N N . GLY A 1 187 ? 18.665 6.160 -9.252 1.00 87.75 187 GLY A N 1
ATOM 1550 C CA . GLY A 1 187 ? 18.882 7.195 -10.265 1.00 87.75 187 GLY A CA 1
ATOM 1551 C C . GLY A 1 187 ? 20.258 7.848 -10.148 1.00 87.75 187 GLY A C 1
ATOM 1552 O O . GLY A 1 187 ? 21.142 7.327 -9.481 1.00 87.75 187 GLY A O 1
ATOM 1553 N N . PHE A 1 188 ? 20.446 8.990 -10.808 1.00 81.62 188 PHE A N 1
ATOM 1554 C CA . PHE A 1 188 ? 21.723 9.724 -10.809 1.00 81.62 188 PHE A CA 1
ATOM 1555 C C . PHE A 1 188 ? 21.638 11.093 -10.124 1.00 81.62 188 PHE A C 1
ATOM 1557 O O . PHE A 1 188 ? 22.650 11.601 -9.653 1.00 81.62 188 PHE A O 1
ATOM 1564 N N . ASP A 1 189 ? 20.450 11.701 -10.070 1.00 77.38 189 ASP A N 1
ATOM 1565 C CA . ASP A 1 189 ? 20.284 13.066 -9.569 1.00 77.38 189 ASP A CA 1
ATOM 1566 C C . ASP A 1 189 ? 20.154 13.102 -8.038 1.00 77.38 189 ASP A C 1
ATOM 1568 O O . ASP A 1 189 ? 19.192 12.577 -7.472 1.00 77.38 189 ASP A O 1
ATOM 1572 N N . GLN A 1 190 ? 21.114 13.752 -7.377 1.00 78.75 190 GLN A N 1
ATOM 1573 C CA . GLN A 1 190 ? 21.154 13.952 -5.926 1.00 78.75 190 GLN A CA 1
ATOM 1574 C C . GLN A 1 190 ? 20.692 15.351 -5.481 1.00 78.75 190 GLN A C 1
ATOM 1576 O O . GLN A 1 190 ? 20.797 15.665 -4.298 1.00 78.75 190 GLN A O 1
ATOM 1581 N N . LYS A 1 191 ? 20.175 16.200 -6.386 1.00 76.69 191 LYS A N 1
ATOM 1582 C CA . LYS A 1 191 ? 19.721 17.562 -6.038 1.00 76.69 191 LYS A CA 1
ATOM 1583 C C . LYS A 1 191 ? 18.688 17.562 -4.918 1.00 76.69 191 LYS A C 1
ATOM 1585 O O . LYS A 1 191 ? 18.793 18.348 -3.981 1.00 76.69 191 LYS A O 1
ATOM 1590 N N . GLU A 1 192 ? 17.711 16.665 -5.014 1.00 77.19 192 GLU A N 1
ATOM 1591 C CA . GLU A 1 192 ? 16.678 16.522 -3.995 1.00 77.19 192 GLU A CA 1
ATOM 1592 C C . GLU A 1 192 ? 17.220 15.734 -2.803 1.00 77.19 192 GLU A C 1
ATOM 1594 O O . GLU A 1 192 ? 17.579 14.554 -2.924 1.00 77.19 192 GLU A O 1
ATOM 1599 N N . GLN A 1 193 ? 17.264 16.384 -1.640 1.00 75.56 193 GLN A N 1
ATOM 1600 C CA . GLN A 1 193 ? 17.632 15.744 -0.383 1.00 75.56 193 GLN A CA 1
ATOM 1601 C C . GLN A 1 193 ? 16.394 15.114 0.255 1.00 75.56 193 GLN A C 1
ATOM 1603 O O . GLN A 1 193 ? 15.627 15.778 0.952 1.00 75.56 193 GLN A O 1
ATOM 1608 N N . LEU A 1 194 ? 16.219 13.814 0.038 1.00 83.19 194 LEU A N 1
ATOM 1609 C CA . LEU A 1 194 ? 15.263 13.008 0.787 1.00 83.19 194 LEU A CA 1
ATOM 1610 C C . LEU A 1 194 ? 15.972 12.419 2.004 1.00 83.19 194 LEU A C 1
ATOM 1612 O O . LEU A 1 194 ? 16.958 11.698 1.868 1.00 83.19 194 LEU A O 1
ATOM 1616 N N . LYS A 1 195 ? 15.494 12.787 3.191 1.00 79.31 195 LYS A N 1
ATOM 1617 C CA . LYS A 1 195 ? 16.061 12.386 4.481 1.00 79.31 195 LYS A CA 1
ATOM 1618 C C . LYS A 1 195 ? 15.057 11.508 5.222 1.00 79.31 195 LYS A C 1
ATOM 1620 O O . LYS A 1 195 ? 13.856 11.733 5.120 1.00 79.31 195 LYS A O 1
ATOM 1625 N N . GLY A 1 196 ? 15.572 10.542 5.968 1.00 83.50 196 GLY A N 1
ATOM 1626 C CA . GLY A 1 196 ? 14.828 9.620 6.823 1.00 83.50 196 GLY A CA 1
ATOM 1627 C C . GLY A 1 196 ? 15.808 8.605 7.400 1.00 83.50 196 GLY A C 1
ATOM 1628 O O . GLY A 1 196 ? 16.818 8.305 6.759 1.00 83.50 196 GLY A O 1
ATOM 1629 N N . SER A 1 197 ? 15.558 8.096 8.604 1.00 89.12 197 SER A N 1
ATOM 1630 C CA . SER A 1 197 ? 16.438 7.085 9.213 1.00 89.12 197 SER A CA 1
ATOM 1631 C C . SER A 1 197 ? 16.395 5.745 8.467 1.00 89.12 197 SER A C 1
ATOM 1633 O O . SER A 1 197 ? 17.331 4.954 8.544 1.00 89.12 197 SER A O 1
ATOM 1635 N N . ASN A 1 198 ? 15.338 5.528 7.682 1.00 92.75 198 ASN A N 1
ATOM 1636 C CA . ASN A 1 198 ? 15.104 4.358 6.843 1.00 92.75 198 ASN A CA 1
ATOM 1637 C C . ASN A 1 198 ? 15.607 4.508 5.393 1.00 92.75 198 ASN A C 1
ATOM 1639 O O . ASN A 1 198 ? 15.325 3.638 4.570 1.00 92.75 198 ASN A O 1
ATOM 1643 N N . VAL A 1 199 ? 16.295 5.600 5.042 1.00 95.38 199 VAL A N 1
ATOM 1644 C CA . VAL A 1 199 ? 16.705 5.890 3.658 1.00 95.38 199 VAL A CA 1
ATOM 1645 C C . VAL A 1 199 ? 18.157 5.483 3.412 1.00 95.38 199 VAL A C 1
ATOM 1647 O O . VAL A 1 199 ? 19.077 5.986 4.054 1.00 95.38 199 VAL A O 1
ATOM 1650 N N . ILE A 1 200 ? 18.376 4.641 2.401 1.00 95.25 200 ILE A N 1
ATOM 1651 C CA . ILE A 1 200 ? 19.696 4.330 1.846 1.00 95.25 200 ILE A CA 1
ATOM 1652 C C . ILE A 1 200 ? 19.787 4.965 0.457 1.00 95.25 200 ILE A C 1
ATOM 1654 O O . ILE A 1 200 ? 19.144 4.527 -0.500 1.00 95.25 200 ILE A O 1
ATOM 1658 N N . ASP A 1 201 ? 20.593 6.020 0.340 1.00 94.06 201 ASP A N 1
ATOM 1659 C CA . ASP A 1 201 ? 20.772 6.723 -0.930 1.00 94.06 201 ASP A CA 1
ATOM 1660 C C . ASP A 1 201 ? 21.818 6.027 -1.808 1.00 94.06 201 ASP A C 1
ATOM 1662 O O . ASP A 1 201 ? 23.023 6.105 -1.533 1.00 94.06 201 ASP A O 1
ATOM 1666 N N . LEU A 1 202 ? 21.354 5.356 -2.863 1.00 94.31 202 LEU A N 1
ATOM 1667 C CA . LEU A 1 202 ? 22.179 4.664 -3.854 1.00 94.31 202 LEU A CA 1
ATOM 1668 C C . LEU A 1 202 ? 22.304 5.453 -5.165 1.00 94.31 202 LEU A C 1
ATOM 1670 O O . LEU A 1 202 ? 22.911 4.970 -6.125 1.00 94.31 202 LEU A O 1
ATOM 1674 N N . ARG A 1 203 ? 21.773 6.681 -5.227 1.00 91.94 203 ARG A N 1
ATOM 1675 C CA . ARG A 1 203 ? 21.796 7.485 -6.450 1.00 91.94 203 ARG A CA 1
ATOM 1676 C C . ARG A 1 203 ? 23.228 7.798 -6.857 1.00 91.94 203 ARG A C 1
ATOM 1678 O O . ARG A 1 203 ? 24.005 8.294 -6.048 1.00 91.94 203 ARG A O 1
ATOM 1685 N N . GLY A 1 204 ? 23.583 7.511 -8.105 1.00 89.88 204 GLY A N 1
ATOM 1686 C CA . GLY A 1 204 ? 24.937 7.695 -8.633 1.00 89.88 204 GLY A CA 1
ATOM 1687 C C . GLY A 1 204 ? 25.997 6.767 -8.021 1.00 89.88 204 GLY A C 1
ATOM 1688 O O . GLY A 1 204 ? 27.178 6.978 -8.273 1.00 89.88 204 GLY A O 1
ATOM 1689 N N . LYS A 1 205 ? 25.600 5.761 -7.227 1.00 92.88 205 LYS A N 1
ATOM 1690 C CA . LYS A 1 205 ? 26.509 4.811 -6.553 1.00 92.88 205 LYS A CA 1
ATOM 1691 C C . LYS A 1 205 ? 26.429 3.389 -7.109 1.00 92.88 205 LYS A C 1
ATOM 1693 O O . LYS A 1 205 ? 27.092 2.499 -6.589 1.00 92.88 205 LYS A O 1
ATOM 1698 N N . THR A 1 206 ? 25.599 3.169 -8.123 1.00 94.62 206 THR A N 1
ATOM 1699 C CA . THR A 1 206 ? 25.360 1.856 -8.728 1.00 94.62 206 THR A CA 1
ATOM 1700 C C . THR A 1 206 ? 25.575 1.925 -10.234 1.00 94.62 206 THR A C 1
ATOM 1702 O O . THR A 1 206 ? 25.067 2.840 -10.890 1.00 94.62 206 THR A O 1
ATOM 1705 N N . SER A 1 207 ? 26.233 0.917 -10.797 1.00 94.75 207 SER A N 1
ATOM 1706 C CA . SER A 1 207 ? 26.049 0.536 -12.204 1.00 94.75 207 SER A CA 1
ATOM 1707 C C . SER A 1 207 ? 24.604 0.070 -12.467 1.00 94.75 207 SER A C 1
ATOM 1709 O O . SER A 1 207 ? 23.822 -0.135 -11.531 1.00 94.75 207 SER A O 1
ATOM 1711 N N . LEU A 1 208 ? 24.215 -0.106 -13.735 1.00 95.06 208 LEU A N 1
ATOM 1712 C CA . LEU A 1 208 ? 22.901 -0.662 -14.069 1.00 95.06 208 LEU A CA 1
ATOM 1713 C C . LEU A 1 208 ? 22.797 -2.111 -13.583 1.00 95.06 208 LEU A C 1
ATOM 1715 O O . LEU A 1 208 ? 21.761 -2.494 -13.046 1.00 95.06 208 LEU A O 1
ATOM 1719 N N . PHE A 1 209 ? 23.855 -2.910 -13.731 1.00 97.06 209 PHE A N 1
ATOM 1720 C CA . PHE A 1 209 ? 23.848 -4.301 -13.270 1.00 97.06 209 PHE A CA 1
ATOM 1721 C C . PHE A 1 209 ? 23.764 -4.431 -11.750 1.00 97.06 209 PHE A C 1
ATOM 1723 O O . PHE A 1 209 ? 22.989 -5.251 -11.262 1.00 97.06 209 PHE A O 1
ATOM 1730 N N . GLU A 1 210 ? 24.476 -3.594 -10.994 1.00 97.81 210 GLU A N 1
ATOM 1731 C CA . GLU A 1 210 ? 24.338 -3.550 -9.532 1.00 97.81 210 GLU A CA 1
ATOM 1732 C C . GLU A 1 210 ? 22.916 -3.165 -9.116 1.00 97.81 210 GLU A C 1
ATOM 1734 O O . GLU A 1 210 ? 22.331 -3.820 -8.257 1.00 97.81 210 GLU A O 1
ATOM 1739 N N . LEU A 1 211 ? 22.320 -2.163 -9.769 1.00 97.25 211 LEU A N 1
ATOM 1740 C CA . LEU A 1 211 ? 20.937 -1.764 -9.512 1.00 97.25 211 LEU A CA 1
ATOM 1741 C C . LEU A 1 211 ? 19.951 -2.909 -9.788 1.00 97.25 211 LEU A C 1
ATOM 1743 O O . LEU A 1 211 ? 19.082 -3.179 -8.960 1.00 97.25 211 LEU A O 1
ATOM 1747 N N . LEU A 1 212 ? 20.077 -3.594 -10.928 1.00 97.75 212 LEU A N 1
ATOM 1748 C CA . LEU A 1 212 ? 19.204 -4.719 -11.280 1.00 97.75 212 LEU A CA 1
ATOM 1749 C C . LEU A 1 212 ? 19.383 -5.901 -10.317 1.00 97.75 212 LEU A C 1
ATOM 1751 O O . LEU A 1 212 ? 18.389 -6.493 -9.900 1.00 97.75 212 LEU A O 1
ATOM 1755 N N . SER A 1 213 ? 20.620 -6.189 -9.904 1.00 98.00 213 SER A N 1
ATOM 1756 C CA . SER A 1 213 ? 20.931 -7.208 -8.896 1.00 98.00 213 SER A CA 1
ATOM 1757 C C . SER A 1 213 ? 20.284 -6.883 -7.542 1.00 98.00 213 SER A C 1
ATOM 1759 O O . SER A 1 213 ? 19.639 -7.753 -6.954 1.00 98.00 213 SER A O 1
ATOM 1761 N N . ILE A 1 214 ? 20.356 -5.625 -7.080 1.00 98.19 214 ILE A N 1
ATOM 1762 C CA . ILE A 1 214 ? 19.679 -5.164 -5.853 1.00 98.19 214 ILE A CA 1
ATOM 1763 C C . ILE A 1 214 ? 18.164 -5.342 -5.968 1.00 98.19 214 ILE A C 1
ATOM 1765 O O . ILE A 1 214 ? 17.541 -5.892 -5.060 1.00 98.19 214 ILE A O 1
ATOM 1769 N N . ILE A 1 215 ? 17.567 -4.896 -7.078 1.00 97.81 215 ILE A N 1
ATOM 1770 C CA . ILE A 1 215 ? 16.119 -4.988 -7.293 1.00 97.81 215 ILE A CA 1
ATOM 1771 C C . ILE A 1 215 ? 15.656 -6.443 -7.261 1.00 97.81 215 ILE A C 1
ATOM 1773 O O . ILE A 1 215 ? 14.708 -6.764 -6.551 1.00 97.81 215 ILE A O 1
ATOM 1777 N N . LYS A 1 216 ? 16.343 -7.322 -7.992 1.00 96.25 216 LYS A N 1
ATOM 1778 C CA . LYS A 1 216 ? 15.979 -8.735 -8.109 1.00 96.25 216 LYS A CA 1
ATOM 1779 C C . LYS A 1 216 ? 16.062 -9.483 -6.777 1.00 96.25 216 LYS A C 1
ATOM 1781 O O . LYS A 1 216 ? 15.236 -10.353 -6.523 1.00 96.25 216 LYS A O 1
ATOM 1786 N N . ASN A 1 217 ? 17.040 -9.143 -5.936 1.00 95.88 217 ASN A N 1
ATOM 1787 C CA . ASN A 1 217 ? 17.354 -9.926 -4.741 1.00 95.88 217 ASN A CA 1
ATOM 1788 C C . ASN A 1 217 ? 16.810 -9.346 -3.435 1.00 95.88 217 ASN A C 1
ATOM 1790 O O . ASN A 1 217 ? 16.616 -10.095 -2.481 1.00 95.88 217 ASN A O 1
ATOM 1794 N N . ARG A 1 218 ? 16.621 -8.024 -3.342 1.00 96.25 218 ARG A N 1
ATOM 1795 C CA . ARG A 1 218 ? 16.388 -7.342 -2.053 1.00 96.25 218 ARG A CA 1
ATOM 1796 C C . ARG A 1 218 ? 15.148 -6.463 -2.018 1.00 96.25 218 ARG A C 1
ATOM 1798 O O . ARG A 1 218 ? 14.693 -6.123 -0.929 1.00 96.25 218 ARG A O 1
ATOM 1805 N N . VAL A 1 219 ? 14.604 -6.083 -3.170 1.00 97.44 219 VAL A N 1
ATOM 1806 C CA . VAL A 1 219 ? 13.485 -5.142 -3.238 1.00 97.44 219 VAL A CA 1
ATOM 1807 C C . VAL A 1 219 ? 12.155 -5.886 -3.237 1.00 97.44 219 VAL A C 1
ATOM 1809 O O . VAL A 1 219 ? 11.871 -6.685 -4.120 1.00 97.44 219 VAL A O 1
ATOM 1812 N N . TYR A 1 220 ? 11.312 -5.571 -2.255 1.00 96.38 220 TYR A N 1
ATOM 1813 C CA . TYR A 1 220 ? 9.938 -6.069 -2.170 1.00 96.38 220 TYR A CA 1
ATOM 1814 C C . TYR A 1 220 ? 9.019 -5.353 -3.173 1.00 96.38 220 TYR A C 1
ATOM 1816 O O . TYR A 1 220 ? 8.196 -5.978 -3.843 1.00 96.38 220 TYR A O 1
ATOM 1824 N N . GLY A 1 221 ? 9.171 -4.031 -3.297 1.00 97.88 221 GLY A N 1
ATOM 1825 C CA . GLY A 1 221 ? 8.359 -3.216 -4.195 1.00 97.88 221 GLY A CA 1
ATOM 1826 C C . GLY A 1 221 ? 9.114 -2.025 -4.772 1.00 97.88 221 GLY A C 1
ATOM 1827 O O . GLY A 1 221 ? 10.053 -1.507 -4.175 1.00 97.88 221 GLY A O 1
ATOM 1828 N N . LEU A 1 222 ? 8.695 -1.575 -5.948 1.00 97.62 222 LEU A N 1
ATOM 1829 C CA . LEU A 1 222 ? 9.253 -0.416 -6.635 1.00 97.62 222 LEU A CA 1
ATOM 1830 C C . LEU A 1 222 ? 8.201 0.663 -6.813 1.00 97.62 222 LEU A C 1
ATOM 1832 O O . LEU A 1 222 ? 7.077 0.357 -7.198 1.00 97.62 222 LEU A O 1
ATOM 1836 N N . VAL A 1 223 ? 8.602 1.918 -6.618 1.00 97.56 223 VAL A N 1
ATOM 1837 C CA . VAL A 1 223 ? 7.811 3.098 -6.981 1.00 97.56 223 VAL A CA 1
ATOM 1838 C C . VAL A 1 223 ? 8.630 3.957 -7.934 1.00 97.56 223 VAL A C 1
ATOM 1840 O O . VAL A 1 223 ? 9.572 4.641 -7.526 1.00 97.56 223 VAL A O 1
ATOM 1843 N N . LEU A 1 224 ? 8.288 3.903 -9.221 1.00 93.75 224 LEU A N 1
ATOM 1844 C CA . LEU A 1 224 ? 9.047 4.568 -10.283 1.00 93.75 224 LEU A CA 1
ATOM 1845 C C . LEU A 1 224 ? 8.119 5.393 -11.195 1.00 93.75 224 LEU A C 1
ATOM 1847 O O . LEU A 1 224 ? 7.019 4.941 -11.518 1.00 93.75 224 LEU A O 1
ATOM 1851 N N . PRO A 1 225 ? 8.536 6.582 -11.665 1.00 90.56 225 PRO A N 1
ATOM 1852 C CA . PRO A 1 225 ? 7.864 7.266 -12.767 1.00 90.56 225 PRO A CA 1
ATOM 1853 C C . PRO A 1 225 ? 8.133 6.545 -14.102 1.00 90.56 225 PRO A C 1
ATOM 1855 O O . PRO A 1 225 ? 8.893 5.577 -14.157 1.00 90.56 225 PRO A O 1
ATOM 1858 N N . ASP A 1 226 ? 7.567 7.051 -15.205 1.00 86.50 226 ASP A N 1
ATOM 1859 C CA . ASP A 1 226 ? 7.945 6.644 -16.572 1.00 86.50 226 ASP A CA 1
ATOM 1860 C C . ASP A 1 226 ? 9.443 6.907 -16.833 1.00 86.50 226 ASP A C 1
ATOM 1862 O O . ASP A 1 226 ? 9.844 8.007 -17.239 1.00 86.50 226 ASP A O 1
ATOM 1866 N N . SER A 1 227 ? 10.272 5.894 -16.567 1.00 89.44 227 SER A N 1
ATOM 1867 C CA . SER A 1 227 ? 11.730 5.986 -16.569 1.00 89.44 227 SER A CA 1
ATOM 1868 C C . SER A 1 227 ? 12.409 4.814 -17.282 1.00 89.44 227 SER A C 1
ATOM 1870 O O . SER A 1 227 ? 11.811 3.770 -17.570 1.00 89.44 227 SER A O 1
ATOM 1872 N N . GLY A 1 228 ? 13.703 4.998 -17.565 1.00 91.19 228 GLY A N 1
ATOM 1873 C CA . GLY A 1 228 ? 14.547 3.950 -18.129 1.00 91.19 228 GLY A CA 1
ATOM 1874 C C . GLY A 1 228 ? 14.671 2.742 -17.209 1.00 91.19 228 GLY A C 1
ATOM 1875 O O . GLY A 1 228 ? 14.464 1.628 -17.671 1.00 91.19 228 GLY A O 1
ATOM 1876 N N . ILE A 1 229 ? 14.905 2.970 -15.912 1.00 94.00 229 ILE A N 1
ATOM 1877 C CA . ILE A 1 229 ? 14.963 1.909 -14.897 1.00 94.00 229 ILE A CA 1
ATOM 1878 C C . ILE A 1 229 ? 13.651 1.117 -14.882 1.00 94.00 229 ILE A C 1
ATOM 1880 O O . ILE A 1 229 ? 13.687 -0.107 -14.964 1.00 94.00 229 ILE A O 1
ATOM 1884 N N . SER A 1 230 ? 12.502 1.805 -14.865 1.00 95.00 230 SER A N 1
ATOM 1885 C CA . SER A 1 230 ? 11.186 1.153 -14.869 1.00 95.00 230 SER A CA 1
ATOM 1886 C C . SER A 1 230 ? 11.010 0.245 -16.090 1.00 95.00 230 SER A C 1
ATOM 1888 O O . SER A 1 230 ? 10.665 -0.927 -15.949 1.00 95.00 230 SER A O 1
ATOM 1890 N N . SER A 1 231 ? 11.325 0.743 -17.289 1.00 95.62 231 SER A N 1
ATOM 1891 C CA . SER A 1 231 ? 11.213 -0.052 -18.519 1.00 95.62 231 SER A CA 1
ATOM 1892 C C . SER A 1 231 ? 12.191 -1.230 -18.543 1.00 95.62 231 SER A C 1
ATOM 1894 O O . SER A 1 231 ? 11.813 -2.324 -18.948 1.00 95.62 231 SER A O 1
ATOM 1896 N N . THR A 1 232 ? 13.433 -1.036 -18.095 1.00 96.94 232 THR A N 1
ATOM 1897 C CA . THR A 1 232 ? 14.440 -2.105 -18.049 1.00 96.94 232 THR A CA 1
ATOM 1898 C C . THR A 1 232 ? 14.026 -3.222 -17.097 1.00 96.94 232 THR A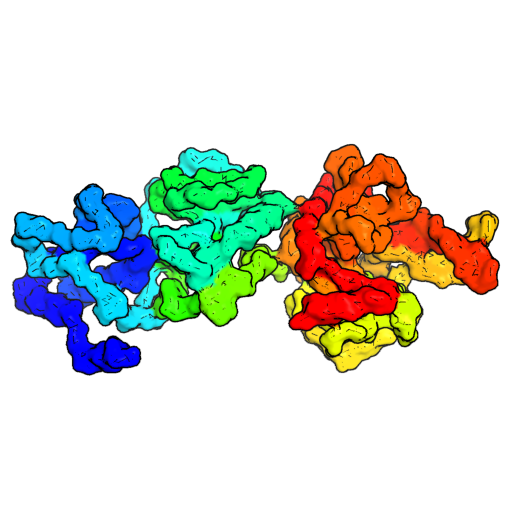 C 1
ATOM 1900 O O . THR A 1 232 ? 14.042 -4.382 -17.493 1.00 96.94 232 THR A O 1
ATOM 1903 N N . VAL A 1 233 ? 13.594 -2.886 -15.877 1.00 97.38 233 VAL A N 1
ATOM 1904 C CA . VAL A 1 233 ? 13.127 -3.874 -14.889 1.00 97.38 233 VAL A CA 1
ATOM 1905 C C . VAL A 1 233 ? 11.882 -4.604 -15.390 1.00 97.38 233 VAL A C 1
ATOM 1907 O O . VAL A 1 233 ? 11.797 -5.822 -15.267 1.00 97.38 233 VAL A O 1
ATOM 1910 N N . TYR A 1 234 ? 10.932 -3.884 -15.998 1.00 98.38 234 TYR A N 1
ATOM 1911 C CA . TYR A 1 234 ? 9.703 -4.484 -16.520 1.00 98.38 234 TYR A CA 1
ATOM 1912 C C . TYR A 1 234 ? 9.967 -5.523 -17.615 1.00 98.38 234 TYR A C 1
ATOM 1914 O O . TYR A 1 234 ? 9.234 -6.502 -17.697 1.00 98.38 234 TYR A O 1
ATOM 1922 N N . TYR A 1 235 ? 10.986 -5.329 -18.455 1.00 98.38 235 TYR A N 1
ATOM 1923 C CA . TYR A 1 235 ? 11.298 -6.224 -19.577 1.00 98.38 235 TYR A CA 1
ATOM 1924 C C . TYR A 1 235 ? 12.497 -7.151 -19.334 1.00 98.38 235 TYR A C 1
ATOM 1926 O O . TYR A 1 235 ? 12.962 -7.795 -20.278 1.00 98.38 235 TYR A O 1
ATOM 1934 N N . LEU A 1 236 ? 12.994 -7.235 -18.098 1.00 97.94 236 LEU A N 1
ATOM 1935 C CA . LEU A 1 236 ? 14.014 -8.209 -17.719 1.00 97.94 236 LEU A CA 1
ATOM 1936 C C . LEU A 1 236 ? 13.417 -9.620 -17.789 1.00 97.94 236 LEU A C 1
ATOM 1938 O O . LEU A 1 236 ? 12.427 -9.910 -17.119 1.00 97.94 236 LEU A O 1
ATOM 1942 N N . ASP A 1 237 ? 13.992 -10.479 -18.629 1.00 97.44 237 ASP A N 1
ATOM 1943 C CA . ASP A 1 237 ? 13.489 -11.829 -18.906 1.00 97.44 237 ASP A CA 1
ATOM 1944 C C . ASP A 1 237 ? 13.986 -12.831 -17.858 1.00 97.44 237 ASP A C 1
ATOM 1946 O O . ASP A 1 237 ? 14.730 -13.759 -18.152 1.00 97.44 237 ASP A O 1
ATOM 1950 N N . GLU A 1 238 ? 13.607 -12.579 -16.608 1.00 96.44 238 GLU A N 1
ATOM 1951 C CA . GLU A 1 238 ? 14.008 -13.344 -15.431 1.00 96.44 238 GLU A CA 1
ATOM 1952 C C . GLU A 1 238 ? 12.808 -13.586 -14.521 1.00 96.44 238 GLU A C 1
ATOM 1954 O O . GLU A 1 238 ? 11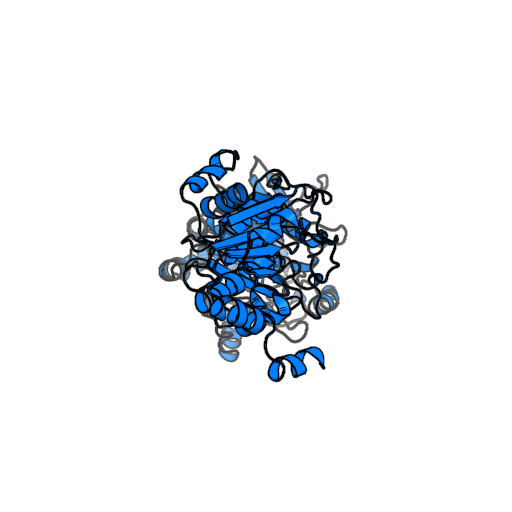.867 -12.796 -14.486 1.00 96.44 238 GLU A O 1
ATOM 1959 N N . ARG A 1 239 ? 12.849 -14.664 -13.734 1.00 96.88 239 ARG A N 1
ATOM 1960 C CA . ARG A 1 239 ? 11.769 -15.013 -12.802 1.00 96.88 239 ARG A CA 1
ATOM 1961 C C . ARG A 1 239 ? 12.106 -14.553 -11.386 1.00 96.88 239 ARG A C 1
ATOM 1963 O O . ARG A 1 239 ? 12.900 -15.195 -10.707 1.00 96.88 239 ARG A O 1
ATOM 1970 N N . PHE A 1 240 ? 11.455 -13.493 -10.914 1.00 96.88 240 PHE A N 1
ATOM 1971 C CA . PHE A 1 240 ? 11.605 -13.007 -9.536 1.00 96.88 240 PHE A CA 1
ATOM 1972 C C . PHE A 1 240 ? 10.362 -12.227 -9.083 1.00 96.88 240 PHE A C 1
ATOM 1974 O O . PHE A 1 240 ? 9.779 -11.503 -9.893 1.00 96.88 240 PHE A O 1
ATOM 1981 N N . PRO A 1 241 ? 9.920 -12.373 -7.821 1.00 96.94 241 PRO A N 1
ATOM 1982 C CA . PRO A 1 241 ? 8.761 -11.646 -7.321 1.00 96.94 241 PRO A CA 1
ATOM 1983 C C . PRO A 1 241 ? 9.072 -10.153 -7.254 1.00 96.94 241 PRO A C 1
ATOM 1985 O O . PRO A 1 241 ? 10.090 -9.752 -6.694 1.00 96.94 241 PRO A O 1
ATOM 1988 N N . LEU A 1 242 ? 8.195 -9.330 -7.822 1.00 97.62 242 LEU A N 1
ATOM 1989 C CA . LEU A 1 242 ? 8.355 -7.885 -7.761 1.00 97.62 242 LEU A CA 1
ATOM 1990 C C . LEU A 1 242 ? 7.014 -7.183 -7.898 1.00 97.62 242 LEU A C 1
ATOM 1992 O O . LEU A 1 242 ? 6.312 -7.353 -8.893 1.00 97.62 242 LEU A O 1
ATOM 1996 N N . ARG A 1 243 ? 6.711 -6.303 -6.948 1.00 97.88 243 ARG A N 1
ATOM 1997 C CA . ARG A 1 243 ? 5.574 -5.395 -7.050 1.00 97.88 243 ARG A CA 1
ATOM 1998 C C . ARG A 1 243 ? 6.019 -4.064 -7.639 1.00 97.88 243 ARG A C 1
ATOM 2000 O O . ARG A 1 243 ? 6.730 -3.293 -7.001 1.00 97.88 243 ARG A O 1
ATOM 2007 N N . HIS A 1 244 ? 5.636 -3.798 -8.879 1.00 98.00 244 HIS A N 1
ATOM 2008 C CA . HIS A 1 244 ? 6.106 -2.653 -9.647 1.00 98.00 244 HIS A CA 1
ATOM 2009 C C . HIS A 1 244 ? 5.008 -1.590 -9.753 1.00 98.00 244 HIS A C 1
ATOM 2011 O O . HIS A 1 244 ? 4.188 -1.598 -10.675 1.00 98.00 244 HIS A O 1
ATOM 2017 N N . VAL A 1 245 ? 5.009 -0.654 -8.802 1.00 98.19 245 VAL A N 1
ATOM 2018 C CA . VAL A 1 245 ? 4.122 0.512 -8.795 1.00 98.19 245 VAL A CA 1
ATOM 2019 C C . VAL A 1 245 ? 4.715 1.579 -9.707 1.00 98.19 245 VAL A C 1
ATOM 2021 O O . VAL A 1 245 ? 5.834 2.053 -9.506 1.00 98.19 245 VAL A O 1
ATOM 2024 N N . THR A 1 246 ? 3.969 1.958 -10.741 1.00 95.94 246 THR A N 1
ATOM 2025 C CA . THR A 1 246 ? 4.445 2.926 -11.740 1.00 95.94 246 THR A CA 1
ATOM 2026 C C . THR A 1 246 ? 3.555 4.154 -11.789 1.00 95.94 246 THR A C 1
ATOM 2028 O O . THR A 1 246 ? 2.333 4.029 -11.825 1.00 95.94 246 THR A O 1
ATOM 2031 N N . LEU A 1 247 ? 4.162 5.339 -11.792 1.00 94.56 247 LEU A N 1
ATOM 2032 C CA . LEU A 1 247 ? 3.458 6.620 -11.759 1.00 94.56 247 LEU A CA 1
ATOM 2033 C C . LEU A 1 247 ? 3.392 7.233 -13.163 1.00 94.56 247 LEU A C 1
ATOM 2035 O O . LEU A 1 247 ? 4.423 7.500 -13.786 1.00 94.56 247 LEU A O 1
ATOM 2039 N N . TRP A 1 248 ? 2.177 7.497 -13.650 1.00 91.75 248 TRP A N 1
ATOM 2040 C CA . TRP A 1 248 ? 1.936 8.015 -15.000 1.00 91.75 248 TRP A CA 1
ATOM 2041 C C . TRP A 1 248 ? 1.042 9.246 -14.994 1.00 91.75 248 TRP A C 1
ATOM 2043 O O . TRP A 1 248 ? -0.061 9.212 -14.466 1.00 91.75 248 TRP A O 1
ATOM 2053 N N . ALA A 1 249 ? 1.429 10.312 -15.688 1.00 85.62 249 ALA A N 1
ATOM 2054 C CA . ALA A 1 249 ? 0.468 11.370 -15.996 1.00 85.62 249 ALA A CA 1
ATOM 2055 C C . ALA A 1 249 ? -0.518 10.953 -17.105 1.00 85.62 249 ALA A C 1
ATOM 2057 O O . ALA A 1 249 ? -1.579 11.550 -17.256 1.00 85.62 249 ALA A O 1
ATOM 2058 N N . HIS A 1 250 ? -0.168 9.962 -17.937 1.00 85.50 250 HIS A N 1
ATOM 2059 C CA . HIS A 1 250 ? -0.999 9.553 -19.068 1.00 85.50 250 HIS A CA 1
ATOM 2060 C C . HIS A 1 250 ? -0.646 8.154 -19.599 1.00 85.50 250 HIS A C 1
ATOM 2062 O O . HIS A 1 250 ? 0.541 7.838 -19.708 1.00 85.50 250 HIS A O 1
ATOM 2068 N N . PRO A 1 251 ? -1.635 7.353 -20.043 1.00 88.88 251 PRO A N 1
ATOM 2069 C CA . PRO A 1 251 ? -1.408 5.963 -20.455 1.00 88.88 251 PRO A CA 1
ATOM 2070 C C . PRO A 1 251 ? -0.672 5.794 -21.797 1.00 88.88 251 PRO A C 1
ATOM 2072 O O . PRO A 1 251 ? -0.107 4.744 -22.069 1.00 88.88 251 PRO A O 1
ATOM 2075 N N . ASN A 1 252 ? -0.617 6.816 -22.658 1.00 88.31 252 ASN A N 1
ATOM 2076 C CA . ASN A 1 252 ? -0.023 6.686 -24.006 1.00 88.31 252 ASN A CA 1
ATOM 2077 C C . ASN A 1 252 ? 1.518 6.816 -24.061 1.00 88.31 252 ASN A C 1
ATOM 2079 O O . ASN A 1 252 ? 2.061 7.292 -25.073 1.00 88.31 252 ASN A O 1
ATOM 2083 N N . HIS A 1 253 ? 2.223 6.386 -23.007 1.00 87.25 253 HIS A N 1
ATOM 2084 C CA . HIS A 1 253 ? 3.688 6.408 -22.886 1.00 87.25 253 HIS A CA 1
ATOM 2085 C C . HIS A 1 253 ? 4.267 5.086 -22.355 1.00 87.25 253 HIS A C 1
ATOM 2087 O O . HIS A 1 253 ? 3.538 4.257 -21.823 1.00 87.25 253 HIS A O 1
ATOM 2093 N N . GLY A 1 254 ? 5.579 4.902 -22.543 1.00 90.69 254 GLY A N 1
ATOM 2094 C CA . GLY A 1 254 ? 6.362 3.827 -21.931 1.00 90.69 254 GLY A CA 1
ATOM 2095 C C . GLY A 1 254 ? 5.771 2.421 -22.074 1.00 90.69 254 GLY A C 1
ATOM 2096 O O . GLY A 1 254 ? 5.277 2.037 -23.139 1.00 90.69 254 GLY A O 1
ATOM 2097 N N . ILE A 1 255 ? 5.817 1.683 -20.965 1.00 95.00 255 ILE A N 1
ATOM 2098 C CA . ILE A 1 255 ? 5.270 0.330 -20.801 1.00 95.00 255 ILE A CA 1
ATOM 2099 C C . ILE A 1 255 ? 3.775 0.287 -21.150 1.00 95.00 255 ILE A C 1
ATOM 2101 O O . ILE A 1 255 ? 3.352 -0.576 -21.918 1.00 95.00 255 ILE A O 1
ATOM 2105 N N . LEU A 1 256 ? 2.988 1.261 -20.674 1.00 95.19 256 LEU A N 1
ATOM 2106 C CA . LEU A 1 256 ? 1.540 1.308 -20.914 1.00 95.19 256 LEU A CA 1
ATOM 2107 C C . LEU A 1 256 ? 1.193 1.428 -22.402 1.00 95.19 256 LEU A C 1
ATOM 2109 O O . LEU A 1 256 ? 0.285 0.764 -22.890 1.00 95.19 256 LEU A O 1
ATOM 2113 N N . LYS A 1 257 ? 1.959 2.219 -23.159 1.00 93.81 257 LYS A N 1
ATOM 2114 C CA . LYS A 1 257 ? 1.782 2.338 -24.613 1.00 93.81 257 LYS A CA 1
ATOM 2115 C C . LYS A 1 257 ? 2.228 1.097 -25.372 1.00 93.81 257 LYS A C 1
ATOM 2117 O O . LYS A 1 257 ? 1.700 0.826 -26.451 1.00 93.81 257 LYS A O 1
ATOM 2122 N N . GLN A 1 258 ? 3.264 0.421 -24.879 1.00 94.62 258 GLN A N 1
ATOM 2123 C CA . GLN A 1 258 ? 3.739 -0.811 -25.496 1.00 94.62 258 GLN A CA 1
ATOM 2124 C C . GLN A 1 258 ? 2.671 -1.902 -25.382 1.00 94.62 258 GLN A C 1
ATOM 2126 O O . GLN A 1 258 ? 2.495 -2.641 -26.346 1.00 94.62 258 GLN A O 1
ATOM 2131 N N . ASN A 1 259 ? 1.920 -1.926 -24.274 1.00 95.62 259 ASN A N 1
ATOM 2132 C CA . ASN A 1 259 ? 0.740 -2.766 -24.060 1.00 95.62 259 ASN A CA 1
ATOM 2133 C C . ASN A 1 259 ? 1.006 -4.260 -24.308 1.00 95.62 259 ASN A C 1
ATOM 2135 O O . ASN A 1 259 ? 0.270 -4.933 -25.029 1.00 95.62 259 ASN A O 1
ATOM 2139 N N . VAL A 1 260 ? 2.105 -4.757 -23.747 1.00 96.94 260 VAL A N 1
ATOM 2140 C CA . VAL A 1 260 ? 2.468 -6.178 -23.729 1.00 96.94 260 VAL A CA 1
ATOM 2141 C C . VAL A 1 260 ? 2.866 -6.553 -22.302 1.00 96.94 260 VAL A C 1
ATOM 2143 O O . VAL A 1 260 ? 3.434 -5.704 -21.611 1.00 96.94 260 VAL A O 1
ATOM 2146 N N . PRO A 1 261 ? 2.576 -7.782 -21.843 1.00 97.44 261 PRO A N 1
ATOM 2147 C CA . PRO A 1 261 ? 2.937 -8.205 -20.496 1.00 97.44 261 PRO A CA 1
ATOM 2148 C C . PRO A 1 261 ? 4.457 -8.276 -20.321 1.00 97.44 261 PRO A C 1
ATOM 2150 O O . PRO A 1 261 ? 5.197 -8.488 -21.288 1.00 97.44 261 PRO A O 1
ATOM 2153 N N . SER A 1 262 ? 4.908 -8.135 -19.074 1.00 98.12 262 SER A N 1
ATOM 2154 C CA . SER A 1 262 ? 6.293 -8.405 -18.689 1.00 98.12 262 SER A CA 1
ATOM 2155 C C . SER A 1 262 ? 6.667 -9.861 -19.013 1.00 98.12 262 SER A C 1
ATOM 2157 O O . SER A 1 262 ? 5.839 -10.756 -18.821 1.00 98.12 262 SER A O 1
ATOM 2159 N N . PRO A 1 263 ? 7.897 -10.133 -19.487 1.00 98.00 263 PRO A N 1
ATOM 2160 C CA . PRO A 1 263 ? 8.409 -11.493 -19.587 1.00 98.00 263 PRO A CA 1
ATOM 2161 C C . PRO A 1 263 ? 8.688 -12.140 -18.216 1.00 98.00 263 PRO A C 1
ATOM 2163 O O . PRO A 1 263 ? 8.760 -13.364 -18.161 1.00 98.00 263 PRO A O 1
ATOM 2166 N N . ASN A 1 264 ? 8.785 -11.367 -17.123 1.00 98.00 264 ASN A N 1
ATOM 2167 C CA . ASN A 1 264 ? 8.849 -11.894 -15.759 1.00 98.00 264 ASN A CA 1
ATOM 2168 C C . ASN A 1 264 ? 7.433 -12.279 -15.279 1.00 98.00 264 ASN A C 1
ATOM 2170 O O . ASN A 1 264 ? 6.626 -11.392 -14.988 1.00 98.00 264 ASN A O 1
ATOM 2174 N N . PRO A 1 265 ? 7.111 -13.578 -15.130 1.00 97.25 265 PRO A N 1
ATOM 2175 C CA . PRO A 1 265 ? 5.759 -14.018 -14.783 1.00 97.25 265 PRO A CA 1
ATOM 2176 C C . PRO A 1 265 ? 5.371 -13.749 -13.320 1.00 97.25 265 PRO A C 1
ATOM 2178 O O . PRO A 1 265 ? 4.211 -13.933 -12.966 1.00 97.25 265 PRO A O 1
ATOM 2181 N N . LEU A 1 266 ? 6.325 -13.370 -12.461 1.00 98.00 266 LEU A N 1
ATOM 2182 C CA . LEU A 1 266 ? 6.088 -13.057 -11.046 1.00 98.00 266 LEU A CA 1
ATOM 2183 C C . LEU A 1 266 ? 6.038 -11.546 -10.770 1.00 98.00 266 LEU A C 1
ATOM 2185 O O . LEU A 1 266 ? 5.889 -11.141 -9.616 1.00 98.00 266 LEU A O 1
ATOM 2189 N N . LEU A 1 267 ? 6.180 -10.714 -11.806 1.00 98.00 267 LEU A N 1
ATOM 2190 C CA . LEU A 1 267 ? 6.057 -9.268 -11.684 1.00 98.00 267 LEU A CA 1
ATOM 2191 C C . LEU A 1 267 ? 4.578 -8.871 -11.654 1.00 98.00 267 LEU A C 1
ATOM 2193 O O . LEU A 1 267 ? 3.832 -9.117 -12.601 1.00 98.00 267 LEU A O 1
ATOM 2197 N N . GLU A 1 268 ? 4.175 -8.176 -10.595 1.00 98.00 268 GLU A N 1
ATOM 2198 C CA . GLU A 1 268 ? 2.871 -7.528 -10.489 1.00 98.00 268 GLU A CA 1
ATOM 2199 C C . GLU A 1 268 ? 3.006 -6.056 -10.895 1.00 98.00 268 GLU A C 1
ATOM 2201 O O . GLU A 1 268 ? 3.677 -5.269 -10.224 1.00 98.00 268 GLU A O 1
ATOM 2206 N N . HIS A 1 269 ? 2.391 -5.666 -12.015 1.00 97.94 269 HIS A N 1
ATOM 2207 C CA . HIS A 1 269 ? 2.443 -4.288 -12.506 1.00 97.94 269 HIS A CA 1
ATOM 2208 C C . HIS A 1 269 ? 1.220 -3.496 -12.064 1.00 97.94 269 HIS A C 1
ATOM 2210 O O . HIS A 1 269 ? 0.100 -3.818 -12.450 1.00 97.94 269 HIS A O 1
ATOM 2216 N N . ILE A 1 270 ? 1.451 -2.422 -11.307 1.00 97.81 270 ILE A N 1
ATOM 2217 C CA . ILE A 1 270 ? 0.391 -1.593 -10.731 1.00 97.81 270 ILE A CA 1
ATOM 2218 C C . ILE A 1 270 ? 0.558 -0.151 -11.232 1.00 97.81 270 ILE A C 1
ATOM 2220 O O . ILE A 1 270 ? 1.308 0.640 -10.649 1.00 97.81 270 ILE A O 1
ATOM 2224 N N . PRO A 1 271 ? -0.074 0.219 -12.359 1.00 97.06 271 PRO A N 1
ATOM 2225 C CA . PRO A 1 271 ? -0.003 1.579 -12.870 1.00 97.06 271 PRO A CA 1
ATOM 2226 C C . PRO A 1 271 ? -0.966 2.510 -12.128 1.00 97.06 271 PRO A C 1
ATOM 2228 O O . PRO A 1 271 ? -2.179 2.311 -12.137 1.00 97.06 271 PRO A O 1
ATOM 2231 N N . LEU A 1 272 ? -0.429 3.580 -11.545 1.00 96.62 272 LEU A N 1
ATOM 2232 C CA . LEU A 1 272 ? -1.198 4.681 -10.973 1.00 96.62 272 LEU A CA 1
ATOM 2233 C C . LEU A 1 272 ? -1.162 5.865 -11.938 1.00 96.62 272 LEU A C 1
ATOM 2235 O O . LEU A 1 272 ? -0.097 6.407 -12.243 1.00 96.62 272 LEU A O 1
ATOM 2239 N N . ILE A 1 273 ? -2.337 6.240 -12.444 1.00 94.88 273 ILE A N 1
ATOM 2240 C CA . ILE A 1 273 ? -2.482 7.276 -13.465 1.00 94.88 273 ILE A CA 1
ATOM 2241 C C . ILE A 1 273 ? -3.088 8.531 -12.835 1.00 94.88 273 ILE A C 1
ATOM 2243 O O . ILE A 1 273 ? -4.184 8.485 -12.278 1.00 94.88 273 ILE A O 1
ATOM 2247 N N . GLY A 1 274 ? -2.378 9.650 -12.951 1.00 91.50 274 GLY A N 1
ATOM 2248 C CA . GLY A 1 274 ? -2.850 10.959 -12.524 1.00 91.50 274 GLY A CA 1
ATOM 2249 C C . GLY A 1 274 ? -4.019 11.463 -13.373 1.00 91.50 274 GLY A C 1
ATOM 2250 O O . GLY A 1 274 ? -4.085 11.255 -14.587 1.00 91.50 274 GLY A O 1
ATOM 2251 N N . GLN A 1 275 ? -4.945 12.160 -12.728 1.00 89.81 275 GLN A N 1
ATOM 2252 C CA . GLN A 1 275 ? -6.047 12.860 -13.373 1.00 89.81 275 GLN A CA 1
ATOM 2253 C C . GLN A 1 275 ? -5.534 14.080 -14.139 1.00 89.81 275 GLN A C 1
ATOM 2255 O O . GLN A 1 275 ? -4.533 14.686 -13.771 1.00 89.81 275 GLN A O 1
ATOM 2260 N N . HIS A 1 276 ? -6.219 14.436 -15.229 1.00 88.50 276 HIS A N 1
ATOM 2261 C CA . HIS A 1 276 ? -5.930 15.639 -16.023 1.00 88.50 276 HIS A CA 1
ATOM 2262 C C . HIS A 1 276 ? -4.458 15.835 -16.401 1.00 88.50 276 HIS A C 1
ATOM 2264 O O . HIS A 1 276 ? -4.014 16.969 -16.555 1.00 88.50 276 HIS A O 1
ATOM 2270 N N . LYS A 1 277 ? -3.712 14.740 -16.612 1.00 86.00 277 LYS A N 1
ATOM 2271 C CA . LYS A 1 277 ? -2.288 14.806 -16.961 1.00 86.00 277 LYS A CA 1
ATOM 2272 C C . LYS A 1 277 ? -1.398 15.379 -15.850 1.00 86.00 277 LYS A C 1
ATOM 2274 O O . LYS A 1 277 ? -0.310 15.873 -16.138 1.00 86.00 277 LYS A O 1
ATOM 2279 N N . ASP A 1 278 ? -1.830 15.264 -14.599 1.00 86.88 278 ASP A N 1
ATOM 2280 C CA . ASP A 1 278 ? -1.116 15.765 -13.432 1.00 86.88 278 ASP A CA 1
ATOM 2281 C C . ASP A 1 278 ? -0.851 14.644 -12.421 1.00 86.88 278 ASP A C 1
ATOM 2283 O O . ASP A 1 278 ? -1.772 14.086 -11.818 1.00 86.88 278 ASP A O 1
ATOM 2287 N N . LEU A 1 279 ? 0.429 14.322 -12.214 1.00 88.50 279 LEU A N 1
ATOM 2288 C CA . LEU A 1 279 ? 0.843 13.327 -11.228 1.00 88.50 279 LEU A CA 1
ATOM 2289 C C . LEU A 1 279 ? 0.580 13.759 -9.786 1.00 88.50 279 LEU A C 1
ATOM 2291 O O . LEU A 1 279 ? 0.468 12.886 -8.931 1.00 88.50 279 LEU A O 1
ATOM 2295 N N . SER A 1 280 ? 0.438 15.057 -9.503 1.00 88.75 280 SER A N 1
ATOM 2296 C CA . SER A 1 280 ? 0.124 15.545 -8.154 1.00 88.75 280 SER A CA 1
ATOM 2297 C C . SER A 1 280 ? -1.211 15.008 -7.620 1.00 88.75 280 SER A C 1
ATOM 2299 O O . SER A 1 280 ? -1.406 14.912 -6.413 1.00 88.75 280 SER A O 1
ATOM 2301 N N . SER A 1 281 ? -2.110 14.595 -8.518 1.00 91.81 281 SER A N 1
ATOM 2302 C CA . SER A 1 281 ? -3.395 13.986 -8.168 1.00 91.81 281 SER A CA 1
ATOM 2303 C C . SER A 1 281 ? -3.286 12.537 -7.670 1.00 91.81 281 SER A C 1
ATOM 2305 O O . SER A 1 281 ? -4.224 12.030 -7.050 1.00 91.81 281 SER A O 1
ATOM 2307 N N . VAL A 1 282 ? -2.160 11.854 -7.918 1.00 94.19 282 VAL A N 1
ATOM 2308 C CA . VAL A 1 282 ? -1.903 10.523 -7.355 1.00 94.19 282 VAL A CA 1
ATOM 2309 C C . VAL A 1 282 ? -1.512 10.702 -5.894 1.00 94.19 282 VAL A C 1
ATOM 2311 O O . VAL A 1 282 ? -0.400 11.120 -5.588 1.00 94.19 282 VAL A O 1
ATOM 2314 N N . LYS A 1 283 ? -2.429 10.390 -4.981 1.00 93.12 283 LYS A N 1
ATOM 2315 C CA . LYS A 1 283 ? -2.193 10.561 -3.544 1.00 93.12 283 LYS A CA 1
ATOM 2316 C C . LYS A 1 283 ? -1.257 9.485 -2.983 1.00 93.12 283 LYS A C 1
ATOM 2318 O O . LYS A 1 283 ? -1.239 8.355 -3.476 1.00 93.12 283 LYS A O 1
ATOM 2323 N N . VAL A 1 284 ? -0.526 9.814 -1.916 1.00 94.94 284 VAL A N 1
ATOM 2324 C CA . VAL A 1 284 ? 0.417 8.892 -1.250 1.00 94.94 284 VAL A CA 1
ATOM 2325 C C . VAL A 1 284 ? -0.286 7.626 -0.765 1.00 94.94 284 VAL A C 1
ATOM 2327 O O . VAL A 1 284 ? 0.257 6.531 -0.895 1.00 94.94 284 VAL A O 1
ATOM 2330 N N . GLU A 1 285 ? -1.528 7.741 -0.295 1.00 92.25 285 GLU A N 1
ATOM 2331 C CA . GLU A 1 285 ? -2.313 6.607 0.195 1.00 92.25 285 GLU A CA 1
ATOM 2332 C C . GLU A 1 285 ? -2.524 5.549 -0.892 1.00 92.25 285 GLU A C 1
ATOM 2334 O O . GLU A 1 285 ? -2.500 4.359 -0.594 1.00 92.25 285 GLU A O 1
ATOM 2339 N N . LYS A 1 286 ? -2.666 5.962 -2.160 1.00 94.75 286 LYS A N 1
ATOM 2340 C CA . LYS A 1 286 ? -2.792 5.031 -3.290 1.00 94.75 286 LYS A CA 1
ATOM 2341 C C . LYS A 1 286 ? -1.490 4.313 -3.610 1.00 94.75 286 LYS A C 1
ATOM 2343 O O . LYS A 1 286 ? -1.534 3.162 -4.028 1.00 94.75 286 LYS A O 1
ATOM 2348 N N . VAL A 1 287 ? -0.344 4.951 -3.376 1.00 97.25 287 VAL A N 1
ATOM 2349 C CA . VAL A 1 287 ? 0.966 4.295 -3.492 1.00 97.25 287 VAL A CA 1
ATOM 2350 C C . VAL A 1 287 ? 1.154 3.277 -2.365 1.00 97.25 287 VAL A C 1
ATOM 2352 O O . VAL A 1 287 ? 1.578 2.156 -2.629 1.00 97.25 287 VAL A O 1
ATOM 2355 N N . ILE A 1 288 ? 0.790 3.627 -1.128 1.00 96.81 288 ILE A N 1
ATOM 2356 C CA . ILE A 1 288 ? 0.854 2.710 0.019 1.00 96.81 288 ILE A CA 1
ATOM 2357 C C . ILE A 1 288 ? -0.084 1.508 -0.175 1.00 96.81 288 ILE A C 1
ATOM 2359 O O . ILE A 1 288 ? 0.354 0.377 0.010 1.00 96.81 288 ILE A O 1
ATOM 2363 N N . GLU A 1 289 ? -1.330 1.727 -0.607 1.00 95.25 289 GLU A N 1
ATOM 2364 C CA . GLU A 1 289 ? -2.290 0.659 -0.945 1.00 95.25 289 GLU A CA 1
ATOM 2365 C C . GLU A 1 289 ? -1.749 -0.257 -2.052 1.00 95.25 289 GLU A C 1
ATOM 2367 O O . GLU A 1 289 ? -1.849 -1.478 -1.953 1.00 95.25 289 GLU A O 1
ATOM 2372 N N . ALA A 1 290 ? -1.119 0.328 -3.078 1.00 96.75 290 ALA A N 1
ATOM 2373 C CA . ALA A 1 290 ? -0.504 -0.421 -4.166 1.00 96.75 290 ALA A CA 1
ATOM 2374 C C . ALA A 1 290 ? 0.709 -1.246 -3.715 1.00 96.75 290 ALA A C 1
ATOM 2376 O O . ALA A 1 290 ? 0.918 -2.317 -4.262 1.00 96.75 290 ALA A O 1
ATOM 2377 N N . LEU A 1 291 ? 1.511 -0.782 -2.750 1.00 97.44 291 LEU A N 1
ATOM 2378 C CA . LEU A 1 291 ? 2.663 -1.525 -2.215 1.00 97.44 291 LEU A CA 1
ATOM 2379 C C . LEU A 1 291 ? 2.237 -2.630 -1.232 1.00 97.44 291 LEU A C 1
ATOM 2381 O O . LEU A 1 291 ? 2.779 -3.744 -1.253 1.00 97.44 291 LEU A O 1
ATOM 2385 N N . PHE A 1 292 ? 1.267 -2.320 -0.374 1.00 96.00 292 PHE A N 1
ATOM 2386 C CA . PHE A 1 292 ? 0.825 -3.147 0.745 1.00 96.00 292 PHE A CA 1
ATOM 2387 C C . PHE A 1 292 ? -0.680 -3.424 0.628 1.00 96.00 292 PHE A C 1
ATOM 2389 O O . PHE A 1 292 ? -1.484 -2.753 1.278 1.00 96.00 292 PHE A O 1
ATOM 2396 N N . PRO A 1 293 ? -1.086 -4.405 -0.194 1.00 93.12 293 PRO A N 1
ATOM 2397 C CA . PRO A 1 293 ? -2.484 -4.738 -0.377 1.00 93.12 293 PRO A CA 1
ATOM 2398 C C . PRO A 1 293 ? -3.092 -5.232 0.932 1.00 93.12 293 PRO A C 1
ATOM 2400 O O . PRO A 1 293 ? -2.451 -5.888 1.765 1.00 93.12 293 PRO A O 1
ATOM 2403 N N . ILE A 1 294 ? -4.370 -4.915 1.091 1.00 95.00 294 ILE A N 1
ATOM 2404 C CA . ILE A 1 294 ? -5.161 -5.336 2.236 1.00 95.00 294 ILE A CA 1
ATOM 2405 C C . ILE A 1 294 ? -5.577 -6.789 2.008 1.00 95.00 294 ILE A C 1
ATOM 2407 O O . ILE A 1 294 ? -6.478 -7.075 1.226 1.00 95.00 294 ILE A O 1
ATOM 2411 N N . GLU A 1 295 ? -4.933 -7.701 2.726 1.00 93.69 295 GLU A N 1
ATOM 2412 C CA . GLU A 1 295 ? -5.211 -9.135 2.671 1.00 93.69 295 GLU A CA 1
ATOM 2413 C C . GLU A 1 295 ? -5.189 -9.728 4.075 1.00 93.69 295 GLU A C 1
ATOM 2415 O O . GLU A 1 295 ? -4.434 -9.260 4.936 1.00 93.69 295 GLU A O 1
ATOM 2420 N N . LYS A 1 296 ? -5.984 -10.789 4.278 1.00 97.44 296 LYS A N 1
ATOM 2421 C CA . LYS A 1 296 ? -6.096 -11.514 5.553 1.00 97.44 296 LYS A CA 1
ATOM 2422 C C . LYS A 1 296 ? -6.385 -10.585 6.740 1.00 97.44 296 LYS A C 1
ATOM 2424 O O . LYS A 1 296 ? -5.836 -10.749 7.828 1.00 97.44 296 LYS A O 1
ATOM 2429 N N . ALA A 1 297 ? -7.235 -9.588 6.523 1.00 98.19 297 ALA A N 1
ATOM 2430 C CA . ALA A 1 297 ? -7.580 -8.588 7.521 1.00 98.19 297 ALA A CA 1
ATOM 2431 C C . ALA A 1 297 ? -9.094 -8.431 7.650 1.00 98.19 297 ALA A C 1
ATOM 2433 O O . ALA A 1 297 ? -9.821 -8.577 6.670 1.00 98.19 297 ALA A O 1
ATOM 2434 N N . ALA A 1 298 ? -9.557 -8.076 8.846 1.00 98.56 298 ALA A N 1
ATOM 2435 C CA . ALA A 1 298 ? -10.960 -7.779 9.099 1.00 98.56 298 ALA A CA 1
ATOM 2436 C C . ALA A 1 298 ? -11.147 -6.424 9.785 1.00 98.56 298 ALA A C 1
ATOM 2438 O O . ALA A 1 298 ? -10.333 -6.004 10.612 1.00 98.56 298 ALA A O 1
ATOM 2439 N N . ALA A 1 299 ? -12.243 -5.751 9.445 1.00 98.69 299 ALA A N 1
ATOM 2440 C CA . ALA A 1 299 ? -12.638 -4.505 10.088 1.00 98.69 299 ALA A CA 1
ATOM 2441 C C . ALA A 1 299 ? -13.514 -4.793 11.310 1.00 98.69 299 ALA A C 1
ATOM 2443 O O . ALA A 1 299 ? -14.372 -5.674 11.265 1.00 98.69 299 ALA A O 1
ATOM 2444 N N . ILE A 1 300 ? -13.368 -3.996 12.366 1.00 98.81 300 ILE A N 1
ATOM 2445 C CA . ILE A 1 300 ? -14.305 -3.934 13.487 1.00 98.81 300 ILE A CA 1
ATOM 2446 C C . ILE A 1 300 ? -14.770 -2.489 13.650 1.00 98.81 300 ILE A C 1
ATOM 2448 O O . ILE A 1 300 ? -13.972 -1.596 13.937 1.00 98.81 300 ILE A O 1
ATOM 2452 N N . LEU A 1 301 ? -16.070 -2.249 13.492 1.00 98.56 301 LEU A N 1
ATOM 2453 C CA . LEU A 1 301 ? -16.675 -0.942 13.736 1.00 98.56 301 LEU A CA 1
ATOM 2454 C C . LEU A 1 301 ? -17.283 -0.887 15.136 1.00 98.56 301 LEU A C 1
ATOM 2456 O O . LEU A 1 301 ? -18.168 -1.672 15.476 1.00 98.56 301 LEU A O 1
ATOM 2460 N N . LEU A 1 302 ? -16.836 0.082 15.933 1.00 97.75 302 LEU A N 1
ATOM 2461 C CA . LEU A 1 302 ? -17.398 0.378 17.249 1.00 97.75 302 LEU A CA 1
ATOM 2462 C C . LEU A 1 302 ? -18.612 1.303 17.072 1.00 97.75 302 LEU A C 1
ATOM 2464 O O . LEU A 1 302 ? -18.459 2.512 16.881 1.00 97.75 302 LEU A O 1
ATOM 2468 N N . ALA A 1 303 ? -19.817 0.729 17.106 1.00 96.31 303 ALA A N 1
ATOM 2469 C CA . ALA A 1 303 ? -21.088 1.401 16.808 1.00 96.31 303 ALA A CA 1
ATOM 2470 C C . ALA A 1 303 ? -22.100 1.349 17.972 1.00 96.31 303 ALA A C 1
ATOM 2472 O O . ALA A 1 303 ? -23.300 1.546 17.793 1.00 96.31 303 ALA A O 1
ATOM 2473 N N . GLY A 1 304 ? -21.622 1.113 19.193 1.00 90.88 304 GLY A N 1
ATOM 2474 C CA . GLY A 1 304 ? -22.474 0.992 20.375 1.00 90.88 304 GLY A CA 1
ATOM 2475 C C . GLY A 1 304 ? -22.998 2.307 20.967 1.00 90.88 304 GLY A C 1
ATOM 2476 O O . GLY A 1 304 ? -23.663 2.268 21.998 1.00 90.88 304 GLY A O 1
ATOM 2477 N N . GLY A 1 305 ? -22.669 3.456 20.371 1.00 86.12 305 GLY A N 1
ATOM 2478 C CA . GLY A 1 305 ? -23.118 4.774 20.825 1.00 86.12 305 GLY A CA 1
ATOM 2479 C C . GLY A 1 305 ? -24.323 5.300 20.044 1.00 86.12 305 GLY A C 1
ATOM 2480 O O . GLY A 1 305 ? -24.446 5.061 18.841 1.00 86.12 305 GLY A O 1
ATOM 2481 N N . ASP A 1 306 ? -25.160 6.084 20.720 1.00 84.50 306 ASP A N 1
ATOM 2482 C CA . ASP A 1 306 ? -26.318 6.755 20.121 1.00 84.50 306 ASP A CA 1
ATOM 2483 C C . ASP A 1 306 ? -26.011 8.215 19.760 1.00 84.50 306 ASP A C 1
ATOM 2485 O O . ASP A 1 306 ? -25.102 8.847 20.310 1.00 84.50 306 ASP A O 1
ATOM 2489 N N . GLY A 1 307 ? -26.761 8.747 18.796 1.00 81.56 307 GLY A N 1
ATOM 2490 C CA . GLY A 1 307 ? -26.579 10.074 18.207 1.00 81.56 307 GLY A CA 1
ATOM 2491 C C . GLY A 1 307 ? -27.176 11.230 19.009 1.00 81.56 307 GLY A C 1
ATOM 2492 O O . GLY A 1 307 ? -27.240 12.342 18.496 1.00 81.56 307 GLY A O 1
ATOM 2493 N N . THR A 1 308 ? -27.576 11.021 20.266 1.00 81.00 308 THR A N 1
ATOM 2494 C CA . THR A 1 308 ? -28.314 12.020 21.064 1.00 81.00 308 THR A CA 1
ATOM 2495 C C . THR A 1 308 ? -27.580 13.358 21.206 1.00 81.00 308 THR A C 1
ATOM 2497 O O . THR A 1 308 ? -28.204 14.413 21.158 1.00 81.00 308 THR A O 1
ATOM 2500 N N . ARG A 1 309 ? -26.240 13.347 21.290 1.00 78.12 309 ARG A N 1
ATOM 2501 C CA . ARG A 1 309 ? -25.401 14.570 21.309 1.00 78.12 309 ARG A CA 1
ATOM 2502 C C . ARG A 1 309 ? -25.403 15.361 19.994 1.00 78.12 309 ARG A C 1
ATOM 2504 O O . ARG A 1 309 ? -24.976 16.509 19.987 1.00 78.12 309 ARG A O 1
ATOM 2511 N N . LEU A 1 310 ? -25.850 14.748 18.902 1.00 79.50 310 LEU A N 1
ATOM 2512 C CA . LEU A 1 310 ? -26.017 15.369 17.587 1.00 79.50 310 LEU A CA 1
ATOM 2513 C C . LEU A 1 310 ? -27.461 15.842 17.356 1.00 79.50 310 LEU A C 1
ATOM 2515 O O . LEU A 1 310 ? -27.790 16.255 16.251 1.00 79.50 310 LEU A O 1
ATOM 2519 N N . GLY A 1 311 ? -28.340 15.722 18.361 1.00 81.69 311 GLY A N 1
ATOM 2520 C CA . GLY A 1 311 ? -29.780 15.907 18.174 1.00 81.69 311 GLY A CA 1
ATOM 2521 C C . GLY A 1 311 ? -30.425 14.813 17.316 1.00 81.69 311 GLY A C 1
ATOM 2522 O O . GLY A 1 311 ? -31.533 15.002 16.827 1.00 81.69 311 GLY A O 1
ATOM 2523 N N . PHE A 1 312 ? -29.739 13.681 17.117 1.00 85.88 312 PHE A N 1
ATOM 2524 C CA . PHE A 1 312 ? -30.225 12.556 16.324 1.00 85.88 312 PHE A CA 1
ATOM 2525 C C . PHE A 1 312 ? -30.782 11.459 17.233 1.00 85.88 312 PHE A C 1
ATOM 2527 O O . PHE A 1 312 ? -30.061 10.910 18.074 1.00 85.88 312 PHE A O 1
ATOM 2534 N N . ASP A 1 313 ? -32.060 11.134 17.048 1.00 88.12 313 ASP A N 1
ATOM 2535 C CA . ASP A 1 313 ? -32.734 10.061 17.774 1.00 88.12 313 ASP A CA 1
ATOM 2536 C C . ASP A 1 313 ? -32.501 8.715 17.076 1.00 88.12 313 ASP A C 1
ATOM 2538 O O . ASP A 1 313 ? -33.238 8.304 16.179 1.00 88.12 313 ASP A O 1
ATOM 2542 N N . GLY A 1 314 ? -31.398 8.058 17.435 1.00 90.94 314 GLY A N 1
ATOM 2543 C CA . GLY A 1 314 ? -31.051 6.743 16.911 1.00 90.94 314 GLY A CA 1
ATOM 2544 C C . GLY A 1 314 ? -29.566 6.388 17.029 1.00 90.94 314 GLY A C 1
ATOM 2545 O O . GLY A 1 314 ? -28.763 7.170 17.554 1.00 90.94 314 GLY A O 1
ATOM 2546 N N . PRO A 1 315 ? -29.170 5.206 16.516 1.00 94.12 315 PRO A N 1
ATOM 2547 C CA . PRO A 1 315 ? -27.777 4.777 16.490 1.00 94.12 315 PRO A CA 1
ATOM 2548 C C . PRO A 1 315 ? -26.911 5.775 15.720 1.00 94.12 315 PRO A C 1
ATOM 2550 O O . PRO A 1 315 ? -27.207 6.104 14.572 1.00 94.12 315 PRO A O 1
ATOM 2553 N N . LYS A 1 316 ? -25.783 6.204 16.300 1.00 93.19 316 LYS A N 1
ATOM 2554 C CA . LYS A 1 316 ? -24.933 7.251 15.705 1.00 93.19 316 LYS A CA 1
ATOM 2555 C C . LYS A 1 316 ? -24.473 6.918 14.282 1.00 93.19 316 LYS A C 1
ATOM 2557 O O . LYS A 1 316 ? -24.344 7.812 13.459 1.00 93.19 316 LYS A O 1
ATOM 2562 N N . GLY A 1 317 ? -24.258 5.638 13.970 1.00 95.38 317 GLY A N 1
ATOM 2563 C CA . GLY A 1 317 ? -23.850 5.191 12.632 1.00 95.38 317 GLY A CA 1
ATOM 2564 C C . GLY A 1 317 ? -24.871 5.445 11.514 1.00 95.38 317 GLY A C 1
ATOM 2565 O O . GLY A 1 317 ? -24.487 5.435 10.345 1.00 95.38 317 GLY A O 1
ATOM 2566 N N . LEU A 1 318 ? -26.139 5.690 11.863 1.00 96.12 318 LEU A N 1
ATOM 2567 C CA . LEU A 1 318 ? -27.206 6.057 10.925 1.00 96.12 318 LEU A CA 1
ATOM 2568 C C . LEU A 1 318 ? -27.282 7.563 10.658 1.00 96.12 318 LEU A C 1
ATOM 2570 O O . LEU A 1 318 ? -28.058 7.979 9.807 1.00 96.12 318 LEU A O 1
ATOM 2574 N N . PHE A 1 319 ? -26.482 8.371 11.355 1.00 94.75 319 PHE A N 1
ATOM 2575 C CA . PHE A 1 319 ? -26.405 9.801 11.094 1.00 94.75 319 PHE A CA 1
ATOM 2576 C C . PHE A 1 319 ? -25.883 10.057 9.675 1.00 94.75 319 PHE A C 1
ATOM 2578 O O . PHE A 1 319 ? -24.863 9.484 9.272 1.00 94.75 319 PHE A O 1
ATOM 2585 N N . GLU A 1 320 ? -26.581 10.916 8.935 1.00 93.81 320 GLU A N 1
ATOM 2586 C CA . GLU A 1 320 ? -26.233 11.299 7.569 1.00 93.81 320 GLU A CA 1
ATOM 2587 C C . GLU A 1 320 ? -25.388 12.570 7.543 1.00 93.81 320 GLU A C 1
ATOM 2589 O O . GLU A 1 320 ? -25.671 13.550 8.226 1.00 93.81 320 GLU A O 1
ATOM 2594 N N . VAL A 1 321 ? -24.339 12.547 6.724 1.00 93.31 321 VAL A N 1
ATOM 2595 C CA . VAL A 1 321 ? -23.440 13.677 6.495 1.00 93.31 321 VAL A CA 1
ATOM 2596 C C . VAL A 1 321 ? -22.984 13.650 5.043 1.00 93.31 321 VAL A C 1
ATOM 2598 O O . VAL A 1 321 ? -22.575 12.598 4.536 1.00 93.31 321 VAL A O 1
ATOM 2601 N N . ALA A 1 322 ? -23.080 14.790 4.353 1.00 93.81 322 ALA A N 1
ATOM 2602 C CA . ALA A 1 322 ? -22.769 14.881 2.925 1.00 93.81 322 ALA A CA 1
ATOM 2603 C C . ALA A 1 322 ? -23.487 13.804 2.069 1.00 93.81 322 ALA A C 1
ATOM 2605 O O . ALA A 1 322 ? -22.904 13.225 1.152 1.00 93.81 322 ALA A O 1
ATOM 2606 N N . GLY A 1 323 ? -24.757 13.518 2.387 1.00 94.12 323 GLY A N 1
ATOM 2607 C CA . GLY A 1 323 ? -25.628 12.622 1.612 1.00 94.12 323 GLY A CA 1
ATOM 2608 C C . GLY A 1 323 ? -25.398 11.118 1.806 1.00 94.12 323 GLY A C 1
ATOM 2609 O O . GLY A 1 323 ? -25.939 10.326 1.039 1.00 94.12 323 GLY A O 1
ATOM 2610 N N . LYS A 1 324 ? -24.595 10.705 2.794 1.00 96.50 324 LYS A N 1
ATOM 2611 C CA . LYS A 1 324 ? -24.380 9.292 3.146 1.00 96.50 324 LYS A CA 1
ATOM 2612 C C . LYS A 1 324 ? -24.413 9.106 4.657 1.00 96.50 324 LYS A C 1
ATOM 2614 O O . LYS A 1 324 ? -23.955 9.977 5.398 1.00 96.50 324 LYS A O 1
ATOM 2619 N N . THR A 1 325 ? -24.875 7.947 5.124 1.00 96.94 325 THR A N 1
ATOM 2620 C CA . THR A 1 325 ? -24.726 7.593 6.544 1.00 96.94 325 THR A CA 1
ATOM 2621 C C . THR A 1 325 ? -23.261 7.331 6.892 1.00 96.94 325 THR A C 1
ATOM 2623 O O . THR A 1 325 ? -22.453 6.947 6.038 1.00 96.94 325 THR A O 1
ATOM 2626 N N . LEU A 1 326 ? -22.904 7.465 8.170 1.00 96.88 326 LEU A N 1
ATOM 2627 C CA . LEU A 1 326 ? -21.571 7.087 8.647 1.00 96.88 326 LEU A CA 1
ATOM 2628 C C . LEU A 1 326 ? -21.235 5.615 8.351 1.00 96.88 326 LEU A C 1
ATOM 2630 O O . LEU A 1 326 ? -20.096 5.311 7.991 1.00 96.88 326 LEU A O 1
ATOM 2634 N N . PHE A 1 327 ? -22.209 4.700 8.432 1.00 98.12 327 PHE A N 1
ATOM 2635 C CA . PHE A 1 327 ? -21.996 3.313 8.005 1.00 98.12 327 PHE A CA 1
ATOM 2636 C C . PHE A 1 327 ? -21.667 3.205 6.521 1.00 98.12 327 PHE A C 1
ATOM 2638 O O . PHE A 1 327 ? -20.736 2.481 6.171 1.00 98.12 327 PHE A O 1
ATOM 2645 N N . GLN A 1 328 ? -22.377 3.928 5.655 1.00 98.06 328 GLN A N 1
ATOM 2646 C CA . GLN A 1 328 ? -22.105 3.902 4.221 1.00 98.06 328 GLN A CA 1
ATOM 2647 C C . GLN A 1 328 ? -20.691 4.424 3.913 1.00 98.06 328 GLN A C 1
ATOM 2649 O O . GLN A 1 328 ? -19.937 3.747 3.214 1.00 98.06 328 GLN A O 1
ATOM 2654 N N . TRP A 1 329 ? -20.279 5.547 4.521 1.00 97.44 329 TRP A N 1
ATOM 2655 C CA . TRP A 1 329 ? -18.914 6.084 4.393 1.00 97.44 329 TRP A CA 1
ATOM 2656 C C . TRP A 1 329 ? -17.821 5.074 4.771 1.00 97.44 329 TRP A C 1
ATOM 2658 O O . TRP A 1 329 ? -16.740 5.074 4.178 1.00 97.44 329 TRP A O 1
ATOM 2668 N N . LYS A 1 330 ? -18.084 4.214 5.761 1.00 97.56 330 LYS A N 1
ATOM 2669 C CA . LYS A 1 330 ? -17.155 3.166 6.207 1.00 97.56 330 LYS A CA 1
ATOM 2670 C C . LYS A 1 330 ? -17.185 1.947 5.286 1.00 97.56 330 LYS A C 1
ATOM 2672 O O . LYS A 1 330 ? -16.129 1.482 4.866 1.00 97.56 330 LYS A O 1
ATOM 2677 N N . CYS A 1 331 ? -18.372 1.443 4.959 1.00 97.88 331 CYS A N 1
ATOM 2678 C CA . CYS A 1 331 ? -18.549 0.198 4.210 1.00 97.88 331 CYS A CA 1
ATOM 2679 C C . CYS A 1 331 ? -18.076 0.303 2.753 1.00 97.88 331 CYS A C 1
ATOM 2681 O O . CYS A 1 331 ? -17.588 -0.678 2.194 1.00 97.88 331 CYS A O 1
ATOM 2683 N N . GLU A 1 332 ? -18.166 1.483 2.134 1.00 96.88 332 GLU A N 1
ATOM 2684 C CA . GLU A 1 332 ? -17.651 1.710 0.776 1.00 96.88 332 GLU A CA 1
ATOM 2685 C C . GLU A 1 332 ? -16.118 1.613 0.686 1.00 96.88 332 GLU A C 1
ATOM 2687 O O . GLU A 1 332 ? -15.589 1.338 -0.387 1.00 96.88 332 GLU A O 1
ATOM 2692 N N . LYS A 1 333 ? -15.403 1.785 1.807 1.00 95.56 333 LYS A N 1
ATOM 2693 C CA . LYS A 1 333 ? -13.933 1.699 1.880 1.00 95.56 333 LYS A CA 1
ATOM 2694 C C . LYS A 1 333 ? -13.413 0.277 2.120 1.00 95.56 333 LYS A C 1
ATOM 2696 O O . LYS A 1 333 ? -12.207 0.064 2.092 1.00 95.56 333 LYS A O 1
ATOM 2701 N N . ILE A 1 334 ? -14.286 -0.687 2.412 1.00 97.00 334 ILE A N 1
ATOM 2702 C CA . ILE A 1 334 ? -13.890 -2.064 2.740 1.00 97.00 334 ILE A CA 1
ATOM 2703 C C . ILE A 1 334 ? -13.921 -2.915 1.457 1.00 97.00 334 ILE A C 1
ATOM 2705 O O . ILE A 1 334 ? -14.967 -2.967 0.798 1.00 97.00 334 ILE A O 1
ATOM 2709 N N . PRO A 1 335 ? -12.819 -3.606 1.088 1.00 95.94 335 PRO A N 1
ATOM 2710 C CA . PRO A 1 335 ? -12.830 -4.573 -0.008 1.00 95.94 335 PRO A CA 1
ATOM 2711 C C . PRO A 1 335 ? -13.892 -5.655 0.212 1.00 95.94 335 PRO A C 1
ATOM 2713 O O . PRO A 1 335 ? -13.962 -6.252 1.282 1.00 95.94 335 PRO A O 1
ATOM 2716 N N . LYS A 1 336 ? -14.705 -5.940 -0.814 1.00 95.81 336 LYS A N 1
ATOM 2717 C CA . LYS A 1 336 ? -15.921 -6.769 -0.675 1.00 95.81 336 LYS A CA 1
ATOM 2718 C C . LYS A 1 336 ? -15.685 -8.198 -0.185 1.00 95.81 336 LYS A C 1
ATOM 2720 O O . LYS A 1 336 ? -16.573 -8.795 0.412 1.00 95.81 336 LYS A O 1
ATOM 2725 N N . HIS A 1 337 ? -14.490 -8.729 -0.420 1.00 95.44 337 HIS A N 1
ATOM 2726 C CA . HIS A 1 337 ? -14.104 -10.075 -0.008 1.00 95.44 337 HIS A CA 1
ATOM 2727 C C . HIS A 1 337 ? -13.631 -10.160 1.456 1.00 95.44 337 HIS A C 1
ATOM 2729 O O . HIS A 1 337 ? -13.387 -11.264 1.940 1.00 95.44 337 HIS A O 1
ATOM 2735 N N . LEU A 1 338 ? -13.480 -9.030 2.161 1.00 97.75 338 LEU A N 1
ATOM 2736 C CA . LEU A 1 338 ? -13.002 -8.993 3.544 1.00 97.75 338 LEU A CA 1
ATOM 2737 C C . LEU A 1 338 ? -14.160 -8.820 4.538 1.00 97.75 338 LEU A C 1
ATOM 2739 O O . LEU A 1 338 ? -15.106 -8.076 4.261 1.00 97.75 338 LEU A O 1
ATOM 2743 N N . PRO A 1 339 ? -14.102 -9.493 5.702 1.00 98.25 339 PRO A N 1
ATOM 2744 C CA . PRO A 1 339 ? -15.176 -9.439 6.678 1.00 98.25 339 PRO A CA 1
ATOM 2745 C C . PRO A 1 339 ? -15.205 -8.124 7.460 1.00 98.25 339 PRO A C 1
ATOM 2747 O O . PRO A 1 339 ? -14.177 -7.505 7.761 1.00 98.25 339 PRO A O 1
ATOM 2750 N N . LEU A 1 340 ? -16.419 -7.750 7.856 1.00 98.81 340 LEU A N 1
ATOM 2751 C CA . LEU A 1 340 ? -16.708 -6.638 8.749 1.00 98.81 340 LEU A CA 1
ATOM 2752 C C . LEU A 1 340 ? -17.435 -7.162 9.991 1.00 98.81 340 LEU A C 1
ATOM 2754 O O . LEU A 1 340 ? -18.493 -7.772 9.883 1.00 98.81 340 LEU A O 1
ATOM 2758 N N . ALA A 1 341 ? -16.915 -6.869 11.178 1.00 98.81 341 ALA A N 1
ATOM 2759 C CA . ALA A 1 341 ? -17.639 -7.037 12.429 1.00 98.81 341 ALA A CA 1
ATOM 2760 C C . ALA A 1 341 ? -18.170 -5.681 12.924 1.00 98.81 341 ALA A C 1
ATOM 2762 O O . ALA A 1 341 ? -17.457 -4.678 12.908 1.00 98.81 341 ALA A O 1
ATOM 2763 N N . VAL A 1 342 ? -19.415 -5.629 13.387 1.00 98.75 342 VAL A N 1
ATOM 2764 C CA . VAL A 1 342 ? -20.046 -4.407 13.901 1.00 98.75 342 VAL A CA 1
ATOM 2765 C C . VAL A 1 342 ? -20.439 -4.629 15.354 1.00 98.75 342 VAL A C 1
ATOM 2767 O O . VAL A 1 342 ? -21.345 -5.410 15.652 1.00 98.75 342 VAL A O 1
ATOM 2770 N N . MET A 1 343 ? -19.756 -3.924 16.257 1.00 98.31 343 MET A N 1
ATOM 2771 C CA . MET A 1 343 ? -20.070 -3.945 17.679 1.00 98.31 343 MET A CA 1
ATOM 2772 C C . MET A 1 343 ? -21.196 -2.955 17.979 1.00 98.31 343 MET A C 1
ATOM 2774 O O . MET A 1 343 ? -21.005 -1.743 17.850 1.00 98.31 343 MET A O 1
ATOM 2778 N N . THR A 1 344 ? -22.354 -3.453 18.402 1.00 97.38 344 THR A N 1
ATOM 2779 C CA . THR A 1 344 ? -23.529 -2.634 18.755 1.00 97.38 344 THR A CA 1
ATOM 2780 C C . THR A 1 344 ? -23.679 -2.518 20.275 1.00 97.38 344 THR A C 1
ATOM 2782 O O . THR A 1 344 ? -22.922 -3.117 21.036 1.00 97.38 344 THR A O 1
ATOM 2785 N N . SER A 1 345 ? -24.662 -1.760 20.759 1.00 94.38 345 SER A N 1
ATOM 2786 C CA . SER A 1 345 ? -25.219 -1.948 22.103 1.00 94.38 345 SER A CA 1
ATOM 2787 C C . SER A 1 345 ? -26.467 -2.832 22.016 1.00 94.38 345 SER A C 1
ATOM 2789 O O . SER A 1 345 ? -27.054 -2.936 20.938 1.00 94.38 345 SER A O 1
ATOM 2791 N N . PRO A 1 346 ? -26.919 -3.450 23.121 1.00 93.62 346 PRO A N 1
ATOM 2792 C CA . PRO A 1 346 ? -28.212 -4.132 23.144 1.00 93.62 346 PRO A CA 1
ATOM 2793 C C . PRO A 1 346 ? -29.387 -3.216 22.770 1.00 93.62 346 PRO A C 1
ATOM 2795 O O . PRO A 1 346 ? -30.367 -3.683 22.211 1.00 93.62 346 PRO A O 1
ATOM 2798 N N . VAL A 1 347 ? -29.277 -1.911 23.048 1.00 91.00 347 VAL A N 1
ATOM 2799 C CA . VAL A 1 347 ? -30.343 -0.927 22.794 1.00 91.00 347 VAL A CA 1
ATOM 2800 C C . VAL A 1 347 ? -30.468 -0.598 21.306 1.00 91.00 347 VAL A C 1
ATOM 2802 O O . VAL A 1 347 ? -31.571 -0.396 20.813 1.00 91.00 347 VAL A O 1
ATOM 2805 N N . ASN A 1 348 ? -29.348 -0.556 20.580 1.00 94.62 348 ASN A N 1
ATOM 2806 C CA . ASN A 1 348 ? -29.321 -0.106 19.189 1.00 94.62 348 ASN A CA 1
ATOM 2807 C C . ASN A 1 348 ? -29.098 -1.233 18.159 1.00 94.62 348 ASN A C 1
ATOM 2809 O O . ASN A 1 348 ? -29.066 -0.961 16.958 1.00 94.62 348 ASN A O 1
ATOM 2813 N N . HIS A 1 349 ? -28.981 -2.486 18.619 1.00 96.69 349 HIS A N 1
ATOM 2814 C CA . HIS A 1 349 ? -28.673 -3.660 17.796 1.00 96.69 349 HIS A CA 1
ATOM 2815 C C . HIS A 1 349 ? -29.650 -3.836 16.628 1.00 96.69 349 HIS A C 1
ATOM 2817 O O . HIS A 1 349 ? -29.236 -3.788 15.471 1.00 96.69 349 HIS A O 1
ATOM 2823 N N . ASP A 1 350 ? -30.944 -3.966 16.921 1.00 97.56 350 ASP A N 1
ATOM 2824 C CA . ASP A 1 350 ? -31.961 -4.284 15.912 1.00 97.56 350 ASP A CA 1
ATOM 2825 C C . ASP A 1 350 ? -32.083 -3.193 14.844 1.00 97.56 350 ASP A C 1
ATOM 2827 O O . ASP A 1 350 ? -32.250 -3.485 13.661 1.00 97.56 350 ASP A O 1
ATOM 2831 N N . ALA A 1 351 ? -31.961 -1.923 15.242 1.00 97.56 351 ALA A N 1
ATOM 2832 C CA . ALA A 1 351 ? -31.997 -0.797 14.314 1.00 97.56 351 ALA A CA 1
ATOM 2833 C C . ALA A 1 351 ? -30.813 -0.832 13.333 1.00 97.56 351 ALA A C 1
ATOM 2835 O O . ALA A 1 351 ? -30.991 -0.593 12.137 1.00 97.56 351 ALA A O 1
ATOM 2836 N N . ILE A 1 352 ? -29.614 -1.169 13.822 1.00 98.38 352 ILE A N 1
ATOM 2837 C CA . ILE A 1 352 ? -28.418 -1.315 12.985 1.00 98.38 352 ILE A CA 1
ATOM 2838 C C . ILE A 1 352 ? -28.569 -2.520 12.048 1.00 98.38 352 ILE A C 1
ATOM 2840 O O . ILE A 1 352 ? -28.340 -2.374 10.849 1.00 98.38 352 ILE A O 1
ATOM 2844 N N . VAL A 1 353 ? -28.991 -3.684 12.551 1.00 98.62 353 VAL A N 1
ATOM 2845 C CA . VAL A 1 353 ? -29.163 -4.901 11.734 1.00 98.62 353 VAL A CA 1
ATOM 2846 C C . VAL A 1 353 ? -30.153 -4.658 10.591 1.00 98.62 353 VAL A C 1
ATOM 2848 O O . VAL A 1 353 ? -29.797 -4.859 9.429 1.00 98.62 353 VAL A O 1
ATOM 2851 N N . ARG A 1 354 ? -31.339 -4.107 10.889 1.00 98.56 354 ARG A N 1
ATOM 2852 C CA . ARG A 1 354 ? -32.360 -3.779 9.875 1.00 98.56 354 ARG A CA 1
ATOM 2853 C C . ARG A 1 354 ? -31.852 -2.798 8.823 1.00 98.56 354 ARG A C 1
ATOM 2855 O O . ARG A 1 354 ? -32.198 -2.907 7.648 1.00 98.56 354 ARG A O 1
ATOM 2862 N N . TYR A 1 355 ? -31.039 -1.822 9.227 1.00 98.44 355 TYR A N 1
ATOM 2863 C CA . TYR A 1 355 ? -30.439 -0.884 8.284 1.00 98.44 355 TYR A CA 1
ATOM 2864 C C . TYR A 1 355 ? -29.488 -1.590 7.312 1.00 98.44 355 TYR A C 1
ATOM 2866 O O . TYR A 1 355 ? -29.552 -1.343 6.107 1.00 98.44 355 TYR A O 1
ATOM 2874 N N . PHE A 1 356 ? -28.626 -2.482 7.802 1.00 98.75 356 PHE A N 1
ATOM 2875 C CA . PHE A 1 356 ? -27.731 -3.246 6.934 1.00 98.75 356 PHE A CA 1
ATOM 2876 C C . PHE A 1 356 ? -28.503 -4.199 6.015 1.00 98.75 356 PHE A C 1
ATOM 2878 O O . PHE A 1 356 ? -28.208 -4.228 4.824 1.00 98.75 356 PHE A O 1
ATOM 2885 N N . GLU A 1 357 ? -29.524 -4.898 6.517 1.00 98.62 357 GLU A N 1
ATOM 2886 C CA . GLU A 1 357 ? -30.415 -5.750 5.711 1.00 98.62 357 GLU A CA 1
ATOM 2887 C C . GLU A 1 357 ? -31.064 -4.969 4.563 1.00 98.62 357 GLU A C 1
ATOM 2889 O O . GLU A 1 357 ? -30.962 -5.365 3.401 1.00 98.62 357 GLU A O 1
ATOM 2894 N N . LYS A 1 358 ? -31.650 -3.802 4.865 1.00 98.50 358 LYS A N 1
ATOM 2895 C CA . LYS A 1 358 ? -32.267 -2.915 3.864 1.00 98.50 358 LYS A CA 1
ATOM 2896 C C . LYS A 1 358 ? -31.283 -2.476 2.774 1.00 98.50 358 LYS A C 1
ATOM 2898 O O . LYS A 1 358 ? -31.690 -2.258 1.637 1.00 98.50 358 LYS A O 1
ATOM 2903 N N . ASN A 1 359 ? -30.001 -2.345 3.110 1.00 98.38 359 ASN A N 1
ATOM 2904 C CA . ASN A 1 359 ? -28.936 -1.946 2.187 1.00 98.38 359 ASN A CA 1
ATOM 2905 C C . ASN A 1 359 ? -28.148 -3.145 1.624 1.00 98.38 359 ASN A C 1
ATOM 2907 O O . ASN A 1 359 ? -27.037 -2.963 1.118 1.00 98.38 359 ASN A O 1
ATOM 2911 N N . ASN A 1 360 ? -28.689 -4.368 1.727 1.00 98.25 360 ASN A N 1
ATOM 2912 C CA . ASN A 1 360 ? -28.050 -5.609 1.277 1.00 98.25 360 ASN A CA 1
ATOM 2913 C C . ASN A 1 360 ? -26.597 -5.745 1.782 1.00 98.25 360 ASN A C 1
ATOM 2915 O O . ASN A 1 360 ? -25.674 -6.074 1.033 1.00 98.25 360 ASN A O 1
ATOM 2919 N N . TYR A 1 361 ? -26.379 -5.370 3.044 1.00 98.31 361 TYR A N 1
ATOM 2920 C CA . TYR A 1 361 ? -25.090 -5.357 3.737 1.00 98.31 361 TYR A CA 1
ATOM 2921 C C . TYR A 1 361 ? -23.972 -4.602 2.995 1.00 98.31 361 TYR A C 1
ATOM 2923 O O . TYR A 1 361 ? -22.791 -4.860 3.220 1.00 98.31 361 TYR A O 1
ATOM 2931 N N . PHE A 1 362 ? -24.314 -3.686 2.079 1.00 98.19 362 PHE A N 1
ATOM 2932 C CA . PHE A 1 362 ? -23.373 -3.028 1.163 1.00 98.19 362 PHE A CA 1
ATOM 2933 C C . PHE A 1 362 ? -22.525 -4.012 0.328 1.00 98.19 362 PHE A C 1
ATOM 2935 O O . PHE A 1 362 ? -21.439 -3.651 -0.137 1.00 98.19 362 PHE A O 1
ATOM 2942 N N . GLY A 1 363 ? -22.989 -5.256 0.153 1.00 98.06 363 GLY A N 1
ATOM 2943 C CA . GLY A 1 363 ? -22.245 -6.343 -0.490 1.00 98.06 363 GLY A CA 1
ATOM 2944 C C . GLY A 1 363 ? -21.066 -6.890 0.327 1.00 98.06 363 GLY A C 1
ATOM 2945 O O . GLY A 1 363 ? -20.156 -7.470 -0.260 1.00 98.06 363 GLY A O 1
ATOM 2946 N N . LEU A 1 364 ? -21.033 -6.659 1.643 1.00 98.38 364 LEU A N 1
ATOM 2947 C CA . LEU A 1 364 ? -19.999 -7.153 2.557 1.00 98.38 364 LEU A CA 1
ATOM 2948 C C . LEU A 1 364 ? -20.461 -8.409 3.306 1.00 98.38 364 LEU A C 1
ATOM 2950 O O . LEU A 1 364 ? -21.652 -8.599 3.545 1.00 98.38 364 LEU A O 1
ATOM 2954 N N . ASN A 1 365 ? -19.501 -9.218 3.763 1.00 98.00 365 ASN A N 1
ATOM 2955 C CA . ASN A 1 365 ? -19.753 -10.237 4.782 1.00 98.00 365 ASN A CA 1
ATOM 2956 C C . ASN A 1 365 ? -19.728 -9.582 6.176 1.00 98.00 365 ASN A C 1
ATOM 2958 O O . ASN A 1 365 ? -18.651 -9.270 6.695 1.00 98.00 365 ASN A O 1
ATOM 2962 N N . VAL A 1 366 ? -20.911 -9.319 6.743 1.00 98.69 366 VAL A N 1
ATOM 2963 C CA . VAL A 1 366 ? -21.074 -8.536 7.978 1.00 98.69 366 VAL A CA 1
ATOM 2964 C C . VAL A 1 366 ? -21.517 -9.413 9.147 1.00 98.69 366 VAL A C 1
ATOM 2966 O O . VAL A 1 366 ? -22.475 -10.175 9.041 1.00 98.69 366 VAL A O 1
ATOM 2969 N N . HIS A 1 367 ? -20.859 -9.248 10.294 1.00 98.69 367 HIS A N 1
ATOM 2970 C CA . HIS A 1 367 ? -21.163 -9.947 11.539 1.00 98.69 367 HIS A CA 1
ATOM 2971 C C . HIS A 1 367 ? -21.480 -8.953 12.659 1.00 98.69 367 HIS A C 1
ATOM 2973 O O . HIS A 1 367 ? -20.644 -8.125 13.016 1.00 98.69 367 HIS A O 1
ATOM 2979 N N . PHE A 1 368 ? -22.670 -9.043 13.249 1.00 98.69 368 PHE A N 1
ATOM 2980 C CA . PHE A 1 368 ? -23.076 -8.172 14.355 1.00 98.69 368 PHE A CA 1
ATOM 2981 C C . PHE A 1 368 ? -22.848 -8.857 15.694 1.00 98.69 368 PHE A C 1
ATOM 2983 O O . PHE A 1 368 ? -23.116 -10.048 15.843 1.00 98.69 368 PHE A O 1
ATOM 2990 N N . PHE A 1 369 ? -22.392 -8.097 16.685 1.00 98.25 369 PHE A N 1
ATOM 2991 C CA . PHE A 1 369 ? -22.279 -8.586 18.053 1.00 98.25 369 PHE A CA 1
ATOM 2992 C C . PHE A 1 369 ? -22.535 -7.447 19.051 1.00 98.25 369 PHE A C 1
ATOM 2994 O O . PHE A 1 369 ? -21.944 -6.372 18.922 1.00 98.25 369 PHE A O 1
ATOM 3001 N N . PRO A 1 370 ? -23.431 -7.627 20.035 1.00 96.44 370 PRO A N 1
ATOM 3002 C CA . PRO A 1 370 ? -23.664 -6.611 21.049 1.00 96.44 370 PRO A CA 1
ATOM 3003 C C . PRO A 1 370 ? -22.528 -6.608 22.079 1.00 96.44 370 PRO A C 1
ATOM 3005 O O . PRO A 1 370 ? -22.064 -7.661 22.519 1.00 96.44 370 PRO A O 1
ATOM 3008 N N . GLN A 1 371 ? -22.109 -5.415 22.491 1.00 94.88 371 GLN A N 1
ATOM 3009 C CA . GLN A 1 371 ? -21.230 -5.235 23.643 1.00 94.88 371 GLN A CA 1
ATOM 3010 C C . GLN A 1 371 ? -21.966 -5.522 24.960 1.00 94.88 371 GLN A C 1
ATOM 3012 O O . GLN A 1 371 ? -23.198 -5.480 25.035 1.00 94.88 371 GLN A O 1
ATOM 3017 N N . GLU A 1 372 ? -21.203 -5.750 26.023 1.00 92.06 372 GLU A N 1
ATOM 3018 C CA . GLU A 1 372 ? -21.757 -5.926 27.364 1.00 92.06 372 GLU A CA 1
ATOM 3019 C C . GLU A 1 372 ? -22.167 -4.594 28.027 1.00 92.06 372 GLU A C 1
ATOM 3021 O O . GLU A 1 372 ? -21.805 -3.496 27.602 1.00 92.06 372 GLU A O 1
ATOM 3026 N N . MET A 1 373 ? -22.971 -4.685 29.087 1.00 92.00 373 MET A N 1
ATOM 3027 C CA . MET A 1 373 ? -23.508 -3.526 29.805 1.00 92.00 373 MET A CA 1
ATOM 3028 C C . MET A 1 373 ? -23.012 -3.531 31.250 1.00 92.00 373 MET A C 1
ATOM 3030 O O . MET A 1 373 ? -23.049 -4.568 31.909 1.00 92.00 373 MET A O 1
ATOM 3034 N N . GLN A 1 374 ? -22.604 -2.369 31.757 1.00 92.06 374 GLN A N 1
ATOM 3035 C CA . GLN A 1 374 ? -22.122 -2.177 33.124 1.00 92.06 374 GLN A CA 1
ATOM 3036 C C . GLN A 1 374 ? -23.197 -1.505 33.976 1.00 92.06 374 GLN A C 1
ATOM 3038 O O . GLN A 1 374 ? -23.872 -0.577 33.520 1.00 92.06 374 GLN A O 1
ATOM 3043 N N . ARG A 1 375 ? -23.348 -1.964 35.224 1.00 93.88 375 ARG A N 1
ATOM 3044 C CA . ARG A 1 375 ? -24.193 -1.289 36.218 1.00 93.88 375 ARG A CA 1
ATOM 3045 C C . ARG A 1 375 ? -23.580 0.053 36.607 1.00 93.88 375 ARG A C 1
ATOM 3047 O O . ARG A 1 375 ? -22.372 0.155 36.808 1.00 93.88 375 ARG A O 1
ATOM 3054 N N . TYR A 1 376 ? -24.424 1.068 36.730 1.00 94.75 376 TYR A N 1
ATOM 3055 C CA . TYR A 1 376 ? -24.029 2.332 37.343 1.00 94.75 376 TYR A CA 1
ATOM 3056 C C . TYR A 1 376 ? -23.785 2.126 38.841 1.00 94.75 376 TYR A C 1
ATOM 3058 O O . TYR A 1 376 ? -24.340 1.196 39.434 1.00 94.75 376 TYR A O 1
ATOM 3066 N N . LEU A 1 377 ? -22.992 3.008 39.447 1.00 96.06 377 LEU A N 1
ATOM 3067 C CA . LEU A 1 377 ? -22.899 3.112 40.902 1.00 96.06 377 LEU A CA 1
ATOM 3068 C C . LEU A 1 377 ? -23.605 4.374 41.400 1.00 96.06 377 LEU A C 1
ATOM 3070 O O . LEU A 1 377 ? -23.613 5.399 40.709 1.00 96.06 377 LEU A O 1
ATOM 3074 N N . ASP A 1 378 ? -24.180 4.289 42.597 1.00 94.12 378 ASP A N 1
ATOM 3075 C CA . ASP A 1 378 ? -24.682 5.447 43.335 1.00 94.12 378 ASP A CA 1
ATOM 3076 C C . ASP A 1 378 ? -23.532 6.320 43.883 1.00 94.12 378 ASP A C 1
ATOM 3078 O O . ASP A 1 378 ? -22.348 6.033 43.703 1.00 94.12 378 ASP A O 1
ATOM 3082 N N . GLU A 1 379 ? -23.884 7.408 44.563 1.00 92.06 379 GLU A N 1
ATOM 3083 C CA . GLU A 1 379 ? -22.944 8.316 45.236 1.00 92.06 379 GLU A CA 1
ATOM 3084 C C . GLU A 1 379 ? -22.081 7.641 46.319 1.00 92.06 379 GLU A C 1
ATOM 3086 O O . GLU A 1 379 ? -20.994 8.123 46.623 1.00 92.06 379 GLU A O 1
ATOM 3091 N N . ASN A 1 380 ? -22.522 6.489 46.838 1.00 92.62 380 ASN A N 1
ATOM 3092 C CA . ASN A 1 380 ? -21.788 5.652 47.789 1.00 92.62 380 ASN A CA 1
ATOM 3093 C C . ASN A 1 380 ? -21.008 4.521 47.090 1.00 92.62 380 ASN A C 1
ATOM 3095 O O . ASN A 1 380 ? -20.575 3.575 47.746 1.00 92.62 380 ASN A O 1
ATOM 3099 N N . GLN A 1 381 ? -20.848 4.594 45.762 1.00 91.38 381 GLN A N 1
ATOM 3100 C CA . GLN A 1 381 ? -20.166 3.605 44.921 1.00 91.38 381 GLN A CA 1
ATOM 3101 C C . GLN A 1 381 ? -20.784 2.194 44.974 1.00 91.38 381 GLN A C 1
ATOM 3103 O O . GLN A 1 381 ? -20.116 1.197 44.694 1.00 91.38 381 GLN A O 1
ATOM 3108 N N . ARG A 1 382 ? -22.081 2.083 45.280 1.00 94.62 382 ARG A N 1
ATOM 3109 C CA . ARG A 1 382 ? -22.809 0.806 45.284 1.00 94.62 382 ARG A CA 1
ATOM 3110 C C . ARG A 1 382 ? -23.523 0.580 43.949 1.00 94.62 382 ARG A C 1
ATOM 3112 O O . ARG A 1 382 ? -24.144 1.516 43.443 1.00 94.62 382 ARG A O 1
ATOM 3119 N N . PRO A 1 383 ? -23.493 -0.640 43.378 1.00 94.62 383 PRO A N 1
ATOM 3120 C CA . PRO A 1 383 ? -24.188 -0.936 42.129 1.00 94.62 383 PRO A CA 1
ATOM 3121 C C . PRO A 1 383 ? -25.699 -0.714 42.219 1.00 94.62 383 PRO A C 1
ATOM 3123 O O . PRO A 1 383 ? -26.340 -1.157 43.168 1.00 94.62 383 PRO A O 1
ATOM 3126 N N . ILE A 1 384 ? -26.270 -0.098 41.185 1.00 94.50 384 ILE A N 1
ATOM 3127 C CA . ILE A 1 384 ? -27.718 0.076 41.013 1.00 94.50 384 ILE A CA 1
ATOM 3128 C C . ILE A 1 384 ? -28.223 -0.689 39.781 1.00 94.50 384 ILE A C 1
ATOM 3130 O O . ILE A 1 384 ? -27.439 -1.159 38.955 1.00 94.50 384 ILE A O 1
ATOM 3134 N N . GLU A 1 385 ? -29.546 -0.821 39.636 1.00 92.75 385 GLU A N 1
ATOM 3135 C CA . GLU A 1 385 ? -30.143 -1.575 38.520 1.00 92.75 385 GLU A CA 1
ATOM 3136 C C . GLU A 1 385 ? -29.986 -0.904 37.151 1.00 92.75 385 GLU A C 1
ATOM 3138 O O . GLU A 1 385 ? -30.016 -1.582 36.123 1.00 92.75 385 GLU A O 1
ATOM 3143 N N . LEU A 1 386 ? -29.766 0.413 37.120 1.00 90.56 386 LEU A N 1
ATOM 3144 C CA . LEU A 1 386 ? -29.485 1.123 35.878 1.00 90.56 386 LEU A CA 1
ATOM 3145 C C . LEU A 1 386 ? -28.198 0.572 35.246 1.00 90.56 386 LEU A C 1
ATOM 3147 O O . LEU A 1 386 ? -27.154 0.502 35.896 1.00 90.56 386 LEU A O 1
ATOM 3151 N N . LYS A 1 387 ? -28.263 0.224 33.958 1.00 91.00 387 LYS A N 1
ATOM 3152 C CA . LYS A 1 387 ? -27.131 -0.271 33.166 1.00 91.00 387 LYS A CA 1
ATOM 3153 C C . LYS A 1 387 ? -26.870 0.636 31.973 1.00 91.00 387 LYS A C 1
ATOM 3155 O O . LYS A 1 387 ? -27.794 1.211 31.407 1.00 91.00 387 LYS A O 1
ATOM 3160 N N . GLY A 1 388 ? -25.609 0.732 31.571 1.00 88.06 388 GLY A N 1
ATOM 3161 C CA . GLY A 1 388 ? -25.189 1.447 30.368 1.00 88.06 388 GLY A CA 1
ATOM 3162 C C . GLY A 1 388 ? -24.083 0.699 29.625 1.00 88.06 388 GLY A C 1
ATOM 3163 O O . GLY A 1 388 ? -23.500 -0.226 30.188 1.00 88.06 388 GLY A O 1
ATOM 3164 N N . PRO A 1 389 ? -23.763 1.094 28.380 1.00 88.81 389 PRO A N 1
ATOM 3165 C CA . PRO A 1 389 ? -22.638 0.531 27.639 1.00 88.81 389 PRO A CA 1
ATOM 3166 C C . PRO A 1 389 ? -21.349 0.605 28.453 1.00 88.81 389 PRO A C 1
ATOM 3168 O O . PRO A 1 389 ? -21.030 1.683 28.963 1.00 88.81 389 PRO A O 1
ATOM 3171 N N . ASN A 1 390 ? -20.622 -0.507 28.558 1.00 90.25 390 ASN A N 1
ATOM 3172 C CA . ASN A 1 390 ? -19.433 -0.637 29.407 1.00 90.25 390 ASN A CA 1
ATOM 3173 C C . ASN A 1 390 ? -18.117 -0.164 28.757 1.00 90.25 390 ASN A C 1
ATOM 3175 O O . ASN A 1 390 ? -17.040 -0.507 29.237 1.00 90.25 390 ASN A O 1
ATOM 3179 N N . GLY A 1 391 ? -18.194 0.632 27.689 1.00 91.12 391 GLY A N 1
ATOM 3180 C CA . GLY A 1 391 ? -17.041 1.201 26.987 1.00 91.12 391 GLY A CA 1
ATOM 3181 C C . GLY A 1 391 ? -16.520 0.327 25.845 1.00 91.12 391 GLY A C 1
ATOM 3182 O O . GLY A 1 391 ? -16.879 -0.841 25.705 1.00 91.12 391 GLY A O 1
ATOM 3183 N N . ASN A 1 392 ? -15.672 0.910 24.995 1.00 93.94 392 ASN A N 1
ATOM 3184 C CA . ASN A 1 392 ? -15.181 0.248 23.783 1.00 93.94 392 ASN A CA 1
ATOM 3185 C C . ASN A 1 392 ? -14.146 -0.861 24.046 1.00 93.94 392 ASN A C 1
ATOM 3187 O O . ASN A 1 392 ? -13.950 -1.712 23.182 1.00 93.94 392 ASN A O 1
ATOM 3191 N N . GLY A 1 393 ? -13.534 -0.908 25.232 1.00 95.31 393 GLY A N 1
ATOM 3192 C CA . GLY A 1 393 ? -12.630 -1.988 25.640 1.00 95.31 393 GLY A CA 1
ATOM 3193 C C . GLY A 1 393 ? -13.329 -3.340 25.806 1.00 95.31 393 GLY A C 1
ATOM 3194 O O . GLY A 1 393 ? -12.675 -4.377 25.821 1.00 95.31 393 GLY A O 1
ATOM 3195 N N . SER A 1 394 ? -14.662 -3.375 25.862 1.00 94.81 394 SER A N 1
ATOM 3196 C CA . SER A 1 394 ? -15.428 -4.627 25.875 1.00 94.81 394 SER A CA 1
ATOM 3197 C C . SER A 1 394 ? -15.411 -5.384 24.546 1.00 94.81 394 SER A C 1
ATOM 3199 O O . SER A 1 394 ? -15.853 -6.537 24.499 1.00 94.81 394 SER A O 1
ATOM 3201 N N . VAL A 1 395 ? -14.884 -4.769 23.478 1.00 97.81 395 VAL A N 1
ATOM 3202 C CA . VAL A 1 395 ? -14.817 -5.370 22.144 1.00 97.81 395 VAL A CA 1
ATOM 3203 C C . VAL A 1 395 ? -14.095 -6.714 22.155 1.00 97.81 395 VAL A C 1
ATOM 3205 O O . VAL A 1 395 ? -14.573 -7.646 21.519 1.00 97.81 395 VAL A O 1
ATOM 3208 N N . PHE A 1 396 ? -13.013 -6.858 22.928 1.00 98.06 396 PHE A N 1
ATOM 3209 C CA . PHE A 1 396 ? -12.230 -8.095 22.972 1.00 98.06 396 PHE A CA 1
ATOM 3210 C C . PHE A 1 396 ? -13.069 -9.272 23.487 1.00 98.06 396 PHE A C 1
ATOM 3212 O O . PHE A 1 396 ? -13.210 -10.291 22.810 1.00 98.06 396 PHE A O 1
ATOM 3219 N N . ALA A 1 397 ? -13.676 -9.112 24.667 1.00 96.56 397 ALA A N 1
ATOM 3220 C CA . ALA A 1 397 ? -14.500 -10.144 25.290 1.00 96.56 397 ALA A CA 1
ATOM 3221 C C . ALA A 1 397 ? -15.772 -10.427 24.474 1.00 96.56 397 ALA A C 1
ATOM 3223 O O . ALA A 1 397 ? -16.109 -11.586 24.239 1.00 96.56 397 ALA A O 1
ATOM 3224 N N . SER A 1 398 ? -16.443 -9.379 23.986 1.00 97.19 398 SER A N 1
ATOM 3225 C CA . SER A 1 398 ? -17.699 -9.508 23.232 1.00 97.19 398 SER A CA 1
ATOM 3226 C C . SER A 1 398 ? -17.490 -10.210 21.886 1.00 97.19 398 SER A C 1
ATOM 3228 O O . SER A 1 398 ? -18.305 -11.042 21.491 1.00 97.19 398 SER A O 1
ATOM 3230 N N . PHE A 1 399 ? -16.368 -9.942 21.211 1.00 98.25 399 PHE A N 1
ATOM 3231 C CA . PHE A 1 399 ? -15.994 -10.583 19.949 1.00 98.25 399 PHE A CA 1
ATOM 3232 C C . PHE A 1 399 ? -15.765 -12.095 20.110 1.00 98.25 399 PHE A C 1
ATOM 3234 O O . PHE A 1 399 ? -16.308 -12.893 19.343 1.00 98.25 399 PHE A O 1
ATOM 3241 N N . VAL A 1 400 ? -15.020 -12.506 21.144 1.00 97.69 400 VAL A N 1
ATOM 3242 C CA . VAL A 1 400 ? -14.781 -13.930 21.450 1.00 97.69 400 VAL A CA 1
ATOM 3243 C C . VAL A 1 400 ? -16.057 -14.622 21.930 1.00 97.69 400 VAL A C 1
ATOM 3245 O O . VAL A 1 400 ? -16.354 -15.739 21.512 1.00 97.69 400 VAL A O 1
ATOM 3248 N N . LYS A 1 401 ? -16.863 -13.957 22.765 1.00 97.06 401 LYS A N 1
ATOM 3249 C CA . LYS A 1 401 ? -18.151 -14.487 23.238 1.00 97.06 401 LYS A CA 1
ATOM 3250 C C . LYS A 1 401 ? -19.117 -14.767 22.084 1.00 97.06 401 LYS A C 1
ATOM 3252 O O . LYS A 1 401 ? -19.815 -15.776 22.111 1.00 97.06 401 LYS A O 1
ATOM 3257 N N . ALA A 1 402 ? -19.110 -13.920 21.055 1.00 97.81 402 ALA A N 1
ATOM 3258 C CA . ALA A 1 402 ? -19.870 -14.122 19.821 1.00 97.81 402 ALA A CA 1
ATOM 3259 C C . ALA A 1 402 ? -19.287 -15.223 18.906 1.00 97.81 402 ALA A C 1
ATOM 3261 O O . ALA A 1 402 ? -19.874 -15.550 17.878 1.00 97.81 402 ALA A O 1
ATOM 3262 N N . GLY A 1 403 ? -18.137 -15.810 19.258 1.00 98.25 403 GLY A N 1
ATOM 3263 C CA . GLY A 1 403 ? -17.456 -16.843 18.475 1.00 98.25 403 GLY A CA 1
ATOM 3264 C C . GLY A 1 403 ? -16.785 -16.328 17.199 1.00 98.25 403 GLY A C 1
ATOM 3265 O O . GLY A 1 403 ? -16.432 -17.141 16.336 1.00 98.25 403 GLY A O 1
ATOM 3266 N N . LEU A 1 404 ? -16.625 -15.006 17.063 1.00 98.56 404 LEU A N 1
ATOM 3267 C CA . LEU A 1 404 ? -16.043 -14.378 15.876 1.00 98.56 404 LEU A CA 1
ATOM 3268 C C . LEU A 1 404 ? -14.536 -14.613 15.770 1.00 98.56 404 LEU A C 1
ATOM 3270 O O . LEU A 1 404 ? -14.009 -14.646 14.666 1.00 98.56 404 LEU A O 1
ATOM 3274 N N . ASP A 1 405 ? -13.860 -14.879 16.885 1.00 97.88 405 ASP A N 1
ATOM 3275 C CA . ASP A 1 405 ? -12.472 -15.335 16.914 1.00 97.88 405 ASP A CA 1
ATOM 3276 C C . ASP A 1 405 ? -12.287 -16.627 16.116 1.00 97.88 405 ASP A C 1
ATOM 3278 O O . ASP A 1 405 ? -11.512 -16.674 15.162 1.00 97.88 405 ASP A O 1
ATOM 3282 N N . ARG A 1 406 ? -13.068 -17.662 16.437 1.00 98.12 406 ARG A N 1
ATOM 3283 C CA . ARG A 1 406 ? -13.008 -18.954 15.744 1.00 98.12 406 ARG A CA 1
ATOM 3284 C C . ARG A 1 406 ? -13.432 -18.820 14.290 1.00 98.12 406 ARG A C 1
ATOM 3286 O O . ARG A 1 406 ? -12.870 -19.491 13.428 1.00 98.12 406 ARG A O 1
ATOM 3293 N N . LEU A 1 407 ? -14.427 -17.979 14.013 1.00 98.56 407 LEU A N 1
ATOM 3294 C CA . LEU A 1 407 ? -14.876 -17.723 12.651 1.00 98.56 407 LEU A CA 1
ATOM 3295 C C . LEU A 1 407 ? -13.781 -17.048 11.817 1.00 98.56 407 LEU A C 1
ATOM 3297 O O . LEU A 1 407 ? -13.466 -17.542 10.740 1.00 98.56 407 LEU A O 1
ATOM 3301 N N . PHE A 1 408 ? -13.172 -15.972 12.317 1.00 98.38 408 PHE A N 1
ATOM 3302 C CA . PHE A 1 408 ? -12.184 -15.196 11.566 1.00 98.38 408 PHE A CA 1
ATOM 3303 C C . PHE A 1 408 ? -10.875 -15.973 11.395 1.00 98.38 408 PHE A C 1
ATOM 3305 O O . PHE A 1 408 ? -10.275 -15.906 10.324 1.00 98.38 408 PHE A O 1
ATOM 3312 N N . ILE A 1 409 ? -10.498 -16.806 12.375 1.00 98.19 409 ILE A N 1
ATOM 3313 C CA . ILE A 1 409 ? -9.412 -17.787 12.224 1.00 98.19 409 ILE A CA 1
ATOM 3314 C C . ILE A 1 409 ? -9.725 -18.766 11.083 1.00 98.19 409 ILE A C 1
ATOM 3316 O O . ILE A 1 409 ? -8.884 -18.976 10.213 1.00 98.19 409 ILE A O 1
ATOM 3320 N N . ARG A 1 410 ? -10.940 -19.337 11.026 1.00 98.25 410 ARG A N 1
ATOM 3321 C CA . ARG A 1 410 ? -11.341 -20.238 9.924 1.00 98.25 410 ARG A CA 1
ATOM 3322 C C . ARG A 1 410 ? -11.387 -19.544 8.562 1.00 98.25 410 ARG A C 1
ATOM 3324 O O . ARG A 1 410 ? -11.170 -20.202 7.553 1.00 98.25 410 ARG A O 1
ATOM 3331 N N . MET A 1 411 ? -11.655 -18.241 8.530 1.00 97.62 411 MET A N 1
ATOM 3332 C CA . MET A 1 411 ? -11.595 -17.426 7.312 1.00 97.62 411 MET A CA 1
ATOM 3333 C C . MET A 1 411 ? -10.160 -17.066 6.890 1.00 97.62 411 MET A C 1
ATOM 3335 O O . MET A 1 411 ? -9.979 -16.448 5.845 1.00 97.62 411 MET A O 1
ATOM 3339 N N . GLY A 1 412 ? -9.142 -17.427 7.679 1.00 98.00 412 GLY A N 1
ATOM 3340 C CA . GLY A 1 412 ? -7.740 -17.124 7.388 1.00 98.00 412 GLY A CA 1
ATOM 3341 C C . GLY A 1 412 ? -7.350 -15.669 7.656 1.00 98.00 412 GLY A C 1
ATOM 3342 O O . GLY A 1 412 ? -6.412 -15.170 7.038 1.00 98.00 412 GLY A O 1
ATOM 3343 N N . MET A 1 413 ? -8.082 -14.968 8.528 1.00 98.19 413 MET A N 1
ATOM 3344 C CA . MET A 1 413 ? -7.726 -13.609 8.937 1.00 98.19 413 MET A CA 1
ATOM 3345 C C . MET A 1 413 ? -6.570 -13.643 9.941 1.00 98.19 413 MET A C 1
ATOM 3347 O O . MET A 1 413 ? -6.527 -14.492 10.828 1.00 98.19 413 MET A O 1
ATOM 3351 N N . GLU A 1 414 ? -5.656 -12.690 9.817 1.00 98.12 414 GLU A N 1
ATOM 3352 C CA . GLU A 1 414 ? -4.455 -12.549 10.647 1.00 98.12 414 GLU A CA 1
ATOM 3353 C C . GLU A 1 414 ? -4.436 -11.202 11.385 1.00 98.12 414 GLU A C 1
ATOM 3355 O O . GLU A 1 414 ? -3.925 -11.122 12.502 1.00 98.12 414 GLU A O 1
ATOM 3360 N N . SER A 1 415 ? -5.054 -10.167 10.806 1.00 98.06 415 SER A N 1
ATOM 3361 C CA . SER A 1 415 ? -5.058 -8.801 11.343 1.00 98.06 415 SER A CA 1
ATOM 3362 C C . SER A 1 415 ? -6.473 -8.268 11.565 1.00 98.06 415 SER A C 1
ATOM 3364 O O . SER A 1 415 ? -7.390 -8.532 10.786 1.00 98.06 415 SER A O 1
ATOM 3366 N N . LEU A 1 416 ? -6.642 -7.444 12.597 1.00 98.62 416 LEU A N 1
ATOM 3367 C CA . LEU A 1 416 ? -7.873 -6.709 12.876 1.00 98.62 416 LEU A CA 1
ATOM 3368 C C . LEU A 1 416 ? -7.594 -5.210 12.883 1.00 98.62 416 LEU A C 1
ATOM 3370 O O . LEU A 1 416 ? -6.615 -4.771 13.483 1.00 98.62 416 LEU A O 1
ATOM 3374 N N . VAL A 1 417 ? -8.474 -4.418 12.275 1.00 98.62 417 VAL A N 1
ATOM 3375 C CA . VAL A 1 417 ? -8.482 -2.958 12.432 1.00 98.62 417 VAL A CA 1
ATOM 3376 C C . VAL A 1 417 ? -9.777 -2.559 13.122 1.00 98.62 417 VAL A C 1
ATOM 3378 O O . VAL A 1 417 ? -10.866 -2.830 12.625 1.00 98.62 417 VAL A O 1
ATOM 3381 N N . VAL A 1 418 ? -9.657 -1.921 14.282 1.00 98.56 418 VAL A N 1
ATOM 3382 C CA . VAL A 1 418 ? -10.778 -1.439 15.086 1.00 98.56 418 VAL A CA 1
ATOM 3383 C C . VAL A 1 418 ? -10.910 0.065 14.903 1.00 98.56 418 VAL A C 1
ATOM 3385 O O . VAL A 1 418 ? -9.972 0.809 15.186 1.00 98.56 418 VAL A O 1
ATOM 3388 N N . SER A 1 419 ? -12.083 0.517 14.464 1.00 97.06 419 SER A N 1
ATOM 3389 C CA . SER A 1 419 ? -12.359 1.924 14.168 1.00 97.06 419 SER A CA 1
ATOM 3390 C C . SER A 1 419 ? -13.657 2.392 14.819 1.00 97.06 419 SER A C 1
ATOM 3392 O O . SER A 1 419 ? -14.692 1.725 14.743 1.00 97.06 419 SER A O 1
ATOM 3394 N N . ASN A 1 420 ? -13.646 3.603 15.376 1.00 94.50 420 ASN A N 1
ATOM 3395 C CA . ASN A 1 420 ? -14.877 4.282 15.774 1.00 94.50 420 ASN A CA 1
ATOM 3396 C C . ASN A 1 420 ? -15.744 4.659 14.556 1.00 94.50 420 ASN A C 1
ATOM 3398 O O . ASN A 1 420 ? -15.237 5.088 13.512 1.00 94.50 420 ASN A O 1
ATOM 3402 N N . ILE A 1 421 ? -17.069 4.556 14.716 1.00 95.31 421 ILE A N 1
ATOM 3403 C CA . ILE A 1 421 ? -18.039 4.900 13.662 1.00 95.31 421 ILE A CA 1
ATOM 3404 C C . ILE A 1 421 ? -18.100 6.407 13.359 1.00 95.31 421 ILE A C 1
ATOM 3406 O O . ILE A 1 421 ? -18.417 6.801 12.245 1.00 95.31 421 ILE A O 1
ATOM 3410 N N . GLU A 1 422 ? -17.754 7.259 14.328 1.00 92.44 422 GLU A N 1
ATOM 3411 C CA . GLU A 1 422 ? -17.980 8.712 14.268 1.00 92.44 422 GLU A CA 1
ATOM 3412 C C . GLU A 1 422 ? -17.079 9.491 13.302 1.00 92.44 422 GLU A C 1
ATOM 3414 O O . GLU A 1 422 ? -17.362 10.651 13.023 1.00 92.44 422 GLU A O 1
ATOM 3419 N N . ASN A 1 423 ? -15.993 8.891 12.811 1.00 94.25 423 ASN A N 1
ATOM 3420 C CA . ASN A 1 423 ? -15.028 9.548 11.930 1.00 94.25 423 ASN A CA 1
ATOM 3421 C C . ASN A 1 423 ? -15.188 9.055 10.482 1.00 94.25 423 ASN A C 1
ATOM 3423 O O . ASN A 1 423 ? -14.570 8.042 10.147 1.00 94.25 423 ASN A O 1
ATOM 3427 N N . PRO A 1 424 ? -15.956 9.731 9.607 1.00 94.75 424 PRO A N 1
ATOM 3428 C CA . PRO A 1 424 ? -16.168 9.295 8.226 1.00 94.75 424 PRO A CA 1
ATOM 3429 C C . PRO A 1 424 ? -14.879 9.231 7.394 1.00 94.75 424 PRO A C 1
ATOM 3431 O O . PRO A 1 424 ? -14.809 8.424 6.468 1.00 94.75 424 PRO A O 1
ATOM 3434 N N . LEU A 1 425 ? -13.826 9.991 7.732 1.00 94.38 425 LEU A N 1
ATOM 3435 C CA . LEU A 1 425 ? -12.539 9.934 7.022 1.00 94.38 425 LEU A CA 1
ATOM 3436 C C . LEU A 1 425 ? -11.748 8.657 7.315 1.00 94.38 425 LEU A C 1
ATOM 3438 O O . LEU A 1 425 ? -11.151 8.097 6.395 1.00 94.38 425 LEU A O 1
ATOM 3442 N N . GLY A 1 426 ? -11.799 8.150 8.550 1.00 94.19 426 GLY A N 1
ATOM 3443 C CA . GLY A 1 426 ? -11.012 6.987 8.966 1.00 94.19 426 GLY A CA 1
ATOM 3444 C C . GLY A 1 426 ? -11.287 5.746 8.108 1.00 94.19 426 GLY A C 1
ATOM 3445 O O . GLY A 1 426 ? -12.443 5.334 7.963 1.00 94.19 426 GLY A O 1
ATOM 3446 N N . HIS A 1 427 ? -10.235 5.147 7.551 1.00 95.38 427 HIS A N 1
ATOM 3447 C CA . HIS A 1 427 ? -10.321 3.951 6.715 1.00 95.38 427 HIS A CA 1
ATOM 3448 C C . HIS A 1 427 ? -10.395 2.688 7.594 1.00 95.38 427 HIS A C 1
ATOM 3450 O O . HIS A 1 427 ? -9.415 2.397 8.278 1.00 95.38 427 HIS A O 1
ATOM 3456 N N . PRO A 1 428 ? -11.483 1.887 7.558 1.00 97.06 428 PRO A N 1
ATOM 3457 C CA . PRO A 1 428 ? -11.667 0.729 8.458 1.00 97.06 428 PRO A CA 1
ATOM 3458 C C . PRO A 1 428 ? -10.675 -0.425 8.291 1.00 97.06 428 PRO A C 1
ATOM 3460 O O . PRO A 1 428 ? -10.743 -1.395 9.028 1.00 97.06 428 PRO A O 1
ATOM 3463 N N . LEU A 1 429 ? -9.810 -0.342 7.286 1.00 97.19 429 LEU A N 1
ATOM 3464 C CA . LEU A 1 429 ? -8.806 -1.326 6.888 1.00 97.19 429 LEU A CA 1
ATOM 3465 C C . LEU A 1 429 ? -7.631 -0.563 6.285 1.00 97.19 429 LEU A C 1
ATOM 3467 O O . LEU A 1 429 ? -7.228 -0.799 5.155 1.00 97.19 429 LEU A O 1
ATOM 3471 N N . ASP A 1 430 ? -7.161 0.450 7.008 1.00 96.19 430 ASP A N 1
ATOM 3472 C CA . ASP A 1 430 ? -6.045 1.266 6.552 1.00 96.19 430 ASP A CA 1
ATOM 3473 C C . ASP A 1 430 ? -4.832 0.383 6.189 1.00 96.19 430 ASP A C 1
ATOM 3475 O O . ASP A 1 430 ? -4.382 -0.371 7.059 1.00 96.19 430 ASP A O 1
ATOM 3479 N N . PRO A 1 431 ? -4.291 0.453 4.956 1.00 96.00 431 PRO A N 1
ATOM 3480 C CA . PRO A 1 431 ? -3.230 -0.455 4.521 1.00 96.00 431 PRO A CA 1
ATOM 3481 C C . PRO A 1 431 ? -1.987 -0.438 5.421 1.00 96.00 431 PRO A C 1
ATOM 3483 O O . PRO A 1 431 ? -1.408 -1.492 5.686 1.00 96.00 431 PRO A O 1
ATOM 3486 N N . ALA A 1 432 ? -1.608 0.731 5.955 1.00 96.56 432 ALA A N 1
ATOM 3487 C CA . ALA A 1 432 ? -0.457 0.845 6.847 1.00 96.56 432 ALA A CA 1
ATOM 3488 C C . ALA A 1 432 ? -0.725 0.148 8.187 1.00 96.56 432 ALA A C 1
ATOM 3490 O O . ALA A 1 432 ? 0.114 -0.608 8.672 1.00 96.56 432 ALA A O 1
ATOM 3491 N N . LEU A 1 433 ? -1.918 0.330 8.762 1.00 97.69 433 LEU A N 1
ATOM 3492 C CA . LEU A 1 433 ? -2.301 -0.356 9.998 1.00 97.69 433 LEU A CA 1
ATOM 3493 C C . LEU A 1 433 ? -2.455 -1.869 9.819 1.00 97.69 433 LEU A C 1
ATOM 3495 O O . LEU A 1 433 ? -2.096 -2.625 10.722 1.00 97.69 433 LEU A O 1
ATOM 3499 N N . VAL A 1 434 ? -2.982 -2.310 8.675 1.00 98.00 434 VAL A N 1
ATOM 3500 C CA . VAL A 1 434 ? -3.100 -3.732 8.323 1.00 98.00 434 VAL A CA 1
ATOM 3501 C C . VAL A 1 434 ? -1.718 -4.366 8.216 1.00 98.00 434 VAL A C 1
ATOM 3503 O O . VAL A 1 434 ? -1.502 -5.434 8.788 1.00 98.00 434 VAL A O 1
ATOM 3506 N N . TYR A 1 435 ? -0.783 -3.703 7.530 1.00 97.25 435 TYR A N 1
ATOM 3507 C CA . TYR A 1 435 ? 0.608 -4.134 7.441 1.00 97.25 435 TYR A CA 1
ATOM 3508 C C . TYR A 1 435 ? 1.269 -4.186 8.828 1.00 97.25 435 TYR A C 1
ATOM 3510 O O . TYR A 1 435 ? 1.822 -5.215 9.204 1.00 97.25 435 TYR A O 1
ATOM 3518 N N . LEU A 1 436 ? 1.142 -3.127 9.635 1.00 97.00 436 LEU A N 1
ATOM 3519 C CA . LEU A 1 436 ? 1.727 -3.071 10.978 1.00 97.00 436 LEU A CA 1
ATOM 3520 C C . LEU A 1 436 ? 1.208 -4.186 11.898 1.00 97.00 436 LEU A C 1
ATOM 3522 O O . LEU A 1 436 ? 1.993 -4.776 12.634 1.00 97.00 436 LEU A O 1
ATOM 3526 N N . ALA A 1 437 ? -0.079 -4.532 11.818 1.00 97.06 437 ALA A N 1
ATOM 3527 C CA . ALA A 1 437 ? -0.675 -5.611 12.611 1.00 97.06 437 ALA A CA 1
ATOM 3528 C C . ALA A 1 437 ? -0.143 -7.016 12.274 1.00 97.06 437 ALA A C 1
ATOM 3530 O O . ALA A 1 437 ? -0.310 -7.932 13.075 1.00 97.06 437 ALA A O 1
ATOM 3531 N N . LYS A 1 438 ? 0.514 -7.198 11.118 1.00 94.81 438 LYS A N 1
ATOM 3532 C CA . LYS A 1 438 ? 1.194 -8.460 10.772 1.00 94.81 438 LYS A CA 1
ATOM 3533 C C . LYS A 1 438 ? 2.524 -8.629 11.509 1.00 94.81 438 LYS A C 1
ATOM 3535 O O . LYS A 1 438 ? 3.018 -9.745 11.630 1.00 94.81 438 LYS A O 1
ATOM 3540 N N . HIS A 1 439 ? 3.106 -7.529 11.987 1.00 94.12 439 HIS A N 1
ATOM 3541 C CA . HIS A 1 439 ? 4.448 -7.496 12.573 1.00 94.12 439 HIS A CA 1
ATOM 3542 C C . HIS A 1 439 ? 4.457 -7.061 14.044 1.00 94.12 439 HIS A C 1
ATOM 3544 O O . HIS A 1 439 ? 5.447 -7.277 14.741 1.00 94.12 439 HIS A O 1
ATOM 3550 N N . HIS A 1 440 ? 3.359 -6.474 14.528 1.00 96.19 440 HIS A N 1
ATOM 3551 C CA . HIS A 1 440 ? 3.232 -5.942 15.882 1.00 96.19 440 HIS A CA 1
ATOM 3552 C C . HIS A 1 440 ? 1.943 -6.413 16.556 1.00 96.19 440 HIS A C 1
ATOM 3554 O O . HIS A 1 440 ? 0.931 -6.636 15.891 1.00 96.19 440 HIS A O 1
ATOM 3560 N N . ASP A 1 441 ? 1.964 -6.532 17.888 1.00 97.69 441 ASP A N 1
ATOM 3561 C CA . ASP A 1 441 ? 0.766 -6.886 18.663 1.00 97.69 441 ASP A CA 1
ATOM 3562 C C . ASP A 1 441 ? -0.331 -5.830 18.485 1.00 97.69 441 ASP A C 1
ATOM 3564 O O . ASP A 1 441 ? -1.507 -6.180 18.344 1.00 97.69 441 ASP A O 1
ATOM 3568 N N . ALA A 1 442 ? 0.061 -4.551 18.453 1.00 97.75 442 ALA A N 1
ATOM 3569 C CA . ALA A 1 442 ? -0.838 -3.436 18.203 1.00 97.75 442 ALA A CA 1
ATOM 3570 C C . ALA A 1 442 ? -0.170 -2.281 17.440 1.00 97.75 442 ALA A C 1
ATOM 3572 O O . ALA A 1 442 ? 1.029 -2.026 17.568 1.00 97.75 442 ALA A O 1
ATOM 3573 N N . ALA A 1 443 ? -0.974 -1.511 16.709 1.00 97.56 443 ALA A N 1
ATOM 3574 C CA . ALA A 1 443 ? -0.585 -0.202 16.203 1.00 97.56 443 ALA A CA 1
ATOM 3575 C C . ALA A 1 443 ? -1.678 0.842 16.449 1.00 97.56 443 ALA A C 1
ATOM 3577 O O . ALA A 1 443 ? -2.869 0.574 16.290 1.00 97.56 443 ALA A O 1
ATOM 3578 N N . VAL A 1 444 ? -1.269 2.049 16.832 1.00 97.44 444 VAL A N 1
ATOM 3579 C CA . VAL A 1 444 ? -2.146 3.184 17.128 1.00 97.44 444 VAL A CA 1
ATOM 3580 C C . VAL A 1 444 ? -2.069 4.178 15.978 1.00 97.44 444 VAL A C 1
ATOM 3582 O O . VAL A 1 444 ? -0.992 4.706 15.704 1.00 97.44 444 VAL A O 1
ATOM 3585 N N . LEU A 1 445 ? -3.204 4.486 15.343 1.00 97.56 445 LEU A N 1
ATOM 3586 C CA . LEU A 1 445 ? -3.283 5.626 14.432 1.00 97.56 445 LEU A CA 1
ATOM 3587 C C . LEU A 1 445 ? -3.432 6.906 15.255 1.00 97.56 445 LEU A C 1
ATOM 3589 O O . LEU A 1 445 ? -4.396 7.059 16.018 1.00 97.56 445 LEU A O 1
ATOM 3593 N N . CYS A 1 446 ? -2.509 7.840 15.076 1.00 96.75 446 CYS A N 1
ATOM 3594 C CA . CYS A 1 446 ? -2.532 9.141 15.722 1.00 96.75 446 CYS A CA 1
ATOM 3595 C C . CYS A 1 446 ? -2.454 10.289 14.712 1.00 96.75 446 CYS A C 1
ATOM 3597 O O . CYS A 1 446 ? -2.181 10.104 13.523 1.00 96.75 446 CYS A O 1
ATOM 3599 N N . ILE A 1 447 ? -2.738 11.481 15.216 1.00 96.19 447 ILE A N 1
ATOM 3600 C CA . ILE A 1 447 ? -2.613 12.755 14.513 1.00 96.19 447 ILE A CA 1
ATOM 3601 C C . ILE A 1 447 ? -1.818 13.721 15.387 1.00 96.19 447 ILE A C 1
ATOM 3603 O O . ILE A 1 447 ? -1.761 13.552 16.609 1.00 96.19 447 ILE A O 1
ATOM 3607 N N . GLU A 1 448 ? -1.237 14.754 14.789 1.00 95.06 448 GLU A N 1
ATOM 3608 C CA . GLU A 1 448 ? -0.729 15.876 15.577 1.00 95.06 448 GLU A CA 1
ATOM 3609 C C . GLU A 1 448 ? -1.900 16.636 16.215 1.00 95.06 448 GLU A C 1
ATOM 3611 O O . GLU A 1 448 ? -2.910 16.910 15.563 1.00 95.06 448 GLU A O 1
ATOM 3616 N N . LYS A 1 449 ? -1.780 16.936 17.511 1.00 91.88 449 LYS A N 1
ATOM 3617 C CA . LYS A 1 449 ? -2.766 17.718 18.255 1.00 91.88 449 LYS A CA 1
ATOM 3618 C C . LYS A 1 449 ? -2.623 19.192 17.904 1.00 91.88 449 LYS A C 1
ATOM 3620 O O . LYS A 1 449 ? -1.548 19.767 18.044 1.00 91.88 449 LYS A O 1
ATOM 3625 N N . GLU A 1 450 ? -3.738 19.828 17.570 1.00 89.38 450 GLU A N 1
ATOM 3626 C CA . GLU A 1 450 ? -3.808 21.276 17.399 1.00 89.38 450 GLU A CA 1
ATOM 3627 C C . GLU A 1 450 ? -4.382 21.951 18.655 1.00 89.38 450 GLU A C 1
ATOM 3629 O O . GLU A 1 450 ? -5.134 21.357 19.437 1.00 89.38 450 GLU A O 1
ATOM 3634 N N . LYS A 1 451 ? -4.048 23.232 18.855 1.00 81.75 451 LYS A N 1
ATOM 3635 C CA . LYS A 1 451 ? -4.457 24.015 20.037 1.00 81.75 451 LYS A CA 1
ATOM 3636 C C . LYS A 1 451 ? -5.978 24.102 20.206 1.00 81.75 451 LYS A C 1
ATOM 3638 O O . LYS A 1 451 ? -6.465 24.130 21.332 1.00 81.75 451 LYS A O 1
ATOM 3643 N N . HIS A 1 452 ? -6.712 24.145 19.096 1.00 81.94 452 HIS A N 1
ATOM 3644 C CA . HIS A 1 452 ? -8.170 24.284 19.076 1.00 81.94 452 HIS A CA 1
ATOM 3645 C C . HIS A 1 452 ? -8.913 22.945 19.084 1.00 81.94 452 HIS A C 1
ATOM 3647 O O . HIS A 1 452 ? -10.141 22.931 19.026 1.00 81.94 452 HIS A O 1
ATOM 3653 N N . ASP A 1 453 ? -8.195 21.822 19.169 1.00 81.25 453 ASP A N 1
ATOM 3654 C CA . ASP A 1 453 ? -8.845 20.524 19.232 1.00 81.25 453 ASP A CA 1
ATOM 3655 C C . ASP A 1 453 ? -9.537 20.286 20.567 1.00 81.25 453 ASP A C 1
ATOM 3657 O O . ASP A 1 453 ? -8.989 20.559 21.641 1.00 81.25 453 ASP A O 1
ATOM 3661 N N . HIS A 1 454 ? -10.717 19.669 20.482 1.00 80.25 454 HIS A N 1
ATOM 3662 C CA . HIS A 1 454 ? -11.411 19.125 21.640 1.00 80.25 454 HIS A CA 1
ATOM 3663 C C . HIS A 1 454 ? -10.498 18.186 22.450 1.00 80.25 454 HIS A C 1
ATOM 3665 O O . HIS A 1 454 ? -9.552 17.609 21.903 1.00 80.25 454 HIS A O 1
ATOM 3671 N N . PRO A 1 455 ? -10.783 17.988 23.749 1.00 83.38 455 PRO A N 1
ATOM 3672 C CA . PRO A 1 455 ? -10.071 17.007 24.556 1.00 83.38 455 PRO A CA 1
ATOM 3673 C C . PRO A 1 455 ? -10.085 15.618 23.900 1.00 83.38 455 PRO A C 1
ATOM 3675 O O . PRO A 1 455 ? -11.119 15.142 23.421 1.00 83.38 455 PRO A O 1
ATOM 3678 N N . MET A 1 456 ? -8.910 14.994 23.841 1.00 88.94 456 MET A N 1
ATOM 3679 C CA . MET A 1 456 ? -8.657 13.706 23.196 1.00 88.94 456 MET A CA 1
ATOM 3680 C C . MET A 1 456 ? -7.674 12.911 24.047 1.00 88.94 456 MET A C 1
ATOM 3682 O O . MET A 1 456 ? -6.817 13.504 24.703 1.00 88.94 456 MET A O 1
ATOM 3686 N N . GLY A 1 457 ? -7.765 11.584 23.978 1.00 92.50 457 GLY A N 1
ATOM 3687 C CA . GLY A 1 457 ? -6.716 10.721 24.499 1.00 92.50 457 GLY A CA 1
ATOM 3688 C C . GLY A 1 457 ? -5.389 11.004 23.794 1.00 92.50 457 GLY A C 1
ATOM 3689 O O . GLY A 1 457 ? -5.343 11.140 22.567 1.00 92.50 457 GLY A O 1
ATOM 3690 N N . MET A 1 458 ? -4.315 11.108 24.567 1.00 95.50 458 MET A N 1
ATOM 3691 C CA . MET A 1 458 ? -2.985 11.457 24.072 1.00 95.50 458 MET A CA 1
ATOM 3692 C C . MET A 1 458 ? -2.070 10.246 24.093 1.00 95.50 458 MET A C 1
ATOM 3694 O O . MET A 1 458 ? -2.084 9.465 25.042 1.00 95.50 458 MET A O 1
ATOM 3698 N N . VAL A 1 459 ? -1.260 10.103 23.047 1.00 95.00 459 VAL A N 1
ATOM 3699 C CA . VAL A 1 459 ? -0.231 9.071 22.974 1.00 95.00 459 VAL A CA 1
ATOM 3700 C C . VAL A 1 459 ? 0.975 9.527 23.789 1.00 95.00 459 VAL A C 1
ATOM 3702 O O . VAL A 1 459 ? 1.528 10.600 23.543 1.00 95.00 459 VAL A O 1
ATOM 3705 N N . VAL A 1 460 ? 1.391 8.698 24.741 1.00 93.12 460 VAL A N 1
ATOM 3706 C CA . VAL A 1 460 ? 2.566 8.921 25.592 1.00 93.12 460 VAL A CA 1
ATOM 3707 C C . VAL A 1 460 ? 3.530 7.752 25.474 1.00 93.12 460 VAL A C 1
ATOM 3709 O O . VAL A 1 460 ? 3.133 6.639 25.128 1.00 93.12 460 VAL A O 1
ATOM 3712 N N . GLN A 1 461 ? 4.801 8.003 25.777 1.00 88.06 461 GLN A N 1
ATOM 3713 C CA . GLN A 1 461 ? 5.812 6.960 25.877 1.00 88.06 461 GLN A CA 1
ATOM 3714 C C . GLN A 1 461 ? 6.186 6.764 27.348 1.00 88.06 461 GLN A C 1
ATOM 3716 O O . GLN A 1 461 ? 6.754 7.655 27.974 1.00 88.06 461 GLN A O 1
ATOM 3721 N N . GLU A 1 462 ? 5.874 5.594 27.900 1.00 81.25 462 GLU A N 1
ATOM 3722 C CA . GLU A 1 462 ? 6.170 5.224 29.287 1.00 81.25 462 GLU A CA 1
ATOM 3723 C C . GLU A 1 462 ? 6.929 3.898 29.311 1.00 81.25 462 GLU A C 1
ATOM 3725 O O . GLU A 1 462 ? 6.499 2.912 28.712 1.00 81.25 462 GLU A O 1
ATOM 3730 N N . GLY A 1 463 ? 8.097 3.864 29.963 1.00 72.69 463 GLY A N 1
ATOM 3731 C CA . GLY A 1 463 ? 8.926 2.652 30.027 1.00 72.69 463 GLY A CA 1
ATOM 3732 C C . GLY A 1 463 ? 9.332 2.106 28.649 1.00 72.69 463 GLY A C 1
ATOM 3733 O O . GLY A 1 463 ? 9.438 0.896 28.471 1.00 72.69 463 GLY A O 1
ATOM 3734 N N . GLY A 1 464 ? 9.487 2.987 27.653 1.00 75.44 464 GLY A N 1
ATOM 3735 C CA . GLY A 1 464 ? 9.798 2.617 26.268 1.00 75.44 464 GLY A CA 1
ATOM 3736 C C . GLY A 1 464 ? 8.608 2.096 25.452 1.00 75.44 464 GLY A C 1
ATOM 3737 O O . GLY A 1 464 ? 8.789 1.780 24.278 1.00 75.44 464 GLY A O 1
ATOM 3738 N N . ARG A 1 465 ? 7.396 2.038 26.021 1.00 82.56 465 ARG A N 1
ATOM 3739 C CA . ARG A 1 465 ? 6.175 1.575 25.343 1.00 82.56 465 ARG A CA 1
ATOM 3740 C C . ARG A 1 465 ? 5.215 2.726 25.084 1.00 82.56 465 ARG A C 1
ATOM 3742 O O . ARG A 1 465 ? 5.113 3.650 25.887 1.00 82.56 465 ARG A O 1
ATOM 3749 N N . ALA A 1 466 ? 4.506 2.658 23.963 1.00 90.06 466 ALA A N 1
ATOM 3750 C CA . ALA A 1 466 ? 3.451 3.610 23.654 1.00 90.06 466 ALA A CA 1
ATOM 3751 C C . ALA A 1 466 ? 2.163 3.244 24.400 1.00 90.06 466 ALA A C 1
ATOM 3753 O O . ALA A 1 466 ? 1.722 2.095 24.351 1.00 90.06 466 ALA A O 1
ATOM 3754 N N . LYS A 1 467 ? 1.550 4.237 25.041 1.00 92.88 467 LYS A N 1
ATOM 3755 C CA . LYS A 1 467 ? 0.241 4.145 25.694 1.00 92.88 467 LYS A CA 1
ATOM 3756 C C . LYS A 1 467 ? -0.657 5.277 25.226 1.00 92.88 467 LYS A C 1
ATOM 3758 O O . LYS A 1 467 ? -0.171 6.270 24.687 1.00 92.88 467 LYS A O 1
ATOM 3763 N N . VAL A 1 468 ? -1.957 5.147 25.468 1.00 94.25 468 VAL A N 1
ATOM 3764 C CA . VAL A 1 468 ? -2.901 6.259 25.331 1.00 94.25 468 VAL A CA 1
ATOM 3765 C C . VAL A 1 468 ? -3.437 6.595 26.713 1.00 94.25 468 VAL A C 1
ATOM 3767 O O . VAL A 1 468 ? -3.929 5.717 27.413 1.00 94.25 468 VAL A O 1
ATOM 3770 N N . VAL A 1 469 ? -3.339 7.865 27.091 1.00 91.50 469 VAL A N 1
ATOM 3771 C CA . VAL A 1 469 ? -3.893 8.390 28.341 1.00 91.50 469 VAL A CA 1
ATOM 3772 C C . VAL A 1 469 ? -5.099 9.248 27.996 1.00 91.50 469 VAL A C 1
ATOM 3774 O O . VAL A 1 469 ? -4.998 10.161 27.175 1.00 91.50 469 VAL A O 1
ATOM 3777 N N . GLU A 1 470 ? -6.250 8.944 28.593 1.00 90.06 470 GLU A N 1
ATOM 3778 C CA . GLU A 1 470 ? -7.483 9.696 28.355 1.00 90.06 470 GLU A CA 1
ATOM 3779 C C . GLU A 1 470 ? -7.366 11.138 28.869 1.00 90.06 470 GLU A C 1
ATOM 3781 O O . GLU A 1 470 ? -6.681 11.399 29.858 1.00 90.06 470 GLU A O 1
ATOM 3786 N N . TYR A 1 471 ? -8.066 12.082 28.231 1.00 84.75 471 TYR A N 1
ATOM 3787 C CA . TYR A 1 471 ? -7.882 13.515 28.503 1.00 84.75 471 TYR A CA 1
ATOM 3788 C C . TYR A 1 471 ? -8.123 13.925 29.965 1.00 84.75 471 TYR A C 1
ATOM 3790 O O . TYR A 1 471 ? -7.540 14.900 30.432 1.00 84.75 471 TYR A O 1
ATOM 3798 N N . ILE A 1 472 ? -8.972 13.190 30.690 1.00 83.75 472 ILE A N 1
ATOM 3799 C CA . ILE A 1 472 ? -9.278 13.434 32.110 1.00 83.75 472 ILE A CA 1
ATOM 3800 C C . ILE A 1 472 ? -8.130 13.054 33.057 1.00 83.75 472 ILE A C 1
ATOM 3802 O O . ILE A 1 472 ? -8.140 13.463 34.213 1.00 83.75 472 ILE A O 1
ATOM 3806 N N . HIS A 1 473 ? -7.161 12.270 32.580 1.00 85.00 473 HIS A N 1
ATOM 3807 C CA . HIS A 1 473 ? -6.011 11.788 33.348 1.00 85.00 473 HIS A CA 1
ATOM 3808 C C . HIS A 1 473 ? -4.698 12.471 32.941 1.00 85.00 473 HIS A C 1
ATOM 3810 O O . HIS A 1 473 ? -3.635 12.103 33.439 1.00 85.00 473 HIS A O 1
ATOM 3816 N N . LEU A 1 474 ? -4.747 13.453 32.036 1.00 86.38 474 LEU A N 1
ATOM 3817 C CA . LEU A 1 474 ? -3.555 14.164 31.587 1.00 86.38 474 LEU A CA 1
ATOM 3818 C C . LEU A 1 474 ? -3.062 15.143 32.653 1.00 86.38 474 LEU A C 1
ATOM 3820 O O . LEU A 1 474 ? -3.820 15.956 33.180 1.00 86.38 474 LEU A O 1
ATOM 3824 N N . ASP A 1 475 ? -1.757 15.108 32.908 1.00 86.31 475 ASP A N 1
ATOM 3825 C CA . ASP A 1 475 ? -1.064 16.129 33.693 1.00 86.31 475 ASP A CA 1
ATOM 3826 C C . ASP A 1 475 ? -1.042 17.457 32.924 1.00 86.31 475 ASP A C 1
ATOM 3828 O O . ASP A 1 475 ? -0.449 17.538 31.846 1.00 86.31 475 ASP A O 1
ATOM 3832 N N . ALA A 1 476 ? -1.665 18.494 33.489 1.00 84.44 476 ALA A N 1
ATOM 3833 C CA . ALA A 1 476 ? -1.760 19.823 32.887 1.00 84.44 476 ALA A CA 1
ATOM 3834 C C . ALA A 1 476 ? -0.397 20.512 32.681 1.00 84.44 476 ALA A C 1
ATOM 3836 O O . ALA A 1 476 ? -0.313 21.457 31.900 1.00 84.44 476 ALA A O 1
ATOM 3837 N N . ASN A 1 477 ? 0.664 20.044 33.348 1.00 86.19 477 ASN A N 1
ATOM 3838 C CA . ASN A 1 477 ? 2.014 20.601 33.226 1.00 86.19 477 ASN A CA 1
ATOM 3839 C C . ASN A 1 477 ? 2.850 19.945 32.117 1.00 86.19 477 ASN A C 1
ATOM 3841 O O . ASN A 1 477 ? 3.984 20.362 31.881 1.00 86.19 477 ASN A O 1
ATOM 3845 N N . LYS A 1 478 ? 2.328 18.909 31.451 1.00 85.62 478 LYS A N 1
ATOM 3846 C CA . LYS A 1 478 ? 3.027 18.210 30.367 1.00 85.62 478 LYS A CA 1
ATOM 3847 C C . LYS A 1 478 ? 2.478 18.615 29.008 1.00 85.62 478 LYS A C 1
ATOM 3849 O O . LYS A 1 478 ? 1.272 18.766 28.818 1.00 85.62 478 LYS A O 1
ATOM 3854 N N . GLU A 1 479 ? 3.377 18.734 28.038 1.00 85.50 479 GLU A N 1
ATOM 3855 C CA . GLU A 1 479 ? 3.004 18.929 26.643 1.00 85.50 479 GLU A CA 1
ATOM 3856 C C . GLU A 1 479 ? 2.771 17.577 25.962 1.00 85.50 479 GLU A C 1
ATOM 3858 O O . GLU A 1 479 ? 3.601 16.669 26.034 1.00 85.50 479 GLU A O 1
ATOM 3863 N N . TYR A 1 480 ? 1.638 17.452 25.273 1.00 90.50 480 TYR A N 1
ATOM 3864 C CA . TYR A 1 480 ? 1.272 16.252 24.529 1.00 90.50 480 TYR A CA 1
ATOM 3865 C C . TYR A 1 480 ? 1.090 16.598 23.051 1.00 90.50 480 TYR A C 1
ATOM 3867 O O . TYR A 1 480 ? 0.228 17.405 22.700 1.00 90.50 480 TYR A O 1
ATOM 3875 N N . ARG A 1 481 ? 1.877 15.957 22.179 1.00 92.75 481 ARG A N 1
ATOM 3876 C CA . ARG A 1 481 ? 1.898 16.255 20.735 1.00 92.75 481 ARG A CA 1
ATOM 3877 C C . ARG A 1 481 ? 0.984 15.362 19.898 1.00 92.75 481 ARG A C 1
ATOM 3879 O O . ARG A 1 481 ? 0.400 15.837 18.932 1.00 92.75 481 ARG A O 1
ATOM 3886 N N . LEU A 1 482 ? 0.880 14.075 20.227 1.00 95.38 482 LEU A N 1
ATOM 3887 C CA . LEU A 1 482 ? 0.184 13.087 19.396 1.00 95.38 482 LEU A CA 1
ATOM 3888 C C . LEU A 1 482 ? -1.140 12.678 20.035 1.00 95.38 482 LEU A C 1
ATOM 3890 O O . LEU A 1 482 ? -1.159 12.191 21.162 1.00 95.38 482 LEU A O 1
ATOM 3894 N N . ALA A 1 483 ? -2.242 12.849 19.312 1.00 95.69 483 ALA A N 1
ATOM 3895 C CA . ALA A 1 483 ? -3.578 12.485 19.765 1.00 95.69 483 ALA A CA 1
ATOM 3896 C C . ALA A 1 483 ? -4.053 11.179 19.123 1.00 95.69 483 ALA A C 1
ATOM 3898 O O . ALA A 1 483 ? -3.844 10.937 17.932 1.00 95.69 483 ALA A O 1
ATOM 3899 N N . TYR A 1 484 ? -4.726 10.344 19.909 1.00 95.69 484 TYR A N 1
ATOM 3900 C CA . TYR A 1 484 ? -5.337 9.108 19.443 1.00 95.69 484 TYR A CA 1
ATOM 3901 C C . TYR A 1 484 ? -6.521 9.399 18.508 1.00 95.69 484 TYR A C 1
ATOM 3903 O O . TYR A 1 484 ? -7.473 10.085 18.876 1.00 95.69 484 TYR A O 1
ATOM 3911 N N . SER A 1 485 ? -6.488 8.835 17.298 1.00 94.81 485 SER A N 1
ATOM 3912 C CA . SER A 1 485 ? -7.503 9.092 16.262 1.00 94.81 485 SER A CA 1
ATOM 3913 C C . SER A 1 485 ? -8.814 8.309 16.434 1.00 94.81 485 SER A C 1
ATOM 3915 O O . SER A 1 485 ? -9.759 8.511 15.668 1.00 94.81 485 SER A O 1
ATOM 3917 N N . GLY A 1 486 ? -8.892 7.386 17.401 1.00 93.81 486 GLY A N 1
ATOM 3918 C CA . GLY A 1 486 ? -10.023 6.458 17.522 1.00 93.81 486 GLY A CA 1
ATOM 3919 C C . GLY A 1 486 ? -9.911 5.210 16.637 1.00 93.81 486 GLY A C 1
ATOM 3920 O O . GLY A 1 486 ? -10.926 4.547 16.406 1.00 93.81 486 GLY A O 1
ATOM 3921 N N . GLN A 1 487 ? -8.714 4.916 16.114 1.00 96.75 487 GLN A N 1
ATOM 3922 C CA . GLN A 1 487 ? -8.440 3.734 15.302 1.00 96.75 487 GLN A CA 1
ATOM 3923 C C . GLN A 1 487 ? -7.133 3.041 15.707 1.00 96.75 487 GLN A C 1
ATOM 3925 O O . GLN A 1 487 ? -6.091 3.681 15.861 1.00 96.75 487 GLN A O 1
ATOM 3930 N N . MET A 1 488 ? -7.195 1.720 15.856 1.00 98.00 488 MET A N 1
ATOM 3931 C CA . MET A 1 488 ? -6.053 0.866 16.188 1.00 98.00 488 MET A CA 1
ATOM 3932 C C . MET A 1 488 ? -6.102 -0.415 15.368 1.00 98.00 488 MET A C 1
ATOM 3934 O O . MET A 1 488 ? -7.182 -0.865 14.988 1.00 98.00 488 MET A O 1
ATOM 3938 N N . SER A 1 489 ? -4.951 -1.025 15.122 1.00 98.38 489 SER A N 1
ATOM 3939 C CA . SER A 1 489 ? -4.884 -2.385 14.601 1.00 98.38 489 SER A CA 1
ATOM 3940 C C . SER A 1 489 ? -4.221 -3.324 15.586 1.00 98.38 489 SER A C 1
ATOM 3942 O O . SER A 1 489 ? -3.477 -2.892 16.465 1.00 98.38 489 SER A O 1
ATOM 3944 N N . PHE A 1 490 ? -4.531 -4.607 15.443 1.00 98.62 490 PHE A N 1
ATOM 3945 C CA . PHE A 1 490 ? -4.035 -5.673 16.295 1.00 98.62 490 PHE A CA 1
ATOM 3946 C C . PHE A 1 490 ? -3.766 -6.926 15.469 1.00 98.62 490 PHE A C 1
ATOM 3948 O O . PHE A 1 490 ? -4.513 -7.214 14.526 1.00 98.62 490 PHE A O 1
ATOM 3955 N N . SER A 1 491 ? -2.772 -7.719 15.871 1.00 98.56 491 SER A N 1
ATOM 3956 C CA . SER A 1 491 ? -2.729 -9.115 15.432 1.00 98.56 491 SER A CA 1
ATOM 3957 C C . SER A 1 491 ? -3.943 -9.855 16.007 1.00 98.56 491 SER A C 1
ATOM 3959 O O . SER A 1 491 ? -4.336 -9.634 17.159 1.00 98.56 491 SER A O 1
ATOM 3961 N N . LEU A 1 492 ? -4.560 -10.747 15.227 1.00 98.19 492 LEU A N 1
ATOM 3962 C CA . LEU A 1 492 ? -5.731 -11.508 15.678 1.00 98.19 492 LEU A CA 1
ATOM 3963 C C . LEU A 1 492 ? -5.401 -12.333 16.931 1.00 98.19 492 LEU A C 1
ATOM 3965 O O . LEU A 1 492 ? -6.191 -12.386 17.872 1.00 98.19 492 LEU A O 1
ATOM 3969 N N . SER A 1 493 ? -4.197 -12.908 16.992 1.00 97.62 493 SER A N 1
ATOM 3970 C CA . SER A 1 493 ? -3.711 -13.648 18.160 1.00 97.62 493 SER A CA 1
ATOM 3971 C C . SER A 1 493 ? -3.663 -12.797 19.427 1.00 97.62 493 SER A C 1
ATOM 3973 O O . SER A 1 493 ? -4.111 -13.244 20.487 1.00 97.62 493 SER A O 1
ATOM 3975 N N . PHE A 1 494 ? -3.141 -11.570 19.334 1.00 98.12 494 PHE A N 1
ATOM 3976 C CA . PHE A 1 494 ? -3.081 -10.665 20.475 1.00 98.12 494 PHE A CA 1
ATOM 3977 C C . PHE A 1 494 ? -4.485 -10.214 20.889 1.00 98.12 494 PHE A C 1
ATOM 3979 O O . PHE A 1 494 ? -4.832 -10.271 22.069 1.00 98.12 494 PHE A O 1
ATOM 3986 N N . PHE A 1 495 ? -5.334 -9.875 19.919 1.00 98.25 495 PHE A N 1
ATOM 3987 C CA . PHE A 1 495 ? -6.718 -9.481 20.165 1.00 98.25 495 PHE A CA 1
ATOM 3988 C C . PHE A 1 495 ? -7.506 -10.558 20.931 1.00 98.25 495 PHE A C 1
ATOM 3990 O O . PHE A 1 495 ? -8.164 -10.269 21.931 1.00 98.25 495 PHE A O 1
ATOM 3997 N N . CYS A 1 496 ? -7.383 -11.826 20.528 1.00 97.56 496 CYS A N 1
ATOM 3998 C CA . CYS A 1 496 ? -8.021 -12.950 21.216 1.00 97.56 496 CYS A CA 1
ATOM 3999 C C . CYS A 1 496 ? -7.444 -13.198 22.619 1.00 97.56 496 CYS A C 1
ATOM 4001 O O . CYS A 1 496 ? -8.180 -13.591 23.526 1.00 97.56 496 CYS A O 1
ATOM 4003 N N . LYS A 1 497 ? -6.143 -12.955 22.835 1.00 97.31 497 LYS A N 1
ATOM 4004 C CA . LYS A 1 497 ? -5.528 -13.026 24.172 1.00 97.31 497 LYS A CA 1
ATOM 4005 C C . LYS A 1 497 ? -6.151 -11.993 25.116 1.00 97.31 497 LYS A C 1
ATOM 4007 O O . LYS A 1 497 ? -6.426 -12.324 26.270 1.00 97.31 497 LYS A O 1
ATOM 4012 N N . MET A 1 498 ? -6.413 -10.782 24.625 1.00 97.38 498 MET A N 1
ATOM 4013 C CA . MET A 1 498 ? -6.989 -9.696 25.424 1.00 97.38 498 MET A CA 1
ATOM 4014 C C . MET A 1 498 ? -8.411 -9.976 25.907 1.00 97.38 498 MET A C 1
ATOM 4016 O O . MET A 1 498 ? -8.790 -9.503 26.972 1.00 97.38 498 MET A O 1
ATOM 4020 N N . ALA A 1 499 ? -9.170 -10.825 25.215 1.00 93.81 499 ALA A N 1
ATOM 4021 C CA . ALA A 1 499 ? -10.498 -11.240 25.669 1.00 93.81 499 ALA A CA 1
ATOM 4022 C C . ALA A 1 499 ? -10.490 -11.994 27.013 1.00 93.81 499 ALA A C 1
ATOM 4024 O O . ALA A 1 499 ? -11.516 -12.062 27.683 1.00 93.81 499 ALA A O 1
ATOM 4025 N N . LYS A 1 500 ? -9.343 -12.568 27.407 1.00 92.25 500 LYS A N 1
ATOM 4026 C CA . LYS A 1 500 ? -9.158 -13.293 28.677 1.00 92.25 500 LYS A CA 1
ATOM 4027 C C . LYS A 1 500 ? -8.622 -12.404 29.803 1.00 92.25 500 LYS A C 1
ATOM 4029 O O . LYS A 1 500 ? -8.401 -12.895 30.907 1.00 92.25 500 LYS A O 1
ATOM 4034 N N . LYS A 1 501 ? -8.338 -11.133 29.516 1.00 94.12 501 LYS A N 1
ATOM 4035 C CA . LYS A 1 501 ? -7.783 -10.174 30.471 1.00 94.12 501 LYS A CA 1
ATOM 4036 C C . LYS A 1 501 ? -8.894 -9.318 31.055 1.00 94.12 501 LYS A C 1
ATOM 4038 O O . LYS A 1 501 ? -9.811 -8.910 30.344 1.00 94.12 501 LYS A O 1
ATOM 4043 N N . ASP A 1 502 ? -8.781 -9.010 32.341 1.00 90.31 502 ASP A N 1
ATOM 4044 C CA . ASP A 1 502 ? -9.665 -8.038 32.967 1.00 90.31 502 ASP A CA 1
ATOM 4045 C C . ASP A 1 502 ? -9.073 -6.636 32.813 1.00 90.31 502 ASP A C 1
ATOM 4047 O O . ASP A 1 502 ? -8.185 -6.231 33.559 1.00 90.31 502 ASP A O 1
ATOM 4051 N N . LEU A 1 503 ? -9.512 -5.929 31.770 1.00 93.62 503 LEU A N 1
ATOM 4052 C CA . LEU A 1 503 ? -9.130 -4.533 31.555 1.00 93.62 503 LEU A CA 1
ATOM 4053 C C . LEU A 1 503 ? -9.682 -3.633 32.674 1.00 93.62 503 LEU A C 1
ATOM 4055 O O . LEU A 1 503 ? -10.807 -3.874 33.132 1.00 93.62 503 LEU A O 1
ATOM 4059 N N . PRO A 1 504 ? -8.942 -2.580 33.070 1.00 93.44 504 PRO A N 1
ATOM 4060 C CA . PRO A 1 504 ? -9.373 -1.663 34.116 1.00 93.44 504 PRO A CA 1
ATOM 4061 C C . PRO A 1 504 ? -10.702 -0.984 33.762 1.00 93.44 504 PRO A C 1
ATOM 4063 O O . PRO A 1 504 ? -10.996 -0.695 32.601 1.00 93.44 504 PRO A O 1
ATOM 4066 N N . ILE A 1 505 ? -11.517 -0.734 34.789 1.00 93.19 505 ILE A N 1
ATOM 4067 C CA . ILE A 1 505 ? -12.754 0.039 34.668 1.00 93.19 505 ILE A CA 1
ATOM 4068 C C . ILE A 1 505 ? -12.465 1.468 35.116 1.00 93.19 505 ILE A C 1
ATOM 4070 O O . ILE A 1 505 ? -12.118 1.708 36.272 1.00 93.19 505 ILE A O 1
ATOM 4074 N N . HIS A 1 506 ? -12.679 2.414 34.211 1.00 92.31 506 HIS A N 1
ATOM 4075 C CA . HIS A 1 506 ? -12.565 3.842 34.470 1.00 92.31 506 HIS A CA 1
ATOM 4076 C C . HIS A 1 506 ? -13.933 4.382 34.888 1.00 92.31 506 HIS A C 1
ATOM 4078 O O . HIS A 1 506 ? -14.901 4.319 34.126 1.00 92.31 506 HIS A O 1
ATOM 4084 N N . TRP A 1 507 ? -14.037 4.877 36.121 1.00 91.62 507 TRP A N 1
ATOM 4085 C CA . TRP A 1 507 ? -15.292 5.373 36.690 1.00 91.62 507 TRP A CA 1
ATOM 4086 C C . TRP A 1 507 ? -15.441 6.878 36.474 1.00 91.62 507 TRP A C 1
ATOM 4088 O O . TRP A 1 507 ? -14.701 7.678 37.041 1.00 91.62 507 TRP A O 1
ATOM 4098 N N . ILE A 1 508 ? -16.441 7.266 35.683 1.00 89.12 508 ILE A N 1
ATOM 4099 C CA . ILE A 1 508 ? -16.709 8.659 35.313 1.00 89.12 508 ILE A CA 1
ATOM 4100 C C . ILE A 1 508 ? -18.016 9.114 35.961 1.00 89.12 508 ILE A C 1
ATOM 4102 O O . ILE A 1 508 ? -19.061 8.478 35.800 1.00 89.12 508 ILE A O 1
ATOM 4106 N N . GLN A 1 509 ? -17.980 10.249 36.656 1.00 90.31 509 GLN A N 1
ATOM 4107 C CA . GLN A 1 509 ? -19.174 10.867 37.228 1.00 90.31 509 GLN A CA 1
ATOM 4108 C C . GLN A 1 509 ? -20.089 11.435 36.133 1.00 90.31 509 GLN A C 1
ATOM 4110 O O . GLN A 1 509 ? -19.655 12.165 35.241 1.00 90.31 509 GLN A O 1
ATOM 4115 N N . LYS A 1 510 ? -21.385 11.126 36.215 1.00 86.94 510 LYS A N 1
ATOM 4116 C CA . LYS A 1 510 ? -22.435 11.669 35.348 1.00 86.94 510 LYS A CA 1
ATOM 4117 C C . LYS A 1 510 ? -23.628 12.126 36.172 1.00 86.94 510 LYS A C 1
ATOM 4119 O O . LYS A 1 510 ? -24.082 11.427 37.073 1.00 86.94 510 LYS A O 1
ATOM 4124 N N . LYS A 1 511 ? -24.180 13.282 35.807 1.00 88.12 511 LYS A N 1
ATOM 4125 C CA . LYS A 1 511 ? -25.446 13.768 36.357 1.00 88.12 511 LYS A CA 1
ATOM 4126 C C . LYS A 1 511 ? -26.599 13.230 35.512 1.00 88.12 511 LYS A C 1
ATOM 4128 O O . LYS A 1 511 ? -26.683 13.536 34.326 1.00 88.12 511 LYS A O 1
ATOM 4133 N N . MET A 1 512 ? -27.470 12.418 36.105 1.00 83.69 512 MET A N 1
ATOM 4134 C CA . MET A 1 512 ? -28.632 11.819 35.439 1.00 83.69 512 MET A CA 1
ATOM 4135 C C . MET A 1 512 ? -29.858 11.950 36.341 1.00 83.69 512 MET A C 1
ATOM 4137 O O . MET A 1 512 ? -29.814 11.557 37.503 1.00 83.69 512 MET A O 1
ATOM 4141 N N . GLY A 1 513 ? -30.944 12.538 35.829 1.00 82.06 513 GLY A N 1
ATOM 4142 C CA . GLY A 1 513 ? -32.171 12.741 36.615 1.00 82.06 513 GLY A CA 1
ATOM 4143 C C . GLY A 1 513 ? -31.943 13.526 37.914 1.00 82.06 513 GLY A C 1
ATOM 4144 O O . GLY A 1 513 ? -32.526 13.202 38.942 1.00 82.06 513 GLY A O 1
ATOM 4145 N N . GLY A 1 514 ? -31.022 14.496 37.902 1.00 84.50 514 GLY A N 1
ATOM 4146 C CA . GLY A 1 514 ? -30.659 15.292 39.080 1.00 84.50 514 GLY A CA 1
ATOM 4147 C C . GLY A 1 514 ? -29.706 14.612 40.073 1.00 84.50 514 GLY A C 1
ATOM 4148 O O . GLY A 1 514 ? -29.159 15.311 40.921 1.00 84.50 514 GLY A O 1
ATOM 4149 N N . ARG A 1 515 ? -29.439 13.305 39.942 1.00 88.12 515 ARG A N 1
ATOM 4150 C CA . ARG A 1 515 ? -28.529 12.542 40.814 1.00 88.12 515 ARG A CA 1
ATOM 4151 C C . ARG A 1 515 ? -27.135 12.415 40.207 1.00 88.12 515 ARG A C 1
ATOM 4153 O O . ARG A 1 515 ? -26.991 12.363 38.983 1.00 88.12 515 ARG A O 1
ATOM 4160 N N . LEU A 1 516 ? -26.120 12.350 41.064 1.00 91.69 516 LEU A N 1
ATOM 4161 C CA . LEU A 1 516 ? -24.750 12.033 40.672 1.00 91.69 516 LEU A CA 1
ATOM 4162 C C . LEU A 1 516 ? -24.570 10.511 40.686 1.00 91.69 516 LEU A C 1
ATOM 4164 O O . LEU A 1 516 ? -24.799 9.873 41.708 1.00 91.69 516 LEU A O 1
ATOM 4168 N N . LEU A 1 517 ? -24.189 9.934 39.549 1.00 94.44 517 LEU A N 1
ATOM 4169 C CA . LEU A 1 517 ? -23.941 8.501 39.389 1.00 94.44 517 LEU A CA 1
ATOM 4170 C C . LEU A 1 517 ? -22.556 8.279 38.782 1.00 94.44 517 LEU A C 1
ATOM 4172 O O . LEU A 1 517 ? -22.072 9.117 38.021 1.00 94.44 517 LEU A O 1
ATOM 4176 N N . TYR A 1 518 ? -21.949 7.125 39.043 1.00 93.75 518 TYR A N 1
ATOM 4177 C CA . TYR A 1 518 ? -20.701 6.724 38.395 1.00 93.75 518 TYR A CA 1
ATOM 4178 C C . TYR A 1 518 ? -20.985 5.728 37.274 1.00 93.75 518 TYR A C 1
ATOM 4180 O O . TYR A 1 518 ? -21.639 4.704 37.480 1.00 93.75 518 TYR A O 1
ATOM 4188 N N . LYS A 1 519 ? -20.474 6.023 36.078 1.00 92.75 519 LYS A N 1
ATOM 4189 C CA . LYS A 1 519 ? -20.500 5.119 34.929 1.00 92.75 519 LYS A CA 1
ATOM 4190 C C . LYS A 1 519 ? -19.112 4.512 34.740 1.00 92.75 519 LYS A C 1
ATOM 4192 O O . LYS A 1 519 ? -18.154 5.256 34.566 1.00 92.75 519 LYS A O 1
ATOM 4197 N N . GLY A 1 520 ? -19.024 3.186 34.757 1.00 92.75 520 GLY A N 1
ATOM 4198 C CA . GLY A 1 520 ? -17.785 2.460 34.488 1.00 92.75 520 GLY A CA 1
ATOM 4199 C C . GLY A 1 520 ? -17.617 2.174 32.999 1.00 92.75 520 GLY A C 1
ATOM 4200 O O . GLY A 1 520 ? -18.545 1.660 32.367 1.00 92.75 520 GLY A O 1
ATOM 4201 N N . GLU A 1 521 ? -16.448 2.489 32.446 1.00 92.56 521 GLU A N 1
ATOM 4202 C CA . GLU A 1 521 ? -16.093 2.221 31.050 1.00 92.56 521 GLU A CA 1
ATOM 4203 C C . GLU A 1 521 ? -14.709 1.557 30.958 1.00 92.56 521 GLU A C 1
ATOM 4205 O O . GLU A 1 521 ? -13.777 1.948 31.652 1.00 92.56 521 GLU A O 1
ATOM 4210 N N . LYS A 1 522 ? -14.578 0.537 30.105 1.00 94.12 522 LYS A N 1
ATOM 4211 C CA . LYS A 1 522 ? -13.296 -0.050 29.691 1.00 94.12 522 LYS A CA 1
ATOM 4212 C C . LYS A 1 522 ? -12.847 0.610 28.392 1.00 94.12 522 LYS A C 1
ATOM 4214 O O . LYS A 1 522 ? -13.690 0.819 27.508 1.00 94.12 522 LYS A O 1
ATOM 4219 N N . PHE A 1 523 ? -11.550 0.866 28.223 1.00 94.88 523 PHE A N 1
ATOM 4220 C CA . PHE A 1 523 ? -11.030 1.463 26.993 1.00 94.88 523 PHE A CA 1
ATOM 4221 C C . PHE A 1 523 ? -10.245 0.477 26.127 1.00 94.88 523 PHE A C 1
ATOM 4223 O O . PHE A 1 523 ? -9.522 -0.388 26.610 1.00 94.88 523 PHE A O 1
ATOM 4230 N N . LEU A 1 524 ? -10.385 0.622 24.806 1.00 95.88 524 LEU A N 1
ATOM 4231 C CA . LEU A 1 524 ? -9.676 -0.184 23.807 1.00 95.88 524 LEU A CA 1
ATOM 4232 C C . LEU A 1 524 ? -8.157 -0.104 23.989 1.00 95.88 524 LEU A C 1
ATOM 4234 O O . LEU A 1 524 ? -7.456 -1.104 23.850 1.00 95.88 524 LEU A O 1
ATOM 4238 N N . PHE A 1 525 ? -7.660 1.095 24.286 1.00 95.75 525 PHE A N 1
ATOM 4239 C CA . PHE A 1 525 ? -6.234 1.370 24.379 1.00 95.75 525 PHE A CA 1
ATOM 4240 C C . PHE A 1 525 ? -5.586 0.849 25.667 1.00 95.75 525 PHE A C 1
ATOM 4242 O O . PHE A 1 525 ? -4.365 0.733 25.697 1.00 95.75 525 PHE A O 1
ATOM 4249 N N . ASP A 1 526 ? -6.363 0.452 26.682 1.00 95.19 526 ASP A N 1
ATOM 4250 C CA . ASP A 1 526 ? -5.814 -0.194 27.885 1.00 95.19 526 ASP A CA 1
ATOM 4251 C C . ASP A 1 526 ? -5.160 -1.545 27.544 1.00 95.19 526 ASP A C 1
ATOM 4253 O O . ASP A 1 526 ? -4.288 -2.032 28.258 1.00 95.19 526 ASP A O 1
ATOM 4257 N N . ALA A 1 527 ? -5.522 -2.143 26.402 1.00 95.81 527 ALA A N 1
ATOM 4258 C CA . ALA A 1 527 ? -4.858 -3.336 25.896 1.00 95.81 527 ALA A CA 1
ATOM 4259 C C . ALA A 1 527 ? -3.372 -3.120 25.566 1.00 95.81 527 ALA A C 1
ATOM 4261 O O . ALA A 1 527 ? -2.615 -4.088 25.548 1.00 95.81 527 ALA A O 1
ATOM 4262 N N . LEU A 1 528 ? -2.931 -1.880 25.319 1.00 95.38 528 LEU A N 1
ATOM 4263 C CA . LEU A 1 528 ? -1.534 -1.585 24.984 1.00 95.38 528 LEU A CA 1
ATOM 4264 C C . LEU A 1 528 ? -0.561 -1.957 26.108 1.00 95.38 528 LEU A C 1
ATOM 4266 O O . LEU A 1 528 ? 0.584 -2.305 25.825 1.00 95.38 528 LEU A O 1
ATOM 4270 N N . ASP A 1 529 ? -1.018 -1.962 27.361 1.00 92.38 529 ASP A N 1
ATOM 4271 C CA . ASP A 1 529 ? -0.195 -2.336 28.515 1.00 92.38 529 ASP A CA 1
ATOM 4272 C C . ASP A 1 529 ? 0.243 -3.811 28.483 1.00 92.38 529 ASP A C 1
ATOM 4274 O O . ASP A 1 529 ? 1.294 -4.176 29.017 1.00 92.38 529 ASP A O 1
ATOM 4278 N N . GLU A 1 530 ? -0.533 -4.658 27.806 1.00 94.56 530 GLU A N 1
ATOM 4279 C CA . GLU A 1 530 ? -0.310 -6.102 27.679 1.00 94.56 530 GLU A CA 1
ATOM 4280 C C . GLU A 1 530 ? 0.413 -6.498 26.381 1.00 94.56 530 GLU A C 1
ATOM 4282 O O . GLU A 1 530 ? 0.779 -7.671 26.207 1.00 94.56 530 GLU A O 1
ATOM 4287 N N . ALA A 1 531 ? 0.603 -5.543 25.465 1.00 94.75 531 ALA A N 1
ATOM 4288 C CA . ALA A 1 531 ? 1.262 -5.746 24.181 1.00 94.75 531 ALA A CA 1
ATOM 4289 C C . ALA A 1 531 ? 2.786 -5.831 24.343 1.00 94.75 531 ALA A C 1
ATOM 4291 O O . ALA A 1 531 ? 3.409 -5.064 25.083 1.00 94.75 531 ALA A O 1
ATOM 4292 N N . LYS A 1 532 ? 3.412 -6.765 23.621 1.00 94.25 532 LYS A N 1
ATOM 4293 C CA . LYS A 1 532 ? 4.876 -6.888 23.564 1.00 94.25 532 LYS A CA 1
ATOM 4294 C C . LYS A 1 532 ? 5.489 -5.858 22.623 1.00 94.25 532 LYS A C 1
ATOM 4296 O O . LYS A 1 532 ? 6.581 -5.365 22.892 1.00 94.25 532 LYS A O 1
ATOM 4301 N N . SER A 1 533 ? 4.788 -5.541 21.538 1.00 94.25 533 SER A N 1
ATOM 4302 C CA . SER A 1 533 ? 5.202 -4.559 20.542 1.00 94.25 533 SER A CA 1
ATOM 4303 C C . SER A 1 533 ? 4.033 -3.657 20.158 1.00 94.25 533 SER A C 1
ATOM 4305 O O . SER A 1 533 ? 2.951 -4.119 19.799 1.00 94.25 533 SER A O 1
ATOM 4307 N N . VAL A 1 534 ? 4.261 -2.347 20.254 1.00 95.81 534 VAL A N 1
ATOM 4308 C CA . VAL A 1 534 ? 3.281 -1.318 19.899 1.00 95.81 534 VAL A CA 1
ATOM 4309 C C . VAL A 1 534 ? 3.928 -0.344 18.932 1.00 95.81 534 VAL A C 1
ATOM 4311 O O . VAL A 1 534 ? 4.999 0.193 19.220 1.00 95.81 534 VAL A O 1
ATOM 4314 N N . LYS A 1 535 ? 3.259 -0.079 17.809 1.00 95.62 535 LYS A N 1
ATOM 4315 C CA . LYS A 1 535 ? 3.649 0.985 16.878 1.00 95.62 535 LYS A CA 1
ATOM 4316 C C . LYS A 1 535 ? 2.715 2.177 16.964 1.00 95.62 535 LYS A C 1
ATOM 4318 O O . LYS A 1 535 ? 1.513 2.037 17.154 1.00 95.62 535 LYS A O 1
ATOM 4323 N N . VAL A 1 536 ? 3.281 3.363 16.802 1.00 96.12 536 VAL A N 1
ATOM 4324 C CA . VAL A 1 536 ? 2.531 4.613 16.683 1.00 96.12 536 VAL A CA 1
ATOM 4325 C C . VAL A 1 536 ? 2.680 5.077 15.245 1.00 96.12 536 VAL A C 1
ATOM 4327 O O . VAL A 1 536 ? 3.798 5.271 14.777 1.00 96.12 536 VAL A O 1
ATOM 4330 N N . PHE A 1 537 ? 1.560 5.226 14.547 1.00 96.50 537 PHE A N 1
ATOM 4331 C CA . PHE A 1 537 ? 1.520 5.654 13.157 1.00 96.50 537 PHE A CA 1
ATOM 4332 C C . PHE A 1 537 ? 0.781 6.989 13.069 1.00 96.50 537 PHE A C 1
ATOM 4334 O O . PHE A 1 537 ? -0.429 7.059 13.277 1.00 96.50 537 PHE A O 1
ATOM 4341 N N . CYS A 1 538 ? 1.518 8.057 12.787 1.00 95.75 538 CYS A N 1
ATOM 4342 C CA . CYS A 1 538 ? 1.018 9.419 12.680 1.00 95.75 538 CYS A CA 1
ATOM 4343 C C . CYS A 1 538 ? 0.699 9.776 11.228 1.00 95.75 538 CYS A C 1
ATOM 4345 O O . CYS A 1 538 ? 1.554 9.691 10.332 1.00 95.75 538 CYS A O 1
ATOM 4347 N N . ARG A 1 539 ? -0.522 10.256 10.998 1.00 93.19 539 ARG A N 1
ATOM 4348 C CA . ARG A 1 539 ? -0.957 10.762 9.696 1.00 93.19 539 ARG A CA 1
ATOM 4349 C C . ARG A 1 539 ? -1.467 12.193 9.803 1.00 93.19 539 ARG A C 1
ATOM 4351 O O . ARG A 1 539 ? -1.939 12.634 10.847 1.00 93.19 539 ARG A O 1
ATOM 4358 N N . GLU A 1 540 ? -1.380 12.913 8.690 1.00 91.56 540 GLU A N 1
ATOM 4359 C CA . GLU A 1 540 ? -1.961 14.238 8.570 1.00 91.56 540 GLU A CA 1
ATOM 4360 C C . GLU A 1 540 ? -3.474 14.204 8.827 1.00 91.56 540 GLU A C 1
ATOM 4362 O O . GLU A 1 540 ? -4.237 13.531 8.126 1.00 91.56 540 GLU A O 1
ATOM 4367 N N . LYS A 1 541 ? -3.912 14.990 9.809 1.00 91.50 541 LYS A N 1
ATOM 4368 C CA . LYS A 1 541 ? -5.293 15.059 10.294 1.00 91.50 541 LYS A CA 1
ATOM 4369 C C . LYS A 1 541 ? -6.330 15.194 9.178 1.00 91.50 541 LYS A C 1
ATOM 4371 O O . LYS A 1 541 ? -7.285 14.421 9.142 1.00 91.50 541 LYS A O 1
ATOM 4376 N N . LYS A 1 542 ? -6.105 16.098 8.216 1.00 89.75 542 LYS A N 1
ATOM 4377 C CA . LYS A 1 542 ? -7.036 16.371 7.103 1.00 89.75 542 LYS A CA 1
ATOM 4378 C C . LYS A 1 542 ? -7.319 15.156 6.207 1.00 89.75 542 LYS A C 1
ATOM 4380 O O . LYS A 1 542 ? -8.298 15.154 5.471 1.00 89.75 542 LYS A O 1
ATOM 4385 N N . THR A 1 543 ? -6.468 14.130 6.255 1.00 88.69 543 THR A N 1
ATOM 4386 C CA . THR A 1 543 ? -6.595 12.923 5.424 1.00 88.69 543 THR A CA 1
ATOM 4387 C C . THR A 1 543 ? -7.310 11.774 6.134 1.00 88.69 543 THR A C 1
ATOM 4389 O O . THR A 1 543 ? -7.830 10.877 5.472 1.00 88.69 543 THR A O 1
ATOM 4392 N N . CYS A 1 544 ? -7.347 11.769 7.472 1.00 92.81 544 CYS A N 1
ATOM 4393 C CA . CYS A 1 544 ? -7.791 10.601 8.237 1.00 92.81 544 CYS A CA 1
ATOM 4394 C C . CYS A 1 544 ? -8.697 10.900 9.433 1.00 92.81 544 CYS A C 1
ATOM 4396 O O . CYS A 1 544 ? -9.261 9.956 9.989 1.00 92.81 544 CYS A O 1
ATOM 4398 N N . TYR A 1 545 ? -8.868 12.161 9.838 1.00 93.75 545 TYR A N 1
ATOM 4399 C CA . TYR A 1 545 ? -9.553 12.507 11.079 1.00 93.75 545 TYR A CA 1
ATOM 4400 C C . TYR A 1 545 ? -10.466 13.726 10.946 1.00 93.75 545 TYR A C 1
ATOM 4402 O O . TYR A 1 545 ? -10.013 14.866 10.889 1.00 93.75 545 TYR A O 1
ATOM 4410 N N . ALA A 1 546 ? -11.773 13.465 10.962 1.00 93.00 546 ALA A N 1
ATOM 4411 C CA . ALA A 1 546 ? -12.812 14.484 11.067 1.00 93.00 546 ALA A CA 1
ATOM 4412 C C . ALA A 1 546 ? -14.043 13.904 11.798 1.00 93.00 546 ALA A C 1
ATOM 4414 O O . ALA A 1 546 ? -15.057 13.616 11.163 1.00 93.00 546 ALA A O 1
ATOM 4415 N N . PRO A 1 547 ? -13.956 13.619 13.114 1.00 91.56 547 PRO A N 1
ATOM 4416 C CA . PRO A 1 547 ? -15.038 12.968 13.846 1.00 91.56 547 PRO A CA 1
ATOM 4417 C C . PRO A 1 547 ? -16.235 13.894 14.073 1.00 91.56 547 PRO A C 1
ATOM 4419 O O . PRO A 1 547 ? -16.082 15.041 14.491 1.00 91.56 547 PRO A O 1
ATOM 4422 N N . ILE A 1 548 ? -17.440 13.354 13.915 1.00 88.88 548 ILE A N 1
ATOM 4423 C CA . ILE A 1 548 ? -18.692 14.054 14.205 1.00 88.88 548 ILE A CA 1
ATOM 4424 C C . ILE A 1 548 ? -19.062 13.813 15.668 1.00 88.88 548 ILE A C 1
ATOM 4426 O O . ILE A 1 548 ? -19.523 12.730 16.038 1.00 88.88 548 ILE A O 1
ATOM 4430 N N . LYS A 1 549 ? -18.814 14.798 16.536 1.00 80.38 549 LYS A N 1
ATOM 4431 C CA . LYS A 1 549 ? -19.034 14.694 17.991 1.00 80.38 549 LYS A CA 1
ATOM 4432 C C . LYS A 1 549 ? -20.116 15.640 18.492 1.00 80.38 549 LYS A C 1
ATOM 4434 O O . LYS A 1 549 ? -20.794 15.289 19.457 1.00 80.38 549 LYS A O 1
ATOM 4439 N N . THR A 1 550 ? -20.273 16.786 17.842 1.00 81.31 550 THR A N 1
ATOM 4440 C CA . THR A 1 550 ? -21.229 17.836 18.198 1.00 81.31 550 THR A CA 1
ATOM 4441 C C . THR A 1 550 ? -21.799 18.475 16.931 1.00 81.31 550 THR A C 1
ATOM 4443 O O . THR A 1 550 ? -21.289 18.242 15.835 1.00 81.31 550 THR A O 1
ATOM 4446 N N . ILE A 1 551 ? -22.865 19.265 17.064 1.00 81.69 551 ILE A N 1
ATOM 4447 C CA . ILE A 1 551 ? -23.558 19.874 15.919 1.00 81.69 551 ILE A CA 1
ATOM 4448 C C . ILE A 1 551 ? -22.653 20.884 15.195 1.00 81.69 551 ILE A C 1
ATOM 4450 O O . ILE A 1 551 ? -22.679 20.985 13.969 1.00 81.69 551 ILE A O 1
ATOM 4454 N N . GLU A 1 552 ? -21.794 21.586 15.935 1.00 81.19 552 GLU A N 1
ATOM 4455 C CA . GLU A 1 552 ? -20.949 22.665 15.412 1.00 81.19 552 GLU A CA 1
ATOM 4456 C C . GLU A 1 552 ? -19.904 22.167 14.403 1.00 81.19 552 GLU A C 1
ATOM 4458 O O . GLU A 1 552 ? -19.432 22.940 13.571 1.00 81.19 552 GLU A O 1
ATOM 4463 N N . ASN A 1 553 ? -19.544 20.880 14.451 1.00 83.69 553 ASN A N 1
ATOM 4464 C CA . ASN A 1 553 ? -18.505 20.319 13.592 1.00 83.69 553 ASN A CA 1
ATOM 4465 C C . ASN A 1 553 ? -19.029 19.694 12.288 1.00 83.69 553 ASN A C 1
ATOM 4467 O O . ASN A 1 553 ? -18.231 19.339 11.425 1.00 83.69 553 ASN A O 1
ATOM 4471 N N . ILE A 1 554 ? -20.348 19.592 12.106 1.00 85.56 554 ILE A N 1
ATOM 4472 C CA . ILE A 1 554 ? -20.932 18.917 10.939 1.00 85.56 554 ILE A CA 1
ATOM 4473 C C . ILE A 1 554 ? -20.554 19.650 9.646 1.00 85.56 554 ILE A C 1
ATOM 4475 O O . ILE A 1 554 ? -20.076 19.025 8.705 1.00 85.56 554 ILE A O 1
ATOM 4479 N N . SER A 1 555 ? -20.698 20.980 9.613 1.00 85.81 555 SER A N 1
ATOM 4480 C CA . SER A 1 555 ? -20.447 21.793 8.409 1.00 85.81 555 SER A CA 1
ATOM 4481 C C . SER A 1 555 ? -18.993 21.707 7.917 1.00 85.81 555 SER A C 1
ATOM 4483 O O . SER A 1 555 ? -18.728 21.585 6.717 1.00 85.81 555 SER A O 1
ATOM 4485 N N . SER A 1 556 ? -18.025 21.705 8.841 1.00 86.94 556 SER A N 1
ATOM 4486 C CA . SER A 1 556 ? -16.613 21.553 8.478 1.00 86.94 556 SER A CA 1
ATOM 4487 C C . SER A 1 556 ? -16.312 20.143 7.968 1.00 86.94 556 SER A C 1
ATOM 4489 O O . SER A 1 556 ? -15.606 19.998 6.972 1.00 86.94 556 SER A O 1
ATOM 4491 N N . VAL A 1 557 ? -16.897 19.109 8.583 1.00 89.38 557 VAL A N 1
ATOM 4492 C CA . VAL A 1 557 ? -16.763 17.718 8.126 1.00 89.38 557 VAL A CA 1
ATOM 4493 C C . VAL A 1 557 ? -17.368 17.541 6.731 1.00 89.38 557 VAL A C 1
ATOM 4495 O O . VAL A 1 557 ? -16.732 16.934 5.874 1.00 89.38 557 VAL A O 1
ATOM 4498 N N . GLU A 1 558 ? -18.545 18.112 6.461 1.00 89.69 558 GLU A N 1
ATOM 4499 C CA . GLU A 1 558 ? -19.153 18.077 5.124 1.00 89.69 558 GLU A CA 1
ATOM 4500 C C . GLU A 1 558 ? -18.268 18.720 4.061 1.00 89.69 558 GLU A C 1
ATOM 4502 O O . GLU A 1 558 ? -18.161 18.193 2.958 1.00 89.69 558 GLU A O 1
ATOM 4507 N N . THR A 1 559 ? -17.612 19.830 4.398 1.00 89.56 559 THR A N 1
ATOM 4508 C CA . THR A 1 559 ? -16.702 20.527 3.481 1.00 89.56 559 THR A CA 1
ATOM 4509 C C . THR A 1 559 ? -15.477 19.678 3.138 1.00 89.56 559 THR A C 1
ATOM 4511 O O . THR A 1 559 ? -14.997 19.747 2.017 1.00 89.56 559 THR A O 1
ATOM 4514 N N . ILE A 1 560 ? -14.979 18.862 4.073 1.00 89.00 560 ILE A N 1
ATOM 4515 C CA . ILE A 1 560 ? -13.839 17.959 3.832 1.00 89.00 560 ILE A CA 1
ATOM 4516 C C . ILE A 1 560 ? -14.258 16.713 3.028 1.00 89.00 560 ILE A C 1
ATOM 4518 O O . ILE A 1 560 ? -13.435 16.121 2.331 1.00 89.00 560 ILE A O 1
ATOM 4522 N N . LEU A 1 561 ? -15.516 16.277 3.155 1.00 87.81 561 LEU A N 1
ATOM 4523 C CA . LEU A 1 561 ? -16.039 15.086 2.473 1.00 87.81 561 LEU A CA 1
ATOM 4524 C C . LEU A 1 561 ? -16.470 15.337 1.021 1.00 87.81 561 LEU A C 1
ATOM 4526 O O . LEU A 1 561 ? -16.542 14.373 0.254 1.00 87.81 561 LEU A O 1
ATOM 4530 N N . ARG A 1 562 ? -16.794 16.585 0.674 1.00 83.19 562 ARG A N 1
ATOM 4531 C CA . ARG A 1 562 ? -17.086 17.034 -0.695 1.00 83.19 562 ARG A CA 1
ATOM 4532 C C . ARG A 1 562 ? -15.790 17.305 -1.449 1.00 83.19 562 ARG A C 1
ATOM 4534 O O . ARG A 1 562 ? -15.748 16.938 -2.644 1.00 83.19 562 ARG A O 1
#

Radius of gyration: 30.32 Å; chains: 1; bounding box: 69×44×100 Å